Protein AF-A0A934A254-F1 (afdb_monomer)

Sequence (536 aa):
MVTIDPTKVTAAHSQGTATPELAFDGSLSTAWNSGGFAPQWLQIDLGAVVPVSRIRLAVNQVPAGATTHVISVVTDDSLPTPTLREIRVVSGETQGGQWLEVPIQLRTQILRITTTLTPSWVSWSEIEVYQNPNVAPQHFGYFCSECEWVGDGSYASETSDHANLVWIGDDRGVEYVIARIEEAARLKMKSIVMPRGVFFPRSAPTELDPNYQSNWDTYAHRLAPYINEIAAFYPVDEPDFRFSDETVTRVVAAIKTTFPEVPTAVIYSPRSAFTGHHPGVLVYDWVSLDCYSTGQFKCFNGPTESVAFDDAYYALRSLLDPARQRTFLIPQAGMRKGYAIGEQAEAYVEALGAELDQVAELARRDLMVVGLMPFIYQSFESTSGNWTGLEAFPTLRAEFVALARALAAESAAAVARCQQTPDAGLAAPDASWPADSSTPPPLDAAEALPGQDAGELPDAATGDRDAEGPPHHDASGSSSAFDAAALGEVEVEEPGCGCSATGPVTPLLGLWGWAAWASLRRRALPRAAEGRGRGR

Radius of gyration: 29.56 Å; Cα contacts (8 Å, |Δi|>4): 951; chains: 1; bounding box: 91×81×81 Å

Secondary structure (DSSP, 8-state):
-EEE--SEEEES---TT--GGGGSSS-TT--EE-SSPSSEEEEEEEEEEEEEEEEEEEE--SS-EEEEEEEEEE--TTSSSPPEEEEEEEEEEE-TTPEEEEEEEEEEEEEEEEEEE-SS--EEEEEEEEE-TT----EE--TTTB-TTSTTS--HHHHTTT--EEEEE-TT-HHHHHHHHHHHHHTT-EEEEE-HHHHS-TTSTTS--TTHHHHHHHHHHHHGGGGGGEEEE---B-GGGT--HHHHHHHHHHHHHH-TTSPBEEEE-HHHHHH---TTTTT-SEEEE----SSSSEEEETTTEEEEHHHHHHHHHHTS-TTT-EEEE--B-SEETTS--THHHHHHHHHHHHHHHHHHHHHHHBTTEEEE--B-SS-EEETTEEEE-GGG-HHHHHHHHHHHHHHHHHHHHHHHHHHHS-----PPP---------PPPP---PPP------------------------------------------------------S----HHHHHHHHHHHHHHHHHS-----------

Structure (mmCIF, N/CA/C/O backbone):
data_AF-A0A934A254-F1
#
_entry.id   AF-A0A934A254-F1
#
loop_
_atom_site.group_PDB
_atom_site.id
_atom_site.type_symbol
_atom_site.label_atom_id
_atom_site.label_alt_id
_atom_site.label_comp_id
_atom_site.label_asym_id
_atom_site.label_entity_id
_atom_site.label_seq_id
_atom_site.pdbx_PDB_ins_code
_atom_site.Cartn_x
_atom_site.Cartn_y
_atom_site.Cartn_z
_atom_site.occupancy
_atom_site.B_iso_or_equiv
_atom_site.auth_seq_id
_atom_site.auth_comp_id
_atom_site.auth_asym_id
_atom_site.auth_atom_id
_atom_site.pdbx_PDB_model_num
ATOM 1 N N . MET A 1 1 ? -18.811 -6.279 3.814 1.00 63.19 1 MET A N 1
ATOM 2 C CA . MET A 1 1 ? -18.119 -6.166 5.120 1.00 63.19 1 MET A CA 1
ATOM 3 C C . MET A 1 1 ? -18.992 -6.852 6.148 1.00 63.19 1 MET A C 1
ATOM 5 O O . MET A 1 1 ? -20.204 -6.785 5.999 1.00 63.19 1 MET A O 1
ATOM 9 N N . VAL A 1 2 ? -18.397 -7.536 7.120 1.00 78.88 2 VAL A N 1
ATOM 10 C CA . VAL A 1 2 ? -19.129 -8.319 8.131 1.00 78.88 2 VAL A CA 1
ATOM 11 C C . VAL A 1 2 ? -18.748 -7.774 9.504 1.00 78.88 2 VAL A C 1
ATOM 13 O O . VAL A 1 2 ? -17.571 -7.472 9.710 1.00 78.88 2 VAL A O 1
ATOM 16 N N . THR A 1 3 ? -19.713 -7.597 10.405 1.00 86.19 3 THR A N 1
ATOM 17 C CA . THR A 1 3 ? -19.433 -7.252 11.806 1.00 86.19 3 THR A CA 1
ATOM 18 C C . THR A 1 3 ? -18.797 -8.443 12.527 1.00 86.19 3 THR A C 1
ATOM 20 O O . THR A 1 3 ? -18.988 -9.595 12.135 1.00 86.19 3 THR A O 1
ATOM 23 N N . ILE A 1 4 ? -17.970 -8.175 13.531 1.00 89.31 4 ILE A N 1
ATOM 24 C CA . ILE A 1 4 ? -17.292 -9.190 14.337 1.00 89.31 4 ILE A CA 1
ATOM 25 C C . ILE A 1 4 ? -17.687 -8.963 15.785 1.00 89.31 4 ILE A C 1
ATOM 27 O O . ILE A 1 4 ? -17.381 -7.907 16.342 1.00 89.31 4 ILE A O 1
ATOM 31 N N . ASP A 1 5 ? -18.304 -9.970 16.387 1.00 91.69 5 ASP A N 1
ATOM 32 C CA . ASP A 1 5 ? -18.592 -9.944 17.813 1.00 91.69 5 ASP A CA 1
ATOM 33 C C . ASP A 1 5 ? -17.318 -10.285 18.597 1.00 91.69 5 ASP A C 1
ATOM 35 O O . ASP A 1 5 ? -16.591 -11.222 18.233 1.00 91.69 5 ASP A O 1
ATOM 39 N N . PRO A 1 6 ? -17.003 -9.543 19.669 1.00 94.50 6 PRO A N 1
ATOM 40 C CA . PRO A 1 6 ? -15.866 -9.870 20.509 1.00 94.50 6 PRO A CA 1
ATOM 41 C C . PRO A 1 6 ? -16.098 -11.172 21.274 1.00 94.50 6 PRO A C 1
ATOM 43 O O . PRO A 1 6 ? -17.178 -11.443 21.789 1.00 94.50 6 PRO A O 1
ATOM 46 N N . THR A 1 7 ? -15.035 -11.955 21.436 1.00 94.69 7 THR A N 1
ATOM 47 C CA . THR A 1 7 ? -15.041 -13.117 22.340 1.00 94.69 7 THR A CA 1
ATOM 48 C C . THR A 1 7 ? -14.887 -12.709 23.801 1.00 94.69 7 THR A C 1
ATOM 50 O O . THR A 1 7 ? -15.330 -13.421 24.702 1.00 94.69 7 THR A O 1
ATOM 53 N N . LYS A 1 8 ? -14.246 -11.561 24.042 1.00 95.94 8 LYS A N 1
ATOM 54 C CA . LYS A 1 8 ? -14.080 -10.971 25.366 1.00 95.94 8 LYS A CA 1
ATOM 55 C C . LYS A 1 8 ? -13.909 -9.462 25.257 1.00 95.94 8 LYS A C 1
ATOM 57 O O . LYS A 1 8 ? -13.210 -8.970 24.371 1.00 95.94 8 LYS A O 1
ATOM 62 N N . VAL A 1 9 ? -14.487 -8.745 26.213 1.00 96.50 9 VAL A N 1
ATOM 63 C CA . VAL A 1 9 ? -14.300 -7.304 26.379 1.00 96.50 9 VAL A CA 1
ATOM 64 C C . VAL A 1 9 ? -13.811 -7.041 27.799 1.00 96.50 9 VAL A C 1
ATOM 66 O O . VAL A 1 9 ? -14.248 -7.680 28.752 1.00 96.50 9 VAL A O 1
ATOM 69 N N . THR A 1 10 ? -12.846 -6.142 27.958 1.00 96.75 10 THR A N 1
ATOM 70 C CA . THR A 1 10 ? -12.399 -5.660 29.271 1.00 96.75 10 THR A CA 1
ATOM 71 C C . THR A 1 10 ? -12.288 -4.147 29.250 1.00 96.75 10 THR A C 1
ATOM 73 O O . THR A 1 10 ? -12.129 -3.546 28.194 1.00 96.75 10 THR A O 1
ATOM 76 N N . ALA A 1 11 ? -12.355 -3.506 30.410 1.00 97.44 11 ALA A N 1
ATOM 77 C CA . ALA A 1 11 ? -12.218 -2.060 30.511 1.00 97.44 11 ALA A CA 1
ATOM 78 C C . ALA A 1 11 ? -11.403 -1.663 31.740 1.00 97.44 11 ALA A C 1
ATOM 80 O O . ALA A 1 11 ? -11.182 -2.476 32.639 1.00 97.44 11 ALA A O 1
ATOM 81 N N . ALA A 1 12 ? -10.984 -0.400 31.775 1.00 95.94 12 ALA A N 1
ATOM 82 C CA . ALA A 1 12 ? -10.286 0.188 32.913 1.00 95.94 12 ALA A CA 1
ATOM 83 C C . ALA A 1 12 ? -11.129 0.126 34.196 1.00 95.94 12 ALA A C 1
ATOM 85 O O . ALA A 1 12 ? -10.630 -0.234 35.260 1.00 95.94 12 ALA A O 1
ATOM 86 N N . HIS A 1 13 ? -12.411 0.474 34.076 1.00 96.94 13 HIS A N 1
ATOM 87 C CA . HIS A 1 13 ? -13.402 0.458 35.144 1.00 96.94 13 HIS A CA 1
ATOM 88 C C . HIS A 1 13 ? -14.812 0.387 34.532 1.00 96.94 13 HIS A C 1
ATOM 90 O O . HIS A 1 13 ? -14.989 0.567 33.324 1.00 96.94 13 HIS A O 1
ATOM 96 N N . SER A 1 14 ? -15.827 0.079 35.335 1.00 96.75 14 SER A N 1
ATOM 97 C CA . SER A 1 14 ? -17.237 0.125 34.932 1.00 96.75 14 SER A CA 1
ATOM 98 C C . SER A 1 14 ? -18.087 0.588 36.106 1.00 96.75 14 SER A C 1
ATOM 100 O O . SER A 1 14 ? -17.909 0.123 37.232 1.00 96.75 14 SER A O 1
ATOM 102 N N . GLN A 1 15 ? -19.003 1.520 35.863 1.00 96.06 15 GLN A N 1
ATOM 103 C CA . GLN A 1 15 ? -19.890 2.026 36.898 1.00 96.06 15 GLN A CA 1
ATOM 104 C C . GLN A 1 15 ? -21.071 1.076 37.107 1.00 96.06 15 GLN A C 1
ATOM 106 O O . GLN A 1 15 ? -21.972 0.995 36.276 1.00 96.06 15 GLN A O 1
ATOM 111 N N . GLY A 1 16 ? -21.113 0.404 38.258 1.00 94.75 16 GLY A N 1
ATOM 112 C CA . GLY A 1 16 ? -22.247 -0.444 38.626 1.00 94.75 16 GLY A CA 1
ATOM 113 C C . GLY A 1 16 ? -22.503 -1.532 37.582 1.00 94.75 16 GLY A C 1
ATOM 114 O O . GLY A 1 16 ? -21.643 -2.373 37.341 1.00 94.75 16 GLY A O 1
ATOM 115 N N . THR A 1 17 ? -23.685 -1.513 36.965 1.00 94.56 17 THR A N 1
ATOM 116 C CA . THR A 1 17 ? -24.095 -2.478 35.932 1.00 94.56 17 THR A CA 1
ATOM 117 C C . THR A 1 17 ? -23.767 -2.032 34.507 1.00 94.56 17 THR A C 1
ATOM 119 O O . THR A 1 17 ? -24.136 -2.733 33.572 1.00 94.56 17 THR A O 1
ATOM 122 N N . ALA A 1 18 ? -23.108 -0.885 34.317 1.00 96.12 18 ALA A N 1
ATOM 123 C CA . ALA A 1 18 ? -22.721 -0.378 33.003 1.00 96.12 18 ALA A CA 1
ATOM 124 C C . ALA A 1 18 ? -21.458 -1.095 32.490 1.00 96.12 18 ALA A C 1
ATOM 126 O O . ALA A 1 18 ? -20.398 -0.479 32.368 1.00 96.12 18 ALA A O 1
ATOM 127 N N . THR A 1 19 ? -21.543 -2.415 32.300 1.00 97.44 19 THR A N 1
ATOM 128 C CA . THR A 1 19 ? -20.398 -3.278 31.975 1.00 97.44 19 THR A CA 1
ATOM 129 C C . THR A 1 19 ? -19.936 -3.104 30.520 1.00 97.44 19 THR A C 1
ATOM 131 O O . THR A 1 19 ? -20.689 -2.576 29.700 1.00 97.44 19 THR A O 1
ATOM 134 N N . PRO A 1 20 ? -18.695 -3.499 30.168 1.00 97.19 20 PRO A N 1
ATOM 135 C CA . PRO A 1 20 ? -18.141 -3.288 28.826 1.00 97.19 20 PRO A CA 1
ATOM 136 C C . PRO A 1 20 ? -18.921 -3.987 27.709 1.00 97.19 20 PRO A C 1
ATOM 138 O O . PRO A 1 20 ? -18.906 -3.527 26.572 1.00 97.19 20 PRO A O 1
ATOM 141 N N . GLU A 1 21 ? -19.610 -5.080 28.030 1.00 97.38 21 GLU A N 1
ATOM 142 C CA . GLU A 1 21 ? -20.423 -5.858 27.093 1.00 97.38 21 GLU A CA 1
ATOM 143 C C . GLU A 1 21 ? -21.635 -5.074 26.576 1.00 97.38 21 GLU A C 1
ATOM 145 O O . GLU A 1 21 ? -22.082 -5.333 25.465 1.00 97.38 21 GLU A O 1
ATOM 150 N N . LEU A 1 22 ? -22.125 -4.080 27.328 1.00 97.75 22 LEU A N 1
ATOM 151 C CA . LEU A 1 22 ? -23.219 -3.207 26.884 1.00 97.75 22 LEU A CA 1
ATOM 152 C C . LEU A 1 22 ? -22.834 -2.300 25.711 1.00 97.75 22 LEU A C 1
ATOM 154 O O . LEU A 1 22 ? -23.704 -1.665 25.141 1.00 97.75 22 LEU A O 1
ATOM 158 N N . ALA A 1 23 ? -21.548 -2.202 25.365 1.00 97.44 23 ALA A N 1
ATOM 159 C CA . ALA A 1 23 ? -21.114 -1.527 24.147 1.00 97.44 23 ALA A CA 1
ATOM 160 C C . ALA A 1 23 ? -21.118 -2.454 22.915 1.00 97.44 23 ALA A C 1
ATOM 162 O O . ALA A 1 23 ? -20.617 -2.040 21.879 1.00 97.44 23 ALA A O 1
ATOM 163 N N . PHE A 1 24 ? -21.587 -3.700 23.033 1.00 97.00 24 PHE A N 1
ATOM 164 C CA . PHE A 1 24 ? -21.627 -4.699 21.952 1.00 97.00 24 PHE A CA 1
ATOM 165 C C . PHE A 1 24 ? -22.956 -5.474 21.938 1.00 97.00 24 PHE A C 1
ATOM 167 O O . PHE A 1 24 ? -23.017 -6.600 21.441 1.00 97.00 24 PHE A O 1
ATOM 174 N N . ASP A 1 25 ? -24.007 -4.931 22.561 1.00 95.56 25 ASP A N 1
ATOM 175 C CA . ASP A 1 25 ? -25.297 -5.611 22.729 1.00 95.56 25 ASP A CA 1
ATOM 176 C C . ASP A 1 25 ? -26.307 -5.288 21.609 1.00 95.56 25 ASP A C 1
ATOM 178 O O . ASP A 1 25 ? -27.414 -5.836 21.594 1.00 95.56 25 ASP A O 1
ATOM 182 N N . GLY A 1 26 ? -25.922 -4.443 20.647 1.00 94.44 26 GLY A N 1
ATOM 183 C CA . GLY A 1 26 ? -26.752 -4.024 19.522 1.00 94.44 26 GLY A CA 1
ATOM 184 C C . GLY A 1 26 ? -27.808 -2.973 19.882 1.00 94.44 26 GLY A C 1
ATOM 185 O O . GLY A 1 26 ? -28.720 -2.733 19.083 1.00 94.44 26 GLY A O 1
ATOM 186 N N . SER A 1 27 ? -27.736 -2.362 21.068 1.00 95.81 27 SER A N 1
ATOM 187 C CA . SER A 1 27 ? -28.700 -1.390 21.573 1.00 95.81 27 SER A CA 1
ATOM 188 C C . SER A 1 27 ? -28.051 -0.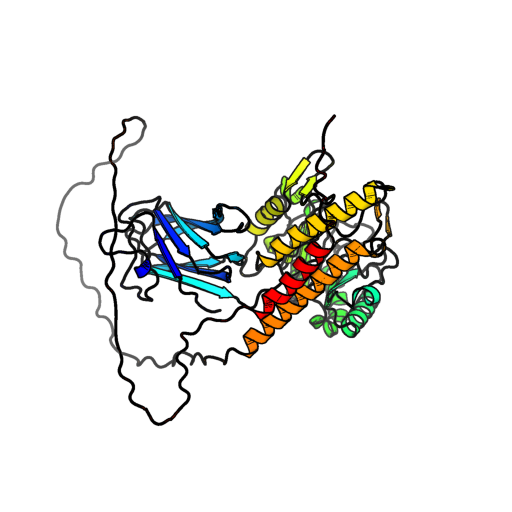037 21.878 1.00 95.81 27 SER A C 1
ATOM 190 O O . SER A 1 27 ? -27.380 0.179 22.877 1.00 95.81 27 SER A O 1
ATOM 192 N N . LEU A 1 28 ? -28.459 0.985 21.121 1.00 96.19 28 LEU A N 1
ATOM 193 C CA . LEU A 1 28 ? -28.099 2.383 21.406 1.00 96.19 28 LEU A CA 1
ATOM 194 C C . LEU A 1 28 ? -28.748 2.961 22.680 1.00 96.19 28 LEU A C 1
ATOM 196 O O . LEU A 1 28 ? -28.494 4.114 23.030 1.00 96.19 28 LEU A O 1
ATOM 200 N N . SER A 1 29 ? -29.624 2.200 23.343 1.00 95.69 29 SER A N 1
ATOM 201 C CA . SER A 1 29 ? -30.300 2.609 24.582 1.00 95.69 29 SER A CA 1
ATOM 202 C C . SER A 1 29 ? -29.548 2.201 25.853 1.00 95.69 29 SER A C 1
ATOM 204 O O . SER A 1 29 ? -29.850 2.700 26.938 1.00 95.69 29 SER A O 1
ATOM 206 N N . THR A 1 30 ? -28.562 1.322 25.708 1.00 97.06 30 THR A N 1
ATOM 207 C CA . THR A 1 30 ? -27.634 0.858 26.740 1.00 97.06 30 THR A CA 1
ATOM 208 C C . THR A 1 30 ? -26.251 1.459 26.469 1.00 97.06 30 THR A C 1
ATOM 210 O O . THR A 1 30 ? -26.033 2.118 25.450 1.00 97.06 30 THR A O 1
ATOM 213 N N . ALA A 1 31 ? -25.351 1.387 27.452 1.00 97.69 31 ALA A N 1
ATOM 214 C CA . ALA A 1 31 ? -23.982 1.863 27.292 1.00 97.69 31 ALA A CA 1
ATOM 215 C C . ALA A 1 31 ? -23.055 1.230 28.327 1.00 97.69 31 ALA A C 1
ATOM 217 O O . ALA A 1 31 ? -23.413 1.099 29.504 1.00 97.69 31 ALA A O 1
ATOM 218 N N . TRP A 1 32 ? -21.823 0.943 27.914 1.00 98.38 32 TRP A N 1
ATOM 219 C CA . TRP A 1 32 ? -20.722 0.853 28.864 1.00 98.38 32 TRP A CA 1
ATOM 220 C C . TRP A 1 32 ? -20.399 2.251 29.382 1.00 98.38 32 TRP A C 1
ATOM 222 O O . TRP A 1 32 ? -20.187 3.160 28.584 1.00 98.38 32 TRP A O 1
ATOM 232 N N . ASN A 1 33 ? -20.274 2.409 30.700 1.00 97.94 33 ASN A N 1
ATOM 233 C CA . ASN A 1 33 ? -19.858 3.660 31.325 1.00 97.94 33 ASN A CA 1
ATOM 234 C C . ASN A 1 33 ? -18.728 3.384 32.313 1.00 97.94 33 ASN A C 1
ATOM 236 O O . ASN A 1 33 ? -18.878 2.615 33.262 1.00 97.94 33 ASN A O 1
ATOM 240 N N . SER A 1 34 ? -17.594 4.046 32.112 1.00 97.94 34 SER A N 1
ATOM 241 C CA . SER A 1 34 ? -16.424 3.906 32.981 1.00 97.94 34 SER A CA 1
ATOM 242 C C . SER A 1 34 ? -16.640 4.450 34.396 1.00 97.94 34 SER A C 1
ATOM 244 O O . SER A 1 34 ? -15.922 4.057 35.307 1.00 97.94 34 SER A O 1
ATOM 246 N N . GLY A 1 35 ? -17.595 5.358 34.607 1.00 97.00 35 GLY A N 1
ATOM 247 C CA . GLY A 1 35 ? -17.793 6.078 35.868 1.00 97.00 35 GLY A CA 1
ATOM 248 C C . GLY A 1 35 ? -16.749 7.160 36.155 1.00 97.00 35 GLY A C 1
ATOM 249 O O . GLY A 1 35 ? -16.693 7.655 37.279 1.00 97.00 35 GLY A O 1
ATOM 250 N N . GLY A 1 36 ? -15.904 7.514 35.181 1.00 96.44 36 GLY A N 1
ATOM 251 C CA . GLY A 1 36 ? -14.835 8.493 35.360 1.00 96.44 36 GLY A CA 1
ATOM 252 C C . GLY A 1 36 ? -14.477 9.242 34.079 1.00 96.44 36 GLY A C 1
ATOM 253 O O . GLY A 1 36 ? -14.785 8.813 32.968 1.00 96.44 36 GLY A O 1
ATOM 254 N N . PHE A 1 37 ? -13.816 10.387 34.240 1.00 97.56 37 PHE A N 1
ATOM 255 C CA . PHE A 1 37 ? -13.230 11.148 33.133 1.00 97.56 37 PHE A CA 1
ATOM 256 C C . PHE A 1 37 ? -12.003 10.430 32.555 1.00 97.56 37 PHE A C 1
ATOM 258 O O . PHE A 1 37 ? -11.506 9.458 33.133 1.00 97.56 37 PHE A O 1
ATOM 265 N N . ALA A 1 38 ? -11.499 10.928 31.423 1.00 97.00 38 ALA A N 1
ATOM 266 C CA . ALA A 1 38 ? -10.247 10.455 30.843 1.00 97.00 38 ALA A CA 1
ATOM 267 C C . ALA A 1 38 ? -9.062 10.518 31.843 1.00 97.00 38 ALA A C 1
ATOM 269 O O . ALA A 1 38 ? -9.014 11.431 32.670 1.00 97.00 38 ALA A O 1
ATOM 270 N N . PRO A 1 39 ? -8.078 9.600 31.745 1.00 97.81 39 PRO A N 1
ATOM 271 C CA . PRO A 1 39 ? -8.000 8.516 30.770 1.00 97.81 39 PRO A CA 1
ATOM 272 C C . PRO A 1 39 ? -8.841 7.293 31.163 1.00 97.81 39 PRO A C 1
ATOM 274 O O . PRO A 1 39 ? -8.766 6.815 32.291 1.00 97.81 39 PRO A O 1
ATOM 277 N N . GLN A 1 40 ? -9.593 6.740 30.210 1.00 98.44 40 GLN A N 1
ATOM 278 C CA . GLN A 1 40 ? -10.292 5.454 30.357 1.00 98.44 40 GLN A CA 1
ATOM 279 C C . GLN A 1 40 ? -10.132 4.641 29.081 1.00 98.44 40 GLN A C 1
ATOM 281 O O . GLN A 1 40 ? -10.040 5.205 27.988 1.00 98.44 40 GLN A O 1
ATOM 286 N N . TRP A 1 41 ? -10.117 3.318 29.208 1.00 98.06 41 TRP A N 1
ATOM 287 C CA . TRP A 1 41 ? -9.968 2.427 28.065 1.00 98.06 41 TRP A CA 1
ATOM 288 C C . TRP A 1 41 ? -10.950 1.262 28.103 1.00 98.06 41 TRP A C 1
ATOM 290 O O . TRP A 1 41 ? -11.354 0.807 29.174 1.00 98.06 41 TRP A O 1
ATOM 300 N N . LEU A 1 42 ? -11.263 0.766 26.909 1.00 97.81 42 LEU A N 1
ATOM 301 C CA . LEU A 1 42 ? -11.968 -0.482 26.654 1.00 97.81 42 LEU A CA 1
ATOM 302 C C . LEU A 1 42 ? -11.148 -1.293 25.641 1.00 97.81 42 LEU A C 1
ATOM 304 O O . LEU A 1 42 ? -10.630 -0.750 24.664 1.00 97.81 42 LEU A O 1
ATOM 308 N N . GLN A 1 43 ? -10.978 -2.583 25.905 1.00 97.50 43 GLN A N 1
ATOM 309 C CA . GLN A 1 43 ? -10.219 -3.527 25.098 1.00 97.50 43 GLN A CA 1
ATOM 310 C C . GLN A 1 43 ? -11.130 -4.645 24.596 1.00 97.50 43 GLN A C 1
ATOM 312 O O . GLN A 1 43 ? -11.938 -5.193 25.339 1.00 97.50 43 GLN A O 1
ATOM 317 N N . ILE A 1 44 ? -10.932 -4.994 23.333 1.00 96.94 44 ILE A N 1
ATOM 318 C CA . ILE A 1 44 ? -11.726 -5.911 22.532 1.00 96.94 44 ILE A CA 1
ATOM 319 C C . ILE A 1 44 ? -10.811 -7.067 22.132 1.00 96.94 44 ILE A C 1
ATOM 321 O O . ILE A 1 44 ? -9.765 -6.830 21.527 1.00 96.94 44 ILE A O 1
ATOM 325 N N . ASP A 1 45 ? -11.188 -8.299 22.463 1.00 95.19 45 ASP A N 1
ATOM 326 C CA . ASP A 1 45 ? -10.522 -9.522 22.008 1.00 95.19 45 ASP A CA 1
ATOM 327 C C . ASP A 1 45 ? -11.434 -10.268 21.027 1.00 95.19 45 ASP A C 1
ATOM 329 O O . ASP A 1 45 ? -12.499 -10.776 21.390 1.00 95.19 45 ASP A O 1
ATOM 333 N N . LEU A 1 46 ? -11.005 -10.339 19.770 1.00 93.25 46 LEU A N 1
ATOM 334 C CA . LEU A 1 46 ? -11.730 -10.981 18.674 1.00 93.25 46 LEU A CA 1
ATOM 335 C C . LEU A 1 46 ? -11.532 -12.508 18.643 1.00 93.25 46 LEU A C 1
ATOM 337 O O . LEU A 1 46 ? -12.080 -13.184 17.776 1.00 93.25 46 LEU A O 1
ATOM 341 N N . GLY A 1 47 ? -10.727 -13.066 19.554 1.00 89.12 47 GLY A N 1
ATOM 342 C CA . GLY A 1 47 ? -10.481 -14.504 19.704 1.00 89.12 47 GLY A CA 1
ATOM 343 C C . GLY A 1 47 ? -9.512 -15.111 18.684 1.00 89.12 47 GLY A C 1
ATOM 344 O O . GLY A 1 47 ? -8.976 -16.194 18.916 1.00 89.12 47 GLY A O 1
ATOM 345 N N . ALA A 1 48 ? -9.254 -14.421 17.572 1.00 87.12 48 ALA A N 1
ATOM 346 C CA . ALA A 1 48 ? -8.248 -14.777 16.577 1.00 87.12 48 ALA A CA 1
ATOM 347 C C . ALA A 1 48 ? -7.749 -13.534 15.826 1.00 87.12 48 ALA A C 1
ATOM 349 O O . ALA A 1 48 ? -8.412 -12.498 15.804 1.00 87.12 48 ALA A O 1
ATOM 350 N N . VAL A 1 49 ? -6.595 -13.646 15.161 1.00 86.31 49 VAL A N 1
ATOM 351 C CA . VAL A 1 49 ? -6.091 -12.598 14.261 1.00 86.31 49 VAL A CA 1
ATOM 352 C C . VAL A 1 49 ? -6.958 -12.548 13.000 1.00 86.31 49 VAL A C 1
ATOM 354 O O . VAL A 1 49 ? -6.898 -13.449 12.161 1.00 86.31 49 VAL A O 1
ATOM 357 N N . VAL A 1 50 ? -7.746 -11.481 12.850 1.00 86.44 50 VAL A N 1
ATOM 358 C CA . VAL A 1 50 ? -8.716 -11.300 11.755 1.00 86.44 50 VAL A CA 1
ATOM 359 C C . VAL A 1 50 ? -8.503 -9.968 11.023 1.00 86.44 50 VAL A C 1
ATOM 361 O O . VAL A 1 50 ? -7.966 -9.032 11.616 1.00 86.44 50 VAL A O 1
ATOM 364 N N . PRO A 1 51 ? -8.875 -9.854 9.732 1.00 87.81 51 PRO A N 1
ATOM 365 C CA . PRO A 1 51 ? -8.665 -8.642 8.940 1.00 87.81 51 PRO A CA 1
ATOM 366 C C . PRO A 1 51 ? -9.699 -7.556 9.264 1.00 87.81 51 PRO A C 1
ATOM 368 O O . PRO A 1 51 ? -10.771 -7.513 8.662 1.00 87.81 51 PRO A O 1
ATOM 371 N N . VAL A 1 52 ? -9.363 -6.654 10.187 1.00 89.56 52 VAL A N 1
ATOM 372 C CA . VAL A 1 52 ? -10.218 -5.541 10.614 1.00 89.56 52 VAL A CA 1
ATOM 373 C C . VAL A 1 52 ? -10.097 -4.372 9.637 1.00 89.56 52 VAL A C 1
ATOM 375 O O . VAL A 1 52 ? -9.027 -3.793 9.451 1.00 89.56 52 VAL A O 1
ATOM 378 N N . SER A 1 53 ? -11.211 -3.979 9.021 1.00 89.19 53 SER A N 1
ATOM 379 C CA . SER A 1 53 ? -11.262 -2.867 8.068 1.00 89.19 53 SER A CA 1
ATOM 380 C C . SER A 1 53 ? -11.616 -1.535 8.726 1.00 89.19 53 SER A C 1
ATOM 382 O O . SER A 1 53 ? -11.046 -0.504 8.366 1.00 89.19 53 SER A O 1
ATOM 384 N N . ARG A 1 54 ? -12.540 -1.538 9.692 1.00 91.38 54 ARG A N 1
ATOM 385 C CA . ARG A 1 54 ? -13.071 -0.330 10.346 1.00 91.38 54 ARG A CA 1
ATOM 386 C C . ARG A 1 54 ? -13.628 -0.664 11.727 1.00 91.38 54 ARG A C 1
ATOM 388 O O . ARG A 1 54 ? -14.137 -1.763 11.921 1.00 91.38 54 ARG A O 1
ATOM 395 N N . ILE A 1 55 ? -13.613 0.309 12.630 1.00 94.88 55 ILE A N 1
ATOM 396 C CA . ILE A 1 55 ? -14.460 0.331 13.827 1.00 94.88 55 ILE A CA 1
ATOM 397 C C . ILE A 1 55 ? -15.439 1.509 13.751 1.00 94.88 55 ILE A C 1
ATOM 399 O O . ILE A 1 55 ? -15.092 2.566 13.219 1.00 94.88 55 ILE A O 1
ATOM 403 N N . ARG A 1 56 ? -16.660 1.331 14.253 1.00 96.88 56 ARG A N 1
ATOM 404 C CA . ARG A 1 56 ? -17.629 2.413 14.468 1.00 96.88 56 ARG A CA 1
ATOM 405 C C . ARG A 1 56 ? -17.872 2.550 15.966 1.00 96.88 56 ARG A C 1
ATOM 407 O O . ARG A 1 56 ? -17.996 1.537 16.642 1.00 96.88 56 ARG A O 1
ATOM 414 N N . LEU A 1 57 ? -17.903 3.778 16.474 1.00 97.69 57 LEU A N 1
ATOM 415 C CA . LEU A 1 57 ? -18.040 4.086 17.899 1.00 97.69 57 LEU A CA 1
ATOM 416 C C . LEU A 1 57 ? -19.231 5.027 18.105 1.00 97.69 57 LEU A C 1
ATOM 418 O O . LEU A 1 57 ? -19.194 6.158 17.618 1.00 97.69 57 LEU A O 1
ATOM 422 N N . ALA A 1 58 ? -20.275 4.583 18.802 1.00 98.06 58 ALA A N 1
ATOM 423 C CA . ALA A 1 58 ? -21.422 5.409 19.165 1.00 98.06 58 ALA A CA 1
ATOM 424 C C . ALA A 1 58 ? -21.159 6.108 20.500 1.00 98.06 58 ALA A C 1
ATOM 426 O O . ALA A 1 58 ? -21.186 5.497 21.572 1.00 98.06 58 ALA A O 1
ATOM 427 N N . VAL A 1 59 ? -20.895 7.408 20.423 1.00 97.88 59 VAL A N 1
ATOM 428 C CA . VAL A 1 59 ? -20.537 8.255 21.561 1.00 97.88 59 VAL A CA 1
ATOM 429 C C . VAL A 1 59 ? -21.707 8.353 22.544 1.00 97.88 59 VAL A C 1
ATOM 431 O O . VAL A 1 59 ? -22.804 8.780 22.176 1.00 97.88 59 VAL A O 1
ATOM 434 N N . ASN A 1 60 ? -21.459 8.045 23.820 1.00 97.62 60 ASN A N 1
ATOM 435 C CA . ASN A 1 60 ? -22.374 8.342 24.919 1.00 97.62 60 ASN A CA 1
ATOM 436 C C . ASN A 1 60 ? -21.751 9.436 25.796 1.00 97.62 60 ASN A C 1
ATOM 438 O O . ASN A 1 60 ? -20.857 9.176 26.592 1.00 97.62 60 ASN A O 1
ATOM 442 N N . GLN A 1 61 ? -22.167 10.687 25.598 1.00 96.56 61 GLN A N 1
ATOM 443 C CA . GLN A 1 61 ? -21.460 11.837 26.161 1.00 96.56 61 GLN A CA 1
ATOM 444 C C . GLN A 1 61 ? -22.414 12.992 26.448 1.00 96.56 61 GLN A C 1
ATOM 446 O O . GLN A 1 61 ? -23.180 13.405 25.574 1.00 96.56 61 GLN A O 1
ATOM 451 N N . VAL A 1 62 ? -22.319 13.545 27.658 1.00 95.12 62 VAL A N 1
ATOM 452 C CA . VAL A 1 62 ? -22.977 14.792 28.067 1.00 95.12 62 VAL A CA 1
ATOM 453 C C . VAL A 1 62 ? -22.070 15.505 29.081 1.00 95.12 62 VAL A C 1
ATOM 455 O O . VAL A 1 62 ? -21.757 14.900 30.108 1.00 95.12 62 VAL A O 1
ATOM 458 N N . PRO A 1 63 ? -21.663 16.770 28.858 1.00 97.44 63 PRO A N 1
ATOM 459 C CA . PRO A 1 63 ? -21.960 17.624 27.701 1.00 97.44 63 PRO A CA 1
ATOM 460 C C . PRO A 1 63 ? -21.128 17.264 26.455 1.00 97.44 63 PRO A C 1
ATOM 462 O O . PRO A 1 63 ? -20.148 16.527 26.540 1.00 97.44 63 PRO A O 1
ATOM 465 N N . ALA A 1 64 ? -21.504 17.809 25.295 1.00 98.12 64 ALA A N 1
ATOM 466 C CA . ALA A 1 64 ? -20.661 17.787 24.095 1.00 98.12 64 ALA A CA 1
ATOM 467 C C . ALA A 1 64 ? -19.364 18.596 24.306 1.00 98.12 64 ALA A C 1
ATOM 469 O O . ALA A 1 64 ? -19.332 19.499 25.145 1.00 98.12 64 ALA A O 1
ATOM 470 N N . GLY A 1 65 ? -18.308 18.285 23.554 1.00 97.94 65 GLY A N 1
ATOM 471 C CA . GLY A 1 65 ? -17.041 19.018 23.617 1.00 97.94 65 GLY A CA 1
ATOM 472 C C . GLY A 1 65 ? -15.849 18.261 23.030 1.00 97.94 65 GLY A C 1
ATOM 473 O O . GLY A 1 65 ? -15.989 17.129 22.555 1.00 97.94 65 GLY A O 1
ATOM 474 N N . ALA A 1 66 ? -14.671 18.885 23.113 1.00 98.25 66 ALA A N 1
ATOM 475 C CA . ALA A 1 66 ? -13.408 18.342 22.630 1.00 98.25 66 ALA A CA 1
ATOM 476 C C . ALA A 1 66 ? -13.058 16.992 23.273 1.00 98.25 66 ALA A C 1
ATOM 478 O O . ALA A 1 66 ? -12.936 16.867 24.496 1.00 98.25 66 ALA A O 1
ATOM 479 N N . THR A 1 67 ? -12.812 16.002 22.424 1.00 98.38 67 THR A N 1
ATOM 480 C CA . THR A 1 67 ? -12.502 14.632 22.820 1.00 98.38 67 THR A CA 1
ATOM 481 C C . THR A 1 67 ? -11.317 14.107 22.015 1.00 98.38 67 THR A C 1
ATOM 483 O O . THR A 1 67 ? -11.062 14.529 20.886 1.00 98.38 67 THR A O 1
ATOM 486 N N . THR A 1 68 ? -10.538 13.203 22.606 1.00 98.38 68 THR A N 1
ATOM 487 C CA . THR A 1 68 ? -9.469 12.470 21.916 1.00 98.38 68 THR A CA 1
ATOM 488 C C . THR A 1 68 ? -9.510 10.997 22.285 1.00 98.38 68 THR A C 1
ATOM 490 O O . THR A 1 68 ? -9.510 10.646 23.466 1.00 98.38 68 THR A O 1
ATOM 493 N N . HIS A 1 69 ? -9.496 10.142 21.264 1.00 97.69 69 HIS A N 1
ATOM 494 C CA . HIS A 1 69 ? -9.388 8.694 21.377 1.00 97.69 69 HIS A CA 1
ATOM 495 C C . HIS A 1 69 ? -8.111 8.203 20.699 1.00 97.69 69 HIS A C 1
ATOM 497 O O . HIS A 1 69 ? -7.810 8.578 19.569 1.00 97.69 69 HIS A O 1
ATOM 503 N N . VAL A 1 70 ? -7.388 7.317 21.367 1.00 96.50 70 VAL A N 1
ATOM 504 C CA . VAL A 1 70 ? -6.245 6.586 20.829 1.00 96.50 70 VAL A CA 1
ATOM 505 C C . VAL A 1 70 ? -6.683 5.152 20.576 1.00 96.50 70 VAL A C 1
ATOM 507 O O . VAL A 1 70 ? -7.160 4.472 21.486 1.00 96.50 70 VAL A O 1
ATOM 510 N N . ILE A 1 71 ? -6.529 4.698 19.336 1.00 95.19 71 ILE A N 1
ATOM 511 C CA . ILE A 1 71 ? -6.746 3.309 18.950 1.00 95.19 71 ILE A CA 1
ATOM 512 C C . ILE A 1 71 ? -5.394 2.614 18.901 1.00 95.19 71 ILE A C 1
ATOM 514 O O . ILE A 1 71 ? -4.498 3.019 18.152 1.00 95.19 71 ILE A O 1
ATOM 518 N N . SER A 1 72 ? -5.272 1.545 19.675 1.00 93.44 72 SER A N 1
ATOM 519 C CA . SER A 1 72 ? -4.093 0.688 19.701 1.00 93.44 72 SER A CA 1
ATOM 520 C C . SER A 1 72 ? -4.480 -0.747 19.388 1.00 93.44 72 SER A C 1
ATOM 522 O O . SER A 1 72 ? -5.586 -1.179 19.708 1.00 93.44 72 SER A O 1
ATOM 524 N N . VAL A 1 73 ? -3.574 -1.508 18.787 1.00 91.31 73 VAL A N 1
ATOM 525 C CA . VAL A 1 73 ? -3.808 -2.920 18.466 1.00 91.31 73 VAL A CA 1
ATOM 526 C C . VAL A 1 73 ? -2.578 -3.752 18.775 1.00 91.31 73 VAL A C 1
ATOM 528 O O . VAL A 1 73 ? -1.466 -3.227 18.835 1.00 91.31 73 VAL A O 1
ATOM 531 N N . VAL A 1 74 ? -2.766 -5.054 18.965 1.00 87.88 74 VAL A N 1
ATOM 532 C CA . VAL A 1 74 ? -1.629 -5.975 18.997 1.00 87.88 74 VAL A CA 1
ATOM 533 C C . VAL A 1 74 ? -1.150 -6.183 17.567 1.00 87.88 74 VAL A C 1
ATOM 535 O O . VAL A 1 74 ? -1.883 -6.717 16.729 1.00 87.88 74 VAL A O 1
ATOM 538 N N . THR A 1 75 ? 0.080 -5.747 17.303 1.00 71.50 75 THR A N 1
ATOM 539 C CA . THR A 1 75 ? 0.778 -5.911 16.020 1.00 71.50 75 THR A CA 1
ATOM 540 C C . THR A 1 75 ? 2.029 -6.766 16.154 1.00 71.50 75 THR A C 1
ATOM 542 O O . THR A 1 75 ? 2.840 -6.735 15.245 1.00 71.50 75 THR A O 1
ATOM 545 N N . ASP A 1 76 ? 2.248 -7.465 17.268 1.00 66.56 76 ASP A N 1
ATOM 546 C CA . ASP A 1 76 ? 3.340 -8.431 17.402 1.00 66.56 76 ASP A CA 1
ATOM 547 C C . ASP A 1 76 ? 2.916 -9.588 18.314 1.00 66.56 76 ASP A C 1
ATOM 549 O O . ASP A 1 76 ? 3.027 -9.538 19.537 1.00 66.56 76 ASP A O 1
ATOM 553 N N . ASP A 1 77 ? 2.352 -10.618 17.692 1.00 58.81 77 ASP A N 1
ATOM 554 C CA . ASP A 1 77 ? 1.950 -11.880 18.316 1.00 58.81 77 ASP A CA 1
ATOM 555 C C . ASP A 1 77 ? 3.126 -12.849 18.520 1.00 58.81 77 ASP A C 1
ATOM 557 O O . ASP A 1 77 ? 2.948 -13.900 19.136 1.00 58.81 77 ASP A O 1
ATOM 561 N N . SER A 1 78 ? 4.327 -12.510 18.032 1.00 52.28 78 SER A N 1
ATOM 562 C CA . SER A 1 78 ? 5.526 -13.338 18.193 1.00 52.28 78 SER A CA 1
ATOM 563 C C . SER A 1 78 ? 6.224 -13.122 19.540 1.00 52.28 78 SER A C 1
ATOM 565 O O . SER A 1 78 ? 7.018 -13.962 19.976 1.00 52.28 78 SER A O 1
ATOM 567 N N . LEU A 1 79 ? 5.907 -12.019 20.227 1.00 54.00 79 LEU A N 1
ATOM 568 C CA . LEU A 1 79 ? 6.449 -11.713 21.543 1.00 54.00 79 LEU A CA 1
ATOM 569 C C . LEU A 1 79 ? 5.725 -12.513 22.640 1.00 54.00 79 LEU A C 1
ATOM 571 O O . LEU A 1 79 ? 4.504 -12.665 22.596 1.00 54.00 79 LEU A O 1
ATOM 575 N N . PRO A 1 80 ? 6.440 -12.955 23.696 1.00 55.00 80 PRO A N 1
ATOM 576 C CA . PRO A 1 80 ? 5.831 -13.627 24.850 1.00 55.00 80 PRO A CA 1
ATOM 577 C C . PRO A 1 80 ? 4.746 -12.791 25.543 1.00 55.00 80 PRO A C 1
ATOM 579 O O . PRO A 1 80 ? 3.845 -13.343 26.173 1.00 55.00 80 PRO A O 1
ATOM 582 N N . THR A 1 81 ? 4.844 -11.465 25.419 1.00 63.41 81 THR A N 1
ATOM 583 C CA . THR A 1 81 ? 3.852 -10.503 25.892 1.00 63.41 81 THR A CA 1
ATOM 584 C C . THR A 1 81 ? 3.435 -9.634 24.706 1.00 63.41 81 THR A C 1
ATOM 586 O O . THR A 1 81 ? 4.250 -8.827 24.254 1.00 63.41 81 THR A O 1
ATOM 589 N N . PRO A 1 82 ? 2.195 -9.764 24.205 1.00 69.19 82 PRO A N 1
ATOM 590 C CA . PRO A 1 82 ? 1.696 -8.930 23.120 1.00 69.19 82 PRO A CA 1
ATOM 591 C C . PRO A 1 82 ? 1.770 -7.445 23.491 1.00 69.19 82 PRO A C 1
ATOM 593 O O . PRO A 1 82 ? 1.251 -7.034 24.533 1.00 69.19 82 PRO A O 1
ATOM 596 N N . THR A 1 83 ? 2.410 -6.634 22.652 1.00 80.56 83 THR A N 1
ATOM 597 C CA . THR A 1 83 ? 2.513 -5.183 22.848 1.00 80.56 83 THR A CA 1
ATOM 598 C C . THR A 1 83 ? 1.424 -4.461 22.058 1.00 80.56 83 THR A C 1
ATOM 600 O O . THR A 1 83 ? 1.121 -4.802 20.914 1.00 80.56 83 THR A O 1
ATOM 603 N N . LEU A 1 84 ? 0.799 -3.459 22.685 1.00 86.88 84 LEU A N 1
ATOM 604 C CA . LEU A 1 84 ? -0.146 -2.575 22.007 1.00 86.88 84 LEU A CA 1
ATOM 605 C C . LEU A 1 84 ? 0.628 -1.482 21.271 1.00 86.88 84 LEU A C 1
ATOM 607 O O . LEU A 1 84 ? 1.371 -0.726 21.894 1.00 86.88 84 LEU A O 1
ATOM 611 N N . ARG A 1 85 ? 0.414 -1.381 19.960 1.00 85.94 85 ARG A N 1
ATOM 612 C CA . ARG A 1 85 ? 0.920 -0.298 19.113 1.00 85.94 85 ARG A CA 1
ATOM 613 C C . ARG A 1 85 ? -0.211 0.674 18.819 1.00 85.94 85 ARG A C 1
ATOM 615 O O . ARG A 1 85 ? -1.288 0.253 18.401 1.00 85.94 85 ARG A O 1
ATOM 622 N N . GLU A 1 86 ? 0.023 1.964 19.031 1.00 89.69 86 GLU A N 1
ATOM 623 C CA . GLU A 1 86 ? -0.899 3.013 18.594 1.00 89.69 86 GLU A CA 1
ATOM 624 C C . GLU A 1 86 ? -0.919 3.080 17.066 1.00 89.69 86 GLU A C 1
ATOM 626 O O . GLU A 1 86 ? 0.123 3.162 16.419 1.00 89.69 86 GLU A O 1
ATOM 631 N N . ILE A 1 87 ? -2.117 3.016 16.490 1.00 85.94 87 ILE A N 1
ATOM 632 C CA . ILE A 1 87 ? -2.318 3.014 15.034 1.00 85.94 87 ILE A CA 1
ATOM 633 C C . ILE A 1 87 ? -3.123 4.218 14.555 1.00 85.94 87 ILE A C 1
ATOM 635 O O . ILE A 1 87 ? -3.106 4.538 13.363 1.00 85.94 87 ILE A O 1
ATOM 639 N N . ARG A 1 88 ? -3.865 4.870 15.461 1.00 87.31 88 ARG A N 1
ATOM 640 C CA . ARG A 1 88 ? -4.684 6.033 15.133 1.00 87.31 88 ARG A CA 1
ATOM 641 C C . ARG A 1 88 ? -4.980 6.879 16.363 1.00 87.31 88 ARG A C 1
ATOM 643 O O . ARG A 1 88 ? -5.335 6.347 17.409 1.00 87.31 88 ARG A O 1
ATOM 650 N N . VAL A 1 89 ? -4.936 8.194 16.182 1.00 91.88 89 VAL A N 1
ATOM 651 C CA . VAL A 1 89 ? -5.518 9.173 17.105 1.00 91.88 89 VAL A CA 1
ATOM 652 C C . VAL A 1 89 ? -6.715 9.822 16.413 1.00 91.88 89 VAL A C 1
ATOM 654 O O . VAL A 1 89 ? -6.637 10.194 15.241 1.00 91.88 89 VAL A O 1
ATOM 657 N N . VAL A 1 90 ? -7.838 9.907 17.118 1.00 94.12 90 VAL A N 1
ATOM 658 C CA . VAL A 1 90 ? -9.087 10.517 16.661 1.00 94.12 90 VAL A CA 1
ATOM 659 C C . VAL A 1 90 ? -9.424 11.639 17.631 1.00 94.12 90 VAL A C 1
ATOM 661 O O . VAL A 1 90 ? -9.865 11.376 18.747 1.00 94.12 90 VAL A O 1
ATOM 664 N N . SER A 1 91 ? -9.187 12.879 17.211 1.00 96.31 91 SER A N 1
ATOM 665 C CA . SER A 1 91 ? -9.443 14.084 18.004 1.00 96.31 91 SER A CA 1
ATOM 666 C C . SER A 1 91 ? -10.444 14.988 17.297 1.00 96.31 91 SER A C 1
ATOM 668 O O . SER A 1 91 ? -10.395 15.128 16.075 1.00 96.31 91 SER A O 1
ATOM 670 N N . GLY A 1 92 ? -11.326 15.625 18.060 1.00 96.31 92 GLY A N 1
ATOM 671 C CA . GLY A 1 92 ? -12.305 16.577 17.542 1.00 96.31 92 GLY A CA 1
ATOM 672 C C . GLY A 1 92 ? -13.414 16.868 18.545 1.00 96.31 92 GLY A C 1
ATOM 673 O O . GLY A 1 92 ? -13.409 16.349 19.659 1.00 96.31 92 GLY A O 1
ATOM 674 N N . GLU A 1 93 ? -14.371 17.696 18.140 1.00 97.94 93 GLU A N 1
ATOM 675 C CA . GLU A 1 93 ? -15.603 17.909 18.901 1.00 97.94 93 GLU A CA 1
ATOM 676 C C . GLU A 1 93 ? -16.514 16.686 18.764 1.00 97.94 93 GLU A C 1
ATOM 678 O O . GLU A 1 93 ? -16.788 16.234 17.647 1.00 97.94 93 GLU A O 1
ATOM 683 N N . THR A 1 94 ? -16.984 16.157 19.894 1.00 98.12 94 THR A N 1
ATOM 684 C CA . THR A 1 94 ? -17.920 15.030 19.921 1.00 98.12 94 THR A CA 1
ATOM 685 C C . THR A 1 94 ? -19.152 15.323 20.769 1.00 98.12 94 THR A C 1
ATOM 687 O O . THR A 1 94 ? -19.113 16.118 21.711 1.00 98.12 94 THR A O 1
ATOM 690 N N . GLN A 1 95 ? -20.264 14.669 20.438 1.00 97.88 95 GLN A N 1
ATOM 691 C CA . GLN A 1 95 ? -21.535 14.784 21.157 1.00 97.88 95 GLN A CA 1
ATOM 692 C C . GLN A 1 95 ? -22.232 13.427 21.308 1.00 97.88 95 GLN A C 1
ATOM 694 O O . GLN A 1 95 ? -22.007 12.511 20.517 1.00 97.88 95 GLN A O 1
ATOM 699 N N . GLY A 1 96 ? -23.118 13.301 22.301 1.00 97.19 96 GLY A N 1
ATOM 700 C CA . GLY A 1 96 ? -23.929 12.097 22.488 1.00 97.19 96 GLY A CA 1
ATOM 701 C C . GLY A 1 96 ? -24.738 11.722 21.238 1.00 97.19 96 GLY A C 1
ATOM 702 O O . GLY A 1 96 ? -25.301 12.588 20.565 1.00 97.19 96 GLY A O 1
ATOM 703 N N . GLY A 1 97 ? -24.775 10.426 20.922 1.00 94.44 97 GLY A N 1
ATOM 704 C CA . GLY A 1 97 ? -25.457 9.864 19.751 1.00 94.44 97 GLY A CA 1
ATOM 705 C C . GLY A 1 97 ? -24.673 9.967 18.437 1.00 94.44 97 GLY A C 1
ATOM 706 O O . GLY A 1 97 ? -25.124 9.450 17.416 1.00 94.44 97 GLY A O 1
ATOM 707 N N . GLN A 1 98 ? -23.503 10.612 18.433 1.00 97.56 98 GLN A N 1
ATOM 708 C CA . GLN A 1 98 ? -22.639 10.675 17.258 1.00 97.56 98 GLN A CA 1
ATOM 709 C C . GLN A 1 98 ? -21.951 9.331 17.008 1.00 97.56 98 GLN A C 1
ATOM 711 O O . GLN A 1 98 ? -21.375 8.737 17.917 1.00 97.56 98 GLN A O 1
ATOM 716 N N . TRP A 1 99 ? -21.932 8.904 15.746 1.00 97.38 99 TRP A N 1
ATOM 717 C CA . TRP A 1 99 ? -21.076 7.814 15.292 1.00 97.38 99 TRP A CA 1
ATOM 718 C C . TRP A 1 99 ? -19.730 8.351 14.813 1.00 97.38 99 TRP A C 1
ATOM 720 O O . TRP A 1 99 ? -19.671 9.211 13.933 1.00 97.38 99 TRP A O 1
ATOM 730 N N . LEU A 1 100 ? -18.650 7.805 15.360 1.00 96.50 100 LEU A N 1
ATOM 731 C CA . LEU A 1 100 ? -17.301 7.970 14.831 1.00 96.50 100 LEU A CA 1
ATOM 732 C C . LEU A 1 100 ? -16.953 6.744 13.998 1.00 96.50 100 LEU A C 1
ATOM 734 O O . LEU A 1 100 ? -17.146 5.619 14.450 1.00 96.50 100 LEU A O 1
ATOM 738 N N . GLU A 1 101 ? -16.410 6.947 12.804 1.00 94.25 101 GLU A N 1
ATOM 739 C CA . GLU A 1 101 ? -15.907 5.862 11.967 1.00 94.25 101 GLU A CA 1
ATOM 740 C C . GLU A 1 101 ? -14.389 5.937 11.882 1.00 94.25 101 GLU A C 1
ATOM 742 O O . GLU A 1 101 ? -13.831 6.936 11.428 1.00 94.25 101 GLU A O 1
ATOM 747 N N . VAL A 1 102 ? -13.714 4.873 12.310 1.00 91.44 102 VAL A N 1
ATOM 748 C CA . VAL A 1 102 ? -12.254 4.820 12.326 1.00 91.44 102 VAL A CA 1
ATOM 749 C C . VAL A 1 102 ? -11.784 3.686 11.421 1.00 91.44 102 VAL A C 1
ATOM 751 O O . VAL A 1 102 ? -11.975 2.513 11.755 1.00 91.44 102 VAL A O 1
ATOM 754 N N . PRO A 1 103 ? -11.188 3.990 10.258 1.00 88.75 103 PRO A N 1
ATOM 755 C CA . PRO A 1 103 ? -10.586 2.969 9.415 1.00 88.75 103 PRO A CA 1
ATOM 756 C C . PRO A 1 103 ? -9.330 2.399 10.088 1.00 88.75 103 PRO A C 1
ATOM 758 O O . PRO A 1 103 ? -8.491 3.142 10.597 1.00 88.75 103 PRO A O 1
ATOM 761 N N . ILE A 1 104 ? -9.210 1.071 10.082 1.00 85.12 104 ILE A N 1
ATOM 762 C CA . ILE A 1 104 ? -8.138 0.331 10.766 1.00 85.12 104 ILE A CA 1
ATOM 763 C C . ILE A 1 104 ? -7.232 -0.355 9.741 1.00 85.12 104 ILE A C 1
ATOM 765 O O . ILE A 1 104 ? -6.021 -0.162 9.798 1.00 85.12 104 ILE A O 1
ATOM 769 N N . GLN A 1 105 ? -7.823 -1.042 8.754 1.00 85.69 105 GLN A N 1
ATOM 770 C CA . GLN A 1 105 ? -7.144 -1.712 7.632 1.00 85.69 105 GLN A CA 1
ATOM 771 C C . GLN A 1 105 ? -5.929 -2.558 8.054 1.00 85.69 105 GLN A C 1
ATOM 773 O O . GLN A 1 105 ? -4.843 -2.406 7.509 1.00 85.69 105 GLN A O 1
ATOM 778 N N . LEU A 1 106 ? -6.095 -3.453 9.029 1.00 87.12 106 LEU A N 1
ATOM 779 C CA . LEU A 1 106 ? -5.024 -4.348 9.488 1.00 87.12 106 LEU A CA 1
ATOM 780 C C . LEU A 1 106 ? -5.570 -5.628 10.111 1.00 87.12 106 LEU A C 1
ATOM 782 O O . LEU A 1 106 ? -6.722 -5.703 10.539 1.00 87.12 106 LEU A O 1
ATOM 786 N N . ARG A 1 107 ? -4.721 -6.650 10.171 1.00 88.00 107 ARG A N 1
ATOM 787 C CA . ARG A 1 107 ? -5.011 -7.905 10.854 1.00 88.00 107 ARG A CA 1
ATOM 788 C C . ARG A 1 107 ? -4.607 -7.814 12.313 1.00 88.00 107 ARG A C 1
ATOM 790 O O . ARG A 1 107 ? -3.440 -7.589 12.621 1.00 88.00 107 ARG A O 1
ATOM 797 N N . THR A 1 108 ? -5.557 -8.035 13.210 1.00 90.12 108 THR A N 1
ATOM 798 C CA . THR A 1 108 ? -5.283 -8.087 14.646 1.00 90.12 108 THR A CA 1
ATOM 799 C C . THR A 1 108 ? -6.305 -8.959 15.361 1.00 90.12 108 THR A C 1
ATOM 801 O O . THR A 1 108 ? -7.386 -9.223 14.838 1.00 90.12 108 THR A O 1
ATOM 804 N N . GLN A 1 109 ? -5.936 -9.429 16.547 1.00 91.00 109 GLN A N 1
ATOM 805 C CA . GLN A 1 109 ? -6.852 -10.075 17.482 1.00 91.00 109 GLN A CA 1
ATOM 806 C C . GLN A 1 109 ? -7.364 -9.091 18.534 1.00 91.00 109 GLN A C 1
ATOM 808 O O . GLN A 1 109 ? -8.510 -9.191 18.961 1.00 91.00 109 GLN A O 1
ATOM 813 N N . ILE A 1 110 ? -6.514 -8.157 18.970 1.00 93.12 110 ILE A N 1
ATOM 814 C CA . ILE A 1 110 ? -6.797 -7.290 20.111 1.00 93.12 110 ILE A CA 1
ATOM 815 C C . ILE A 1 110 ? -6.797 -5.841 19.652 1.00 93.12 110 ILE A C 1
ATOM 817 O O . ILE A 1 110 ? -5.806 -5.366 19.095 1.00 93.12 110 ILE A O 1
ATOM 821 N N . LEU A 1 111 ? -7.881 -5.132 19.962 1.00 95.06 111 LEU A N 1
ATOM 822 C CA . LEU A 1 111 ? -8.005 -3.687 19.799 1.00 95.06 111 LEU A CA 1
ATOM 823 C C . LEU A 1 111 ? -8.243 -3.036 21.157 1.00 95.06 111 LEU A C 1
ATOM 825 O O . LEU A 1 111 ? -8.946 -3.584 22.001 1.00 95.06 111 LEU A O 1
ATOM 829 N N . ARG A 1 112 ? -7.695 -1.845 21.372 1.00 96.81 112 ARG A N 1
ATOM 830 C CA . ARG A 1 112 ? -7.976 -1.011 22.538 1.00 96.81 112 ARG A CA 1
ATOM 831 C C . ARG A 1 112 ? -8.341 0.392 22.086 1.00 96.81 112 ARG A C 1
ATOM 833 O O . ARG A 1 112 ? -7.617 0.998 21.302 1.00 96.81 112 ARG A O 1
ATOM 840 N N . ILE A 1 113 ? -9.437 0.905 22.631 1.00 97.94 113 ILE A N 1
ATOM 841 C CA . ILE A 1 113 ? -9.864 2.295 22.498 1.00 97.94 113 ILE A CA 1
ATOM 842 C C . ILE A 1 113 ? -9.561 2.974 23.829 1.00 97.94 113 ILE A C 1
ATOM 844 O O . ILE A 1 113 ? -10.115 2.589 24.858 1.00 97.94 113 ILE A O 1
ATOM 848 N N . THR A 1 114 ? -8.681 3.970 23.819 1.00 98.31 114 THR A N 1
ATOM 849 C CA . THR A 1 114 ? -8.327 4.763 25.002 1.00 98.31 114 THR A CA 1
ATOM 850 C C . THR A 1 114 ? -8.785 6.195 24.796 1.00 98.31 114 THR A C 1
ATOM 852 O O . THR A 1 114 ? -8.249 6.894 23.944 1.00 98.31 114 THR A O 1
ATOM 855 N N . THR A 1 115 ? -9.753 6.665 25.573 1.00 98.44 115 THR A N 1
ATOM 856 C CA . THR A 1 115 ? -10.135 8.081 25.576 1.00 98.44 115 THR A CA 1
ATOM 857 C C . THR A 1 115 ? -9.189 8.835 26.500 1.00 98.44 115 THR A C 1
ATOM 859 O O . THR A 1 115 ? -9.158 8.553 27.696 1.00 98.44 115 THR A O 1
ATOM 862 N N . THR A 1 116 ? -8.410 9.770 25.957 1.00 98.44 116 THR A N 1
ATOM 863 C CA . THR A 1 116 ? -7.382 10.542 26.684 1.00 98.44 116 THR A CA 1
ATOM 864 C C . THR A 1 116 ? -7.809 11.976 26.993 1.00 98.44 116 THR A C 1
ATOM 866 O O . THR A 1 116 ? -7.229 12.603 27.874 1.00 98.44 116 THR A O 1
ATOM 869 N N . LEU A 1 117 ? -8.854 12.472 26.329 1.00 98.38 117 LEU A N 1
ATOM 870 C CA . LEU A 1 117 ? -9.486 13.765 26.588 1.00 98.38 117 LEU A CA 1
ATOM 871 C C . LEU A 1 117 ? -10.992 13.628 26.358 1.00 98.38 117 LEU A C 1
ATOM 873 O O . LEU A 1 117 ? -11.384 13.012 25.372 1.00 98.38 117 LEU A O 1
ATOM 877 N N . THR A 1 118 ? -11.821 14.177 27.246 1.00 97.94 118 THR A N 1
ATOM 878 C CA . THR A 1 118 ? -13.282 14.298 27.079 1.00 97.94 118 THR A CA 1
ATOM 879 C C . THR A 1 118 ? -13.849 15.257 28.142 1.00 97.94 118 THR A C 1
ATOM 881 O O . THR A 1 118 ? -13.269 15.344 29.230 1.00 97.94 118 THR A O 1
ATOM 884 N N . PRO A 1 119 ? -14.964 15.969 27.887 1.00 97.25 119 PRO A N 1
ATOM 885 C CA . PRO A 1 119 ? -15.622 16.817 28.886 1.00 97.25 119 PRO A CA 1
ATOM 886 C C . PRO A 1 119 ? -16.574 16.057 29.827 1.00 97.25 119 PRO A C 1
ATOM 888 O O . PRO A 1 119 ? -17.149 16.676 30.722 1.00 97.25 119 PRO A O 1
ATOM 891 N N . SER A 1 120 ? -16.789 14.749 29.635 1.00 97.25 120 SER A N 1
ATOM 892 C CA . SER A 1 120 ? -17.685 13.934 30.467 1.00 97.25 120 SER A CA 1
ATOM 893 C C . SER A 1 120 ? -17.022 12.643 30.931 1.00 97.25 120 SER A C 1
ATOM 895 O O . SER A 1 120 ? -15.863 12.366 30.629 1.00 97.25 120 SER A O 1
ATOM 897 N N . TRP A 1 121 ? -17.764 11.814 31.664 1.00 97.94 121 TRP A N 1
ATOM 898 C CA . TRP A 1 121 ? -17.333 10.436 31.862 1.00 97.94 121 TRP A CA 1
ATOM 899 C C . TRP A 1 121 ? -17.237 9.706 30.529 1.00 97.94 121 TRP A C 1
ATOM 901 O O . TRP A 1 121 ? -18.035 9.956 29.623 1.00 97.94 121 TRP A O 1
ATOM 911 N N . VAL A 1 122 ? -16.257 8.811 30.419 1.00 98.38 122 VAL A N 1
ATOM 912 C CA . VAL A 1 122 ? -16.055 8.024 29.204 1.00 98.38 122 VAL A CA 1
ATOM 913 C C . VAL A 1 122 ? -17.106 6.925 29.159 1.00 98.38 122 VAL A C 1
ATOM 915 O O . VAL A 1 122 ? -17.180 6.098 30.074 1.00 98.38 122 VAL A O 1
ATOM 918 N N . SER A 1 123 ? -17.910 6.931 28.103 1.00 98.19 123 SER A N 1
ATOM 919 C CA . SER A 1 123 ? -19.018 6.004 27.912 1.00 98.19 123 SER A CA 1
ATOM 920 C C . SER A 1 123 ? -19.251 5.768 26.415 1.00 98.19 123 SER A C 1
ATOM 922 O O . SER A 1 123 ? -19.088 6.680 25.598 1.00 98.19 123 SER A O 1
ATOM 924 N N . TRP A 1 124 ? -19.613 4.539 26.054 1.00 98.25 124 TRP A N 1
ATOM 925 C CA . TRP A 1 124 ? -19.899 4.118 24.679 1.00 98.25 124 TRP A CA 1
ATOM 926 C C . TRP A 1 124 ? -21.239 3.396 24.649 1.00 98.25 124 TRP A C 1
ATOM 928 O O . TRP A 1 124 ? -21.413 2.415 25.372 1.00 98.25 124 TRP A O 1
ATOM 938 N N . SER A 1 125 ? -22.168 3.881 23.822 1.00 98.25 125 SER A N 1
ATOM 939 C CA . SER A 1 125 ? -23.468 3.225 23.641 1.00 98.25 125 SER A CA 1
ATOM 940 C C . SER A 1 125 ? -23.344 1.951 22.819 1.00 98.25 125 SER A C 1
ATOM 942 O O . SER A 1 125 ? -23.994 0.972 23.123 1.00 98.25 125 SER A O 1
ATOM 944 N N . GLU A 1 126 ? -22.498 1.961 21.792 1.00 98.06 126 GLU A N 1
ATOM 945 C CA . GLU A 1 126 ? -22.294 0.814 20.908 1.00 98.06 126 GLU A CA 1
ATOM 946 C C . GLU A 1 126 ? -20.934 0.932 20.216 1.00 98.06 126 GLU A C 1
ATOM 948 O O . GLU A 1 126 ? -20.456 2.034 19.924 1.00 98.06 126 GLU A O 1
ATOM 953 N N . ILE A 1 127 ? -20.310 -0.203 19.934 1.00 98.06 127 ILE A N 1
ATOM 954 C CA . ILE A 1 127 ? -19.065 -0.335 19.195 1.00 98.06 127 ILE A CA 1
ATOM 955 C C . ILE A 1 127 ? -19.234 -1.472 18.195 1.00 98.06 127 ILE A C 1
ATOM 957 O O . ILE A 1 127 ? -19.469 -2.619 18.552 1.00 98.06 127 ILE A O 1
ATOM 961 N N . GLU A 1 128 ? -19.000 -1.175 16.923 1.00 97.19 128 GLU A N 1
ATOM 962 C CA . GLU A 1 128 ? -19.040 -2.180 15.866 1.00 97.19 128 GLU A CA 1
ATOM 963 C C . GLU A 1 128 ? -17.648 -2.360 15.264 1.00 97.19 128 GLU A C 1
ATOM 965 O O . GLU A 1 128 ? -17.040 -1.406 14.768 1.00 97.19 128 GLU A O 1
ATOM 970 N N . VAL A 1 129 ? -17.149 -3.595 15.248 1.00 95.50 129 VAL A N 1
ATOM 971 C CA . VAL A 1 129 ? -15.896 -3.951 14.573 1.00 95.50 129 VAL A CA 1
ATOM 972 C C . VAL A 1 129 ? -16.226 -4.623 13.248 1.00 95.50 129 VAL A C 1
ATOM 974 O O . VAL A 1 129 ? -16.973 -5.592 13.209 1.00 95.50 129 VAL A O 1
ATOM 977 N N . TYR A 1 130 ? -15.662 -4.128 12.151 1.00 91.38 130 TYR A N 1
ATOM 978 C CA . TYR A 1 130 ? -15.891 -4.662 10.812 1.00 91.38 130 TYR A CA 1
ATOM 979 C C . TYR A 1 130 ? -14.654 -5.373 10.291 1.00 91.38 130 TYR A C 1
ATOM 981 O O . TYR A 1 130 ? -13.553 -4.820 10.333 1.00 91.38 130 TYR A O 1
ATOM 989 N N . GLN A 1 131 ? -14.856 -6.548 9.696 1.00 86.94 131 GLN A N 1
ATOM 990 C CA . GLN A 1 131 ? -13.847 -7.213 8.881 1.00 86.94 131 GLN A CA 1
ATOM 991 C C . GLN A 1 131 ? -14.066 -7.029 7.383 1.00 86.94 131 GLN A C 1
ATOM 993 O O . GLN A 1 131 ? -15.197 -6.979 6.873 1.00 86.94 131 GLN A O 1
ATOM 998 N N . ASN A 1 132 ? -12.940 -7.061 6.672 1.00 78.12 132 ASN A N 1
ATOM 999 C CA . ASN A 1 132 ? -12.895 -7.307 5.242 1.00 78.12 132 ASN A CA 1
ATOM 1000 C C . ASN A 1 132 ? -12.074 -8.581 4.961 1.00 78.12 132 ASN A C 1
ATOM 1002 O O . ASN A 1 132 ? -10.850 -8.515 4.851 1.00 78.12 132 ASN A O 1
ATOM 1006 N N . PRO A 1 133 ? -12.725 -9.753 4.822 1.00 65.25 133 PRO A N 1
ATOM 1007 C CA . PRO A 1 133 ? -12.037 -11.031 4.613 1.00 65.25 133 PRO A CA 1
ATOM 1008 C C . PRO A 1 133 ? -11.380 -11.169 3.227 1.00 65.25 133 PRO A C 1
ATOM 1010 O O . PRO A 1 133 ? -10.759 -12.201 2.944 1.00 65.25 133 PRO A O 1
ATOM 1013 N N . ASN A 1 134 ? -11.519 -10.144 2.377 1.00 64.06 134 ASN A N 1
ATOM 1014 C CA . ASN A 1 134 ? -11.179 -10.173 0.957 1.00 64.06 134 ASN A CA 1
ATOM 1015 C C . ASN A 1 134 ? -9.914 -9.380 0.613 1.00 64.06 134 ASN A C 1
ATOM 1017 O O . ASN A 1 134 ? -9.672 -9.087 -0.555 1.00 64.06 134 ASN A O 1
ATOM 1021 N N . VAL A 1 135 ? -9.125 -9.003 1.620 1.00 67.06 135 VAL A N 1
ATOM 1022 C CA . VAL A 1 135 ? -7.935 -8.170 1.432 1.00 67.06 135 VAL A CA 1
ATOM 1023 C C . VAL A 1 135 ? -6.685 -9.012 1.657 1.00 67.06 135 VAL A C 1
ATOM 1025 O O . VAL A 1 135 ? -6.235 -9.226 2.783 1.00 67.06 135 VAL A O 1
ATOM 1028 N N . ALA A 1 136 ? -6.171 -9.545 0.556 1.00 72.00 136 ALA A N 1
ATOM 1029 C CA . ALA A 1 136 ? -4.826 -10.088 0.453 1.00 72.00 136 ALA A CA 1
ATOM 1030 C C . ALA A 1 136 ? -4.074 -9.279 -0.615 1.00 72.00 136 ALA A C 1
ATOM 1032 O O . ALA A 1 136 ? -4.732 -8.770 -1.533 1.00 72.00 136 ALA A O 1
ATOM 1033 N N . PRO A 1 137 ? -2.737 -9.156 -0.527 1.00 86.19 137 PRO A N 1
ATOM 1034 C CA . PRO A 1 137 ? -1.957 -8.551 -1.596 1.00 86.19 137 PRO A CA 1
ATOM 1035 C C . PRO A 1 137 ? -2.207 -9.304 -2.907 1.00 86.19 137 PRO A C 1
ATOM 1037 O O . PRO A 1 137 ? -2.006 -10.516 -2.996 1.00 86.19 137 PRO A O 1
ATOM 1040 N N . GLN A 1 138 ? -2.684 -8.574 -3.911 1.00 87.31 138 GLN A N 1
ATOM 1041 C CA . GLN A 1 138 ? -3.130 -9.128 -5.188 1.00 87.31 138 GLN A CA 1
ATOM 1042 C C . GLN A 1 138 ? -2.023 -9.119 -6.233 1.00 87.31 138 GLN A C 1
ATOM 1044 O O . GLN A 1 138 ? -2.120 -9.847 -7.218 1.00 87.31 138 GLN A O 1
ATOM 1049 N N . HIS A 1 139 ? -0.991 -8.298 -6.040 1.00 93.56 139 HIS A N 1
ATOM 1050 C CA . HIS A 1 139 ? 0.036 -8.064 -7.042 1.00 93.56 139 HIS A CA 1
ATOM 1051 C C . HIS A 1 139 ? 1.414 -8.535 -6.589 1.00 93.56 139 HIS A C 1
ATOM 1053 O O . HIS A 1 139 ? 1.860 -8.259 -5.474 1.00 93.56 139 HIS A O 1
ATOM 1059 N N . PHE A 1 140 ? 2.107 -9.206 -7.501 1.00 96.69 140 PHE A N 1
ATOM 1060 C CA . PHE A 1 140 ? 3.513 -9.543 -7.377 1.00 96.69 140 PHE A CA 1
ATOM 1061 C C . PHE A 1 140 ? 4.198 -9.371 -8.733 1.00 96.69 140 PHE A C 1
ATOM 1063 O O . PHE A 1 140 ? 3.760 -9.954 -9.729 1.00 96.69 140 PHE A O 1
ATOM 1070 N N . GLY A 1 141 ? 5.273 -8.589 -8.780 1.00 96.62 141 GLY A N 1
ATOM 1071 C CA . GLY A 1 141 ? 6.019 -8.351 -10.015 1.00 96.62 141 GLY A CA 1
ATOM 1072 C C . GLY A 1 141 ? 7.279 -7.538 -9.795 1.00 96.62 141 GLY A C 1
ATOM 1073 O O . GLY A 1 141 ? 7.346 -6.737 -8.876 1.00 96.62 141 GLY A O 1
ATOM 1074 N N . TYR A 1 142 ? 8.293 -7.728 -10.623 1.00 96.44 142 TYR A N 1
ATOM 1075 C CA . TYR A 1 142 ? 9.591 -7.095 -10.401 1.00 96.44 142 TYR A CA 1
ATOM 1076 C C . TYR A 1 142 ? 9.637 -5.692 -10.991 1.00 96.44 142 TYR A C 1
ATOM 1078 O O . TYR A 1 142 ? 9.188 -5.471 -12.120 1.00 96.44 142 TYR A O 1
ATOM 1086 N N . PHE A 1 143 ? 10.192 -4.750 -10.229 1.00 94.44 143 PHE A N 1
ATOM 1087 C CA . PHE A 1 143 ? 10.368 -3.383 -10.704 1.00 94.44 143 PHE A CA 1
ATOM 1088 C C . PHE A 1 143 ? 11.220 -3.365 -11.978 1.00 94.44 143 PHE A C 1
ATOM 1090 O O . PHE A 1 143 ? 12.231 -4.061 -12.074 1.00 94.44 143 PHE A O 1
ATOM 1097 N N . CYS A 1 144 ? 10.808 -2.554 -12.953 1.00 92.31 144 CYS A N 1
ATOM 1098 C CA . CYS A 1 144 ? 11.469 -2.416 -14.252 1.00 92.31 144 CYS A CA 1
ATOM 1099 C C . CYS A 1 144 ? 11.686 -3.736 -15.027 1.00 92.31 144 CYS A C 1
ATOM 1101 O O . CYS A 1 144 ? 12.677 -3.871 -15.742 1.00 92.31 144 CYS A O 1
ATOM 1103 N N . SER A 1 145 ? 10.775 -4.712 -14.929 1.00 93.50 145 SER A N 1
ATOM 1104 C CA . SER A 1 145 ? 10.871 -5.975 -15.687 1.00 93.50 145 SER A CA 1
ATOM 1105 C C . SER A 1 145 ? 10.799 -5.801 -17.214 1.00 93.50 145 SER A C 1
ATOM 1107 O O . SER A 1 145 ? 11.229 -6.684 -17.946 1.00 93.50 145 SER A O 1
ATOM 1109 N N . GLU A 1 146 ? 10.253 -4.685 -17.699 1.00 94.06 146 GLU A N 1
ATOM 1110 C CA . GLU A 1 146 ? 10.108 -4.345 -19.122 1.00 94.06 146 GLU A CA 1
ATOM 1111 C C . GLU A 1 146 ? 10.623 -2.918 -19.412 1.00 94.06 146 GLU A C 1
ATOM 1113 O O . GLU A 1 146 ? 9.988 -2.125 -20.118 1.00 94.06 146 GLU A O 1
ATOM 1118 N N . CYS A 1 147 ? 11.770 -2.554 -18.825 1.00 91.38 147 CYS A N 1
ATOM 1119 C CA . CYS A 1 147 ? 12.415 -1.250 -19.010 1.00 91.38 147 CYS A CA 1
ATOM 1120 C C . CYS A 1 147 ? 13.744 -1.384 -19.760 1.00 91.38 147 CYS A C 1
ATOM 1122 O O . CYS A 1 147 ? 14.662 -2.047 -19.288 1.00 91.38 147 CYS A O 1
ATOM 1124 N N . GLU A 1 148 ? 13.888 -0.700 -20.899 1.00 83.81 148 GLU A N 1
ATOM 1125 C CA . GLU A 1 148 ? 15.055 -0.864 -21.788 1.00 83.81 148 GLU A CA 1
ATOM 1126 C C . GLU A 1 148 ? 16.398 -0.425 -21.181 1.00 83.81 148 GLU A C 1
ATOM 1128 O O . GLU A 1 148 ? 17.456 -0.796 -21.678 1.00 83.81 148 GLU A O 1
ATOM 1133 N N . TRP A 1 149 ? 16.370 0.380 -20.117 1.00 84.12 149 TRP A N 1
ATOM 1134 C CA . TRP A 1 149 ? 17.566 0.838 -19.407 1.00 84.12 149 TRP A CA 1
ATOM 1135 C C . TRP A 1 149 ? 18.014 -0.122 -18.296 1.00 84.12 149 TRP A C 1
ATOM 1137 O O . TRP A 1 149 ? 18.979 0.172 -17.588 1.00 84.12 149 TRP A O 1
ATOM 1147 N N . VAL A 1 150 ? 17.330 -1.259 -18.131 1.00 86.25 150 VAL A N 1
ATOM 1148 C CA . VAL A 1 150 ? 17.630 -2.267 -17.114 1.00 86.25 150 VAL A CA 1
ATOM 1149 C C . VAL A 1 150 ? 17.773 -3.645 -17.760 1.00 86.25 150 VAL A C 1
ATOM 1151 O O . VAL A 1 150 ? 16.788 -4.331 -18.030 1.00 86.25 150 VAL A O 1
ATOM 1154 N N . GLY A 1 151 ? 19.019 -4.079 -17.954 1.00 85.19 151 GLY A N 1
ATOM 1155 C CA . GLY A 1 151 ? 19.322 -5.367 -18.578 1.00 85.19 151 GLY A CA 1
ATOM 1156 C C . GLY A 1 151 ? 18.994 -5.342 -20.072 1.00 85.19 151 GLY A C 1
ATOM 1157 O O . GLY A 1 151 ? 19.372 -4.397 -20.762 1.00 85.19 151 GLY A O 1
ATOM 1158 N N . ASP A 1 152 ? 18.304 -6.366 -20.572 1.00 85.19 152 ASP A N 1
ATOM 1159 C CA . ASP A 1 152 ? 17.741 -6.371 -21.932 1.00 85.19 152 ASP A CA 1
ATOM 1160 C C . ASP A 1 152 ? 16.327 -5.759 -22.013 1.00 85.19 152 ASP A C 1
ATOM 1162 O O . ASP A 1 152 ? 15.823 -5.508 -23.112 1.00 85.19 152 ASP A O 1
ATOM 1166 N N . GLY A 1 153 ? 15.721 -5.480 -20.853 1.00 83.94 153 GLY A N 1
ATOM 1167 C CA . GLY A 1 153 ? 14.396 -4.892 -20.710 1.00 83.94 153 GLY A CA 1
ATOM 1168 C C . GLY A 1 153 ? 13.235 -5.789 -21.141 1.00 83.94 153 GLY A C 1
ATOM 1169 O O . GLY A 1 153 ? 12.229 -5.227 -21.564 1.00 83.94 153 GLY A O 1
ATOM 1170 N N . SER A 1 154 ? 13.372 -7.123 -21.079 1.00 91.19 154 SER A N 1
ATOM 1171 C CA . SER A 1 154 ? 12.370 -8.088 -21.567 1.00 91.19 154 SER A CA 1
ATOM 1172 C C . SER A 1 154 ? 12.243 -9.350 -20.687 1.00 91.19 154 SER A C 1
ATOM 1174 O O . SER A 1 154 ? 12.524 -10.467 -21.134 1.00 91.19 154 SER A O 1
ATOM 1176 N N . TYR A 1 155 ? 11.771 -9.206 -19.444 1.00 94.94 155 TYR A N 1
ATOM 1177 C CA . TYR A 1 155 ? 11.756 -10.281 -18.433 1.00 94.94 155 TYR A CA 1
ATOM 1178 C C . TYR A 1 155 ? 10.361 -10.822 -18.055 1.00 94.94 155 TYR A C 1
ATOM 1180 O O . TYR A 1 155 ? 10.245 -11.700 -17.190 1.00 94.94 155 TYR A O 1
ATOM 1188 N N . ALA A 1 156 ? 9.280 -10.355 -18.687 1.00 94.94 156 ALA A N 1
ATOM 1189 C CA . ALA A 1 156 ? 7.914 -10.795 -18.385 1.00 94.94 156 ALA A CA 1
ATOM 1190 C C . ALA A 1 156 ? 7.739 -12.305 -18.577 1.00 94.94 156 ALA A C 1
ATOM 1192 O O . ALA A 1 156 ? 7.227 -12.992 -17.695 1.00 94.94 156 ALA A O 1
ATOM 1193 N N . SER A 1 157 ? 8.211 -12.854 -19.703 1.00 95.75 157 SER A N 1
ATOM 1194 C CA . SER A 1 157 ? 8.080 -14.292 -19.965 1.00 95.75 157 SER A CA 1
ATOM 1195 C C . SER A 1 157 ? 8.811 -15.134 -18.920 1.00 95.75 157 SER A C 1
ATOM 1197 O O . SER A 1 157 ? 8.299 -16.183 -18.532 1.00 95.75 157 SER A O 1
ATOM 1199 N N . GLU A 1 158 ? 9.985 -14.698 -18.462 1.00 94.94 158 GLU A N 1
ATOM 1200 C CA . GLU A 1 158 ? 10.803 -15.450 -17.506 1.00 94.94 158 GLU A CA 1
ATOM 1201 C C . GLU A 1 158 ? 10.200 -15.468 -16.096 1.00 94.94 158 GLU A C 1
ATOM 1203 O O . GLU A 1 158 ? 10.363 -16.440 -15.357 1.00 94.94 158 GLU A O 1
ATOM 1208 N N . THR A 1 159 ? 9.483 -14.406 -15.731 1.00 96.62 159 THR A N 1
ATOM 1209 C CA . THR A 1 159 ? 8.886 -14.233 -14.399 1.00 96.62 159 THR A CA 1
ATOM 1210 C C . THR A 1 159 ? 7.416 -14.662 -14.331 1.00 96.62 159 THR A C 1
ATOM 1212 O O . THR A 1 159 ? 6.868 -14.832 -13.241 1.00 96.62 159 THR A O 1
ATOM 1215 N N . SER A 1 160 ? 6.776 -14.901 -15.479 1.00 96.62 160 SER A N 1
ATOM 1216 C CA . SER A 1 160 ? 5.342 -15.214 -15.595 1.00 96.62 160 SER A CA 1
ATOM 1217 C C . SER A 1 160 ? 4.870 -16.494 -14.888 1.00 96.62 160 SER A C 1
ATOM 1219 O O . SER A 1 160 ? 3.670 -16.686 -14.703 1.00 96.62 160 SER A O 1
ATOM 1221 N N . ASP A 1 161 ? 5.770 -17.384 -14.456 1.00 95.31 161 ASP A N 1
ATOM 1222 C CA . ASP A 1 161 ? 5.397 -18.593 -13.708 1.00 95.31 161 ASP A CA 1
ATOM 1223 C C . ASP A 1 161 ? 5.064 -18.323 -12.224 1.00 95.31 161 ASP A C 1
ATOM 1225 O O . ASP A 1 161 ? 4.621 -19.231 -11.506 1.00 95.31 161 ASP A O 1
ATOM 1229 N N . HIS A 1 162 ? 5.292 -17.094 -11.751 1.00 95.56 162 HIS A N 1
ATOM 1230 C CA . HIS A 1 162 ? 5.014 -16.679 -10.374 1.00 95.56 162 HIS A CA 1
ATOM 1231 C C . HIS A 1 162 ? 4.607 -15.207 -10.218 1.00 95.56 162 HIS A C 1
ATOM 1233 O O . HIS A 1 162 ? 3.928 -14.886 -9.244 1.00 95.56 162 HIS A O 1
ATOM 1239 N N . ALA A 1 163 ? 4.971 -14.322 -11.147 1.00 97.12 163 ALA A N 1
ATOM 1240 C CA . ALA A 1 163 ? 4.522 -12.935 -11.159 1.00 97.12 163 ALA A CA 1
ATOM 1241 C C . ALA A 1 163 ? 3.202 -12.770 -11.930 1.00 97.12 163 ALA A C 1
ATOM 1243 O O . ALA A 1 163 ? 2.933 -13.469 -12.904 1.00 97.12 163 ALA A O 1
ATOM 1244 N N . ASN A 1 164 ? 2.387 -11.803 -11.510 1.00 96.75 164 ASN A N 1
ATOM 1245 C CA . ASN A 1 164 ? 1.145 -11.405 -12.182 1.00 96.75 164 ASN A CA 1
ATOM 1246 C C . ASN A 1 164 ? 1.109 -9.904 -12.520 1.00 96.75 164 ASN A C 1
ATOM 1248 O O . ASN A 1 164 ? 0.059 -9.366 -12.879 1.00 96.75 164 ASN A O 1
ATOM 1252 N N . LEU A 1 165 ? 2.254 -9.233 -12.401 1.00 97.62 165 LEU A N 1
ATOM 1253 C CA . LEU A 1 165 ? 2.430 -7.813 -12.653 1.00 97.62 165 LEU A CA 1
ATOM 1254 C C . LEU A 1 165 ? 3.775 -7.566 -13.355 1.00 97.62 165 LEU A C 1
ATOM 1256 O O . LEU A 1 165 ? 4.781 -8.1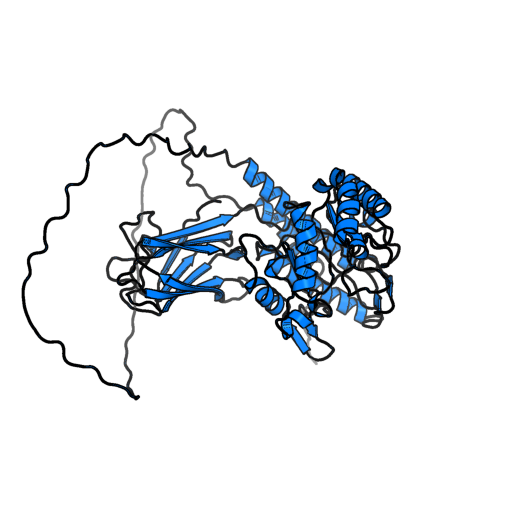67 -12.982 1.00 97.62 165 LEU A O 1
ATOM 1260 N N . VAL A 1 166 ? 3.800 -6.670 -14.341 1.00 97.56 166 VAL A N 1
ATOM 1261 C CA . VAL A 1 166 ? 5.024 -6.201 -15.015 1.00 97.56 166 VAL A CA 1
ATOM 1262 C C . VAL A 1 166 ? 5.137 -4.685 -14.957 1.00 97.56 166 VAL A C 1
ATOM 1264 O O . VAL A 1 166 ? 4.122 -3.992 -14.945 1.00 97.56 166 VAL A O 1
ATOM 1267 N N . TRP A 1 167 ? 6.361 -4.166 -14.977 1.00 97.38 167 TRP A N 1
ATOM 1268 C CA . TRP A 1 167 ? 6.644 -2.729 -15.014 1.00 97.38 167 TRP A CA 1
ATOM 1269 C C . TRP A 1 167 ? 7.223 -2.339 -16.367 1.00 97.38 167 TRP A C 1
ATOM 1271 O O . TRP A 1 167 ? 8.295 -2.822 -16.723 1.00 97.38 167 TRP A O 1
ATOM 1281 N N . ILE A 1 168 ? 6.522 -1.476 -17.103 1.00 97.44 168 ILE A N 1
ATOM 1282 C CA . ILE A 1 168 ? 6.834 -1.137 -18.495 1.00 97.44 168 ILE A CA 1
ATOM 1283 C C . ILE A 1 168 ? 7.264 0.325 -18.599 1.00 97.44 168 ILE A C 1
ATOM 1285 O O . ILE A 1 168 ? 6.488 1.236 -18.293 1.00 97.44 168 ILE A O 1
ATOM 1289 N N . GLY A 1 169 ? 8.481 0.532 -19.097 1.00 94.88 169 GLY A N 1
ATOM 1290 C CA . GLY A 1 169 ? 9.029 1.845 -19.424 1.00 94.88 169 GLY A CA 1
ATOM 1291 C C . GLY A 1 169 ? 8.531 2.395 -20.761 1.00 94.88 169 GLY A C 1
ATOM 1292 O O . GLY A 1 169 ? 8.334 1.635 -21.711 1.00 94.88 169 GLY A O 1
ATOM 1293 N N . ASP A 1 170 ? 8.363 3.716 -20.866 1.00 92.69 170 ASP A N 1
ATOM 1294 C CA . ASP A 1 170 ? 7.841 4.376 -22.073 1.00 92.69 170 ASP A CA 1
ATOM 1295 C C . ASP A 1 170 ? 8.905 4.962 -23.013 1.00 92.69 170 ASP A C 1
ATOM 1297 O O . ASP A 1 170 ? 8.566 5.569 -24.028 1.00 92.69 170 ASP A O 1
ATOM 1301 N N . ASP A 1 171 ? 10.189 4.743 -22.740 1.00 84.50 171 ASP A N 1
ATOM 1302 C CA . ASP A 1 171 ? 11.313 5.328 -23.480 1.00 84.50 171 ASP A CA 1
ATOM 1303 C C . ASP A 1 171 ? 11.344 5.039 -24.994 1.00 84.50 171 ASP A C 1
ATOM 1305 O O . ASP A 1 171 ? 11.935 5.799 -25.767 1.00 84.50 171 ASP A O 1
ATOM 1309 N N . ARG A 1 172 ? 10.665 3.976 -25.441 1.00 87.06 172 ARG A N 1
ATOM 1310 C CA . ARG A 1 172 ? 10.488 3.612 -26.861 1.00 87.06 172 ARG A CA 1
ATOM 1311 C C . ARG A 1 172 ? 9.174 4.095 -27.475 1.00 87.06 172 ARG A C 1
ATOM 1313 O O . ARG A 1 172 ? 8.841 3.730 -28.604 1.00 87.06 172 ARG A O 1
ATOM 1320 N N . GLY A 1 173 ? 8.434 4.919 -26.746 1.00 91.81 173 GLY A N 1
ATOM 1321 C CA . GLY A 1 173 ? 7.136 5.437 -27.139 1.00 91.81 173 GLY A CA 1
ATOM 1322 C C . GLY A 1 173 ? 6.001 4.421 -27.004 1.00 91.81 173 GLY A C 1
ATOM 1323 O O . GLY A 1 173 ? 6.182 3.253 -26.655 1.00 91.81 173 GLY A O 1
ATOM 1324 N N . VAL A 1 174 ? 4.793 4.893 -27.310 1.00 95.75 174 VAL A N 1
ATOM 1325 C CA . VAL A 1 174 ? 3.542 4.185 -27.000 1.00 95.75 174 VAL A CA 1
ATOM 1326 C C . VAL A 1 174 ? 3.382 2.838 -27.708 1.00 95.75 174 VAL A C 1
ATOM 1328 O O . VAL A 1 174 ? 2.799 1.929 -27.132 1.00 95.75 174 VAL A O 1
ATOM 1331 N N . GLU A 1 175 ? 3.929 2.663 -28.916 1.00 95.94 175 GLU A N 1
ATOM 1332 C CA . GLU A 1 175 ? 3.822 1.381 -29.637 1.00 95.94 175 GLU A CA 1
ATOM 1333 C C . GLU A 1 175 ? 4.567 0.255 -28.920 1.00 95.94 175 GLU A C 1
ATOM 1335 O O . GLU A 1 175 ? 4.088 -0.875 -28.863 1.00 95.94 175 GLU A O 1
ATOM 1340 N N . TYR A 1 176 ? 5.736 0.565 -28.349 1.00 94.25 176 TYR A N 1
ATOM 1341 C CA . TYR A 1 176 ? 6.484 -0.398 -27.551 1.00 94.25 176 TYR A CA 1
ATOM 1342 C C . TYR A 1 176 ? 5.701 -0.776 -26.297 1.00 94.25 176 TYR A C 1
ATOM 1344 O O . TYR A 1 176 ? 5.563 -1.958 -25.992 1.00 94.25 176 TYR A O 1
ATOM 1352 N N . VAL A 1 177 ? 5.141 0.224 -25.611 1.00 97.00 177 VAL A N 1
ATOM 1353 C CA . VAL A 1 177 ? 4.337 0.008 -24.406 1.00 97.00 177 VAL A CA 1
ATOM 1354 C C . VAL A 1 177 ? 3.117 -0.859 -24.711 1.00 97.00 177 VAL A C 1
ATOM 1356 O O . VAL A 1 177 ? 2.876 -1.824 -23.993 1.00 97.00 177 VAL A O 1
ATOM 1359 N N . ILE A 1 178 ? 2.398 -0.590 -25.805 1.00 98.19 178 ILE A N 1
ATOM 1360 C CA . ILE A 1 178 ? 1.263 -1.414 -26.249 1.00 98.19 178 ILE A CA 1
ATOM 1361 C C . ILE A 1 178 ? 1.702 -2.861 -26.490 1.00 98.19 178 ILE A C 1
ATOM 1363 O O . ILE A 1 178 ? 1.091 -3.777 -25.943 1.00 98.19 178 ILE A O 1
ATOM 1367 N N . ALA A 1 179 ? 2.789 -3.081 -27.236 1.00 96.88 179 ALA A N 1
ATOM 1368 C CA . ALA A 1 179 ? 3.282 -4.430 -27.513 1.00 96.88 179 ALA A CA 1
ATOM 1369 C C . ALA A 1 179 ? 3.639 -5.203 -26.227 1.00 96.88 179 ALA A C 1
ATOM 1371 O O . ALA A 1 179 ? 3.375 -6.404 -26.128 1.00 96.88 179 ALA A O 1
ATOM 1372 N N . ARG A 1 180 ? 4.202 -4.515 -25.225 1.00 97.19 180 ARG A N 1
ATOM 1373 C CA . ARG A 1 180 ? 4.519 -5.092 -23.910 1.00 97.19 180 ARG A CA 1
ATOM 1374 C C . ARG A 1 180 ? 3.274 -5.365 -23.064 1.00 97.19 180 ARG A C 1
ATOM 1376 O O . ARG A 1 180 ? 3.218 -6.401 -22.407 1.00 97.19 180 ARG A O 1
ATOM 1383 N N . ILE A 1 181 ? 2.252 -4.507 -23.119 1.00 98.38 181 ILE A N 1
ATOM 1384 C CA . ILE A 1 181 ? 0.956 -4.758 -22.464 1.00 98.38 181 ILE A CA 1
ATOM 1385 C C . ILE A 1 181 ? 0.278 -5.992 -23.073 1.00 98.38 181 ILE A C 1
ATOM 1387 O O . ILE A 1 181 ? -0.190 -6.866 -22.347 1.00 98.38 181 ILE A O 1
ATOM 1391 N N . GLU A 1 182 ? 0.255 -6.110 -24.402 1.00 98.06 182 GLU A N 1
ATOM 1392 C CA . GLU A 1 182 ? -0.323 -7.270 -25.094 1.00 98.06 182 GLU A CA 1
ATOM 1393 C C . GLU A 1 182 ? 0.413 -8.574 -24.753 1.00 98.06 182 GLU A C 1
ATOM 1395 O O . GLU A 1 182 ? -0.194 -9.640 -24.625 1.00 98.06 182 GLU A O 1
ATOM 1400 N N . GLU A 1 183 ? 1.734 -8.508 -24.602 1.00 97.62 183 GLU A N 1
ATOM 1401 C CA . GLU A 1 183 ? 2.545 -9.624 -24.126 1.00 97.62 183 GLU A CA 1
ATOM 1402 C C . GLU A 1 183 ? 2.229 -10.007 -22.681 1.00 97.62 183 GLU A C 1
ATOM 1404 O O . GLU A 1 183 ? 1.938 -11.177 -22.420 1.00 97.62 183 GLU A O 1
ATOM 1409 N N . ALA A 1 184 ? 2.195 -9.033 -21.773 1.00 98.12 184 ALA A N 1
ATOM 1410 C CA . ALA A 1 184 ? 1.826 -9.244 -20.379 1.00 98.12 184 ALA A CA 1
ATOM 1411 C C . ALA A 1 184 ? 0.432 -9.878 -20.252 1.00 98.12 184 ALA A C 1
ATOM 1413 O O . ALA A 1 184 ? 0.267 -10.877 -19.552 1.00 98.12 184 ALA A O 1
ATOM 1414 N N . ALA A 1 185 ? -0.551 -9.388 -21.012 1.00 98.06 185 ALA A N 1
ATOM 1415 C CA . ALA A 1 185 ? -1.907 -9.928 -21.019 1.00 98.06 185 ALA A CA 1
ATOM 1416 C C . ALA A 1 185 ? -1.946 -11.400 -21.472 1.00 98.06 185 ALA A C 1
ATOM 1418 O O . ALA A 1 185 ? -2.618 -12.226 -20.847 1.00 98.06 185 ALA A O 1
ATOM 1419 N N . ARG A 1 186 ? -1.172 -11.778 -22.504 1.00 98.12 186 ARG A N 1
ATOM 1420 C CA . ARG A 1 186 ? -1.027 -13.190 -22.926 1.00 98.12 186 ARG A CA 1
ATOM 1421 C C . ARG A 1 186 ? -0.420 -14.065 -21.829 1.00 98.12 186 ARG A C 1
ATOM 1423 O O . ARG A 1 186 ? -0.787 -15.235 -21.715 1.00 98.12 186 ARG A O 1
ATOM 1430 N N . LEU A 1 187 ? 0.470 -13.496 -21.020 1.00 97.81 187 LEU A N 1
ATOM 1431 C CA . LEU A 1 187 ? 1.087 -14.135 -19.857 1.00 97.81 187 LEU A CA 1
ATOM 1432 C C . LEU A 1 187 ? 0.212 -14.069 -18.592 1.00 97.81 187 LEU A C 1
ATOM 1434 O O . LEU A 1 187 ? 0.615 -14.581 -17.552 1.00 97.81 187 LEU A O 1
ATOM 1438 N N . LYS A 1 188 ? -1.006 -13.509 -18.680 1.00 96.56 188 LYS A N 1
ATOM 1439 C CA . LYS A 1 188 ? -1.943 -13.303 -17.558 1.00 96.56 188 LYS A CA 1
ATOM 1440 C C . LYS A 1 188 ? -1.400 -12.362 -16.477 1.00 96.56 188 LYS A C 1
ATOM 1442 O O . LYS A 1 188 ? -1.711 -12.520 -15.297 1.00 96.56 188 LYS A O 1
ATOM 1447 N N . MET A 1 189 ? -0.612 -11.379 -16.890 1.00 97.88 189 MET A N 1
ATOM 1448 C CA . MET A 1 189 ? -0.043 -10.343 -16.037 1.00 97.88 189 MET A CA 1
ATOM 1449 C C . MET A 1 189 ? -0.698 -8.995 -16.350 1.00 97.88 189 MET A C 1
ATOM 1451 O O . MET A 1 189 ? -0.993 -8.699 -17.507 1.00 97.88 189 MET A O 1
ATOM 1455 N N . LYS A 1 190 ? -0.905 -8.165 -15.324 1.00 97.94 190 LYS A N 1
ATOM 1456 C CA . LYS A 1 190 ? -1.252 -6.746 -15.495 1.00 97.94 190 LYS A CA 1
ATOM 1457 C C . LYS A 1 190 ? 0.007 -5.897 -15.644 1.00 97.94 190 LYS A C 1
ATOM 1459 O O . LYS A 1 190 ? 1.101 -6.333 -15.293 1.00 97.94 190 LYS A O 1
ATOM 1464 N N . SER A 1 191 ? -0.149 -4.665 -16.111 1.00 98.44 191 SER A N 1
ATOM 1465 C CA . SER A 1 191 ? 0.966 -3.741 -16.325 1.00 98.44 191 SER A CA 1
ATOM 1466 C C . SER A 1 191 ? 0.912 -2.527 -15.400 1.00 98.44 191 SER A C 1
ATOM 1468 O O . SER A 1 191 ? -0.129 -1.885 -15.274 1.00 98.44 191 SER A O 1
ATOM 1470 N N . ILE A 1 192 ? 2.048 -2.165 -14.809 1.00 98.31 192 ILE A N 1
ATOM 1471 C CA . ILE A 1 192 ? 2.326 -0.801 -14.361 1.00 98.31 192 ILE A CA 1
ATOM 1472 C C . ILE A 1 192 ? 3.028 -0.085 -15.508 1.00 98.31 192 ILE A C 1
ATOM 1474 O O . ILE A 1 192 ? 4.104 -0.498 -15.939 1.00 98.31 192 ILE A O 1
ATOM 1478 N N . VAL A 1 193 ? 2.410 0.976 -16.019 1.00 98.44 193 VAL A N 1
ATOM 1479 C CA . VAL A 1 193 ? 2.967 1.771 -17.120 1.00 98.44 193 VAL A CA 1
ATOM 1480 C C . VAL A 1 193 ? 3.667 2.993 -16.546 1.00 98.44 193 VAL A C 1
ATOM 1482 O O . VAL A 1 193 ? 3.075 3.707 -15.738 1.00 98.44 193 VAL A O 1
ATOM 1485 N N . MET A 1 194 ? 4.896 3.259 -16.985 1.00 97.19 194 MET A N 1
ATOM 1486 C CA . MET A 1 194 ? 5.708 4.392 -16.538 1.00 97.19 194 MET A CA 1
ATOM 1487 C C . MET A 1 194 ? 5.757 5.479 -17.628 1.00 97.19 194 MET A C 1
ATOM 1489 O O . MET A 1 194 ? 6.698 5.481 -18.417 1.00 97.19 194 MET A O 1
ATOM 1493 N N . PRO A 1 195 ? 4.769 6.394 -17.731 1.00 96.31 195 PRO A N 1
ATOM 1494 C CA . PRO A 1 195 ? 4.675 7.373 -18.822 1.00 96.31 195 PRO A CA 1
ATOM 1495 C C . PRO A 1 195 ? 5.614 8.580 -18.625 1.00 96.31 195 PRO A C 1
ATOM 1497 O O . PRO A 1 195 ? 5.213 9.730 -18.805 1.00 96.31 195 PRO A O 1
ATOM 1500 N N . ARG A 1 196 ? 6.850 8.356 -18.168 1.00 92.38 196 ARG A N 1
ATOM 1501 C CA . ARG A 1 196 ? 7.769 9.434 -17.780 1.00 92.38 196 ARG A CA 1
ATOM 1502 C C . ARG A 1 196 ? 8.113 10.327 -18.971 1.00 92.38 196 ARG A C 1
ATOM 1504 O O . ARG A 1 196 ? 8.087 11.550 -18.829 1.00 92.38 196 ARG A O 1
ATOM 1511 N N . GLY A 1 197 ? 8.415 9.731 -20.123 1.00 92.12 197 GLY A N 1
ATOM 1512 C CA . GLY A 1 197 ? 8.762 10.443 -21.352 1.00 92.12 197 GLY A CA 1
ATOM 1513 C C . GLY A 1 197 ? 7.618 11.282 -21.928 1.00 92.12 197 GLY A C 1
ATOM 1514 O O . GLY A 1 197 ? 7.878 12.236 -22.660 1.00 92.12 197 GLY A O 1
ATOM 1515 N N . VAL A 1 198 ? 6.365 10.981 -21.569 1.00 95.12 198 VAL A N 1
ATOM 1516 C CA . VAL A 1 198 ? 5.183 11.772 -21.962 1.00 95.12 198 VAL A CA 1
ATOM 1517 C C . VAL A 1 198 ? 5.143 13.135 -21.263 1.00 95.12 198 VAL A C 1
ATOM 1519 O O . VAL A 1 198 ? 4.777 14.140 -21.880 1.00 95.12 198 VAL A O 1
ATOM 1522 N N . PHE A 1 199 ? 5.513 13.171 -19.980 1.00 96.50 199 PHE A N 1
ATOM 1523 C CA . PHE A 1 199 ? 5.434 14.373 -19.144 1.00 96.50 199 PHE A CA 1
ATOM 1524 C C . PHE A 1 199 ? 6.755 15.142 -19.065 1.00 96.50 199 PHE A C 1
ATOM 1526 O O . PHE A 1 199 ? 6.737 16.366 -18.931 1.00 96.50 199 PHE A O 1
ATOM 1533 N N . PHE A 1 200 ? 7.890 14.442 -19.141 1.00 94.81 200 PHE A N 1
ATOM 1534 C CA . PHE A 1 200 ? 9.216 15.013 -18.912 1.00 94.81 200 PHE A CA 1
ATOM 1535 C C . PHE A 1 200 ? 10.146 14.687 -20.084 1.00 94.81 200 PHE A C 1
ATOM 1537 O O . PHE A 1 200 ? 10.554 13.531 -20.247 1.00 94.81 200 PHE A O 1
ATOM 1544 N N . PRO A 1 201 ? 10.528 15.682 -20.903 1.00 92.06 201 PRO A N 1
ATOM 1545 C CA . PRO A 1 201 ? 11.387 15.438 -22.047 1.00 92.06 201 PRO A CA 1
ATOM 1546 C C . PRO A 1 201 ? 12.788 15.038 -21.576 1.00 92.06 201 PRO A C 1
ATOM 1548 O O . PRO A 1 201 ? 13.306 15.551 -20.582 1.00 92.06 201 PRO A O 1
ATOM 1551 N N . ARG A 1 202 ? 13.466 14.169 -22.336 1.00 87.31 202 ARG A N 1
ATOM 1552 C CA . ARG A 1 202 ? 14.832 13.705 -22.011 1.00 87.31 202 ARG A CA 1
ATOM 1553 C C . ARG A 1 202 ? 15.838 14.847 -21.816 1.00 87.31 202 ARG A C 1
ATOM 1555 O O . ARG A 1 202 ? 16.787 14.695 -21.054 1.00 87.31 202 ARG A O 1
ATOM 1562 N N . SER A 1 203 ? 15.635 15.983 -22.487 1.00 90.38 203 SER A N 1
ATOM 1563 C CA . SER A 1 203 ? 16.475 17.181 -22.355 1.00 90.38 203 SER A CA 1
ATOM 1564 C C . SER A 1 203 ? 16.263 17.953 -21.050 1.00 90.38 203 SER A C 1
ATOM 1566 O O . SER A 1 203 ? 17.156 18.689 -20.648 1.00 90.38 203 SER A O 1
ATOM 1568 N N . ALA A 1 204 ? 15.103 17.804 -20.407 1.00 89.62 204 ALA A N 1
ATOM 1569 C CA . ALA A 1 204 ? 14.750 18.474 -19.159 1.00 89.62 204 ALA A CA 1
ATOM 1570 C C . ALA A 1 204 ? 13.981 17.493 -18.246 1.00 89.62 204 ALA A C 1
ATOM 1572 O O . ALA A 1 204 ? 12.772 17.610 -18.062 1.00 89.62 204 ALA A O 1
ATOM 1573 N N . PRO A 1 205 ? 14.672 16.492 -17.665 1.00 85.81 205 PRO A N 1
ATOM 1574 C CA . PRO A 1 205 ? 14.056 15.334 -17.002 1.00 85.81 205 PRO A CA 1
ATOM 1575 C C . PRO A 1 205 ? 13.307 15.653 -15.695 1.00 85.81 205 PRO A C 1
ATOM 1577 O O . PRO A 1 205 ? 12.792 14.738 -15.042 1.00 85.81 205 PRO A O 1
ATOM 1580 N N . THR A 1 206 ? 13.296 16.917 -15.280 1.00 87.50 206 THR A N 1
ATOM 1581 C CA . THR A 1 206 ? 12.641 17.427 -14.069 1.00 87.50 206 THR A CA 1
ATOM 1582 C C . THR A 1 206 ? 11.714 18.609 -14.351 1.00 87.50 206 THR A C 1
ATOM 1584 O O . THR A 1 206 ? 11.085 19.114 -13.428 1.00 87.50 206 THR A O 1
ATOM 1587 N N . GLU A 1 207 ? 11.617 19.064 -15.603 1.00 93.12 207 GLU A N 1
ATOM 1588 C CA . GLU A 1 207 ? 10.742 20.168 -15.998 1.00 93.12 207 GLU A CA 1
ATOM 1589 C C . GLU A 1 207 ? 9.544 19.601 -16.754 1.00 93.12 207 GLU A C 1
ATOM 1591 O O . GLU A 1 207 ? 9.706 18.853 -17.717 1.00 93.12 207 GLU A O 1
ATOM 1596 N N . LEU A 1 208 ? 8.336 19.933 -16.296 1.00 95.75 208 LEU A N 1
ATOM 1597 C CA . LEU A 1 208 ? 7.110 19.510 -16.965 1.00 95.75 208 LEU A CA 1
ATOM 1598 C C . LEU A 1 208 ? 7.069 20.108 -18.376 1.00 95.75 208 LEU A C 1
ATOM 1600 O O . LEU A 1 208 ? 7.176 21.328 -18.526 1.00 95.75 208 LEU A O 1
ATOM 1604 N N . ASP A 1 209 ? 6.893 19.266 -19.397 1.00 96.31 209 ASP A N 1
ATOM 1605 C CA . ASP A 1 209 ? 6.781 19.728 -20.783 1.00 96.31 209 ASP A CA 1
ATOM 1606 C C . ASP A 1 209 ? 5.628 20.741 -20.895 1.00 96.31 209 ASP A C 1
ATOM 1608 O O . ASP A 1 209 ? 4.520 20.430 -20.462 1.00 96.31 209 ASP A O 1
ATOM 1612 N N . PRO A 1 210 ? 5.809 21.931 -21.491 1.00 96.38 210 PRO A N 1
ATOM 1613 C CA . PRO A 1 210 ? 4.710 22.878 -21.693 1.00 96.38 210 PRO A CA 1
ATOM 1614 C C . PRO A 1 210 ? 3.501 22.291 -22.443 1.00 96.38 210 PRO A C 1
ATOM 1616 O O . PRO A 1 210 ? 2.379 22.760 -22.258 1.00 96.38 210 PRO A O 1
ATOM 1619 N N . ASN A 1 211 ? 3.716 21.253 -23.256 1.00 96.88 211 ASN A N 1
ATOM 1620 C CA . ASN A 1 211 ? 2.702 20.540 -24.030 1.00 96.88 211 ASN A CA 1
ATOM 1621 C C . ASN A 1 211 ? 2.283 19.201 -23.400 1.00 96.88 211 ASN A C 1
ATOM 1623 O O . ASN A 1 211 ? 1.603 18.418 -24.068 1.00 96.88 211 ASN A O 1
ATOM 1627 N N . TYR A 1 212 ? 2.646 18.926 -22.138 1.00 97.06 212 TYR A N 1
ATOM 1628 C CA . TYR A 1 212 ? 2.385 17.643 -21.469 1.00 97.06 212 TYR A CA 1
ATOM 1629 C C . TYR A 1 212 ? 0.935 17.165 -21.617 1.00 97.06 212 TYR A C 1
ATOM 1631 O O . TYR A 1 212 ? 0.705 15.975 -21.794 1.00 97.06 212 TYR A O 1
ATOM 1639 N N . GLN A 1 213 ? -0.041 18.082 -21.593 1.00 97.69 213 GLN A N 1
ATOM 1640 C CA . GLN A 1 213 ? -1.455 17.742 -21.736 1.00 97.69 213 GLN A CA 1
ATOM 1641 C C . GLN A 1 213 ? -1.745 17.138 -23.116 1.00 97.69 213 GLN A C 1
ATOM 1643 O O . GLN A 1 213 ? -2.301 16.053 -23.203 1.00 97.69 213 GLN A O 1
ATOM 1648 N N . SER A 1 214 ? -1.290 17.783 -24.195 1.00 98.12 214 SER A N 1
ATOM 1649 C CA . SER A 1 214 ? -1.476 17.270 -25.558 1.00 98.12 214 SER A CA 1
ATOM 1650 C C . SER A 1 214 ? -0.684 15.982 -25.806 1.00 98.12 214 SER A C 1
ATOM 1652 O O . SER A 1 214 ? -1.150 15.104 -26.540 1.00 98.12 214 SER A O 1
ATOM 1654 N N . ASN A 1 215 ? 0.510 15.864 -25.213 1.00 97.25 215 ASN A N 1
ATOM 1655 C CA . ASN A 1 215 ? 1.317 14.645 -25.274 1.00 97.25 215 ASN A CA 1
ATOM 1656 C C . ASN A 1 215 ? 0.575 13.487 -24.590 1.00 97.25 215 ASN A C 1
ATOM 1658 O O . ASN A 1 215 ? 0.445 12.407 -25.171 1.00 97.25 215 ASN A O 1
ATOM 1662 N N . TRP A 1 216 ? 0.034 13.736 -23.393 1.00 98.06 216 TRP A N 1
ATOM 1663 C CA . TRP A 1 216 ? -0.763 12.778 -22.637 1.00 98.06 216 TRP A CA 1
ATOM 1664 C C . TRP A 1 216 ? -2.042 12.392 -23.370 1.00 98.06 216 TRP A C 1
ATOM 1666 O O . TRP A 1 216 ? -2.281 11.204 -23.532 1.00 98.06 216 TRP A O 1
ATOM 1676 N N . ASP A 1 217 ? -2.819 13.344 -23.885 1.00 98.38 217 ASP A N 1
ATOM 1677 C CA . ASP A 1 217 ? -4.071 13.049 -24.591 1.00 98.38 217 ASP A CA 1
ATOM 1678 C C . ASP A 1 217 ? -3.820 12.130 -25.803 1.00 98.38 217 ASP A C 1
ATOM 1680 O O . ASP A 1 217 ? -4.554 11.166 -26.035 1.00 98.38 217 ASP A O 1
ATOM 1684 N N . THR A 1 218 ? -2.725 12.368 -26.536 1.00 98.06 218 THR A N 1
ATOM 1685 C CA . THR A 1 218 ? -2.299 11.515 -27.658 1.00 98.06 218 THR A CA 1
ATOM 1686 C C . THR A 1 218 ? -1.903 10.117 -27.182 1.00 98.06 218 THR A C 1
ATOM 1688 O O . THR A 1 218 ? -2.328 9.116 -27.760 1.00 98.06 218 THR A O 1
ATOM 1691 N N . TYR A 1 219 ? -1.098 10.035 -26.123 1.00 98.19 219 TYR A N 1
ATOM 1692 C CA . TYR A 1 219 ? -0.626 8.778 -25.547 1.00 98.19 219 TYR A CA 1
ATOM 1693 C C . TYR A 1 219 ? -1.779 7.943 -24.965 1.00 98.19 219 TYR A C 1
ATOM 1695 O O . TYR A 1 219 ? -1.933 6.761 -25.274 1.00 98.19 219 TYR A O 1
ATOM 1703 N N . ALA A 1 220 ? -2.651 8.580 -24.189 1.00 98.19 220 ALA A N 1
ATOM 1704 C CA . ALA A 1 220 ? -3.809 7.979 -23.550 1.00 98.19 220 ALA A CA 1
ATOM 1705 C C . ALA A 1 220 ? -4.844 7.497 -24.570 1.00 98.19 220 ALA A C 1
ATOM 1707 O O . ALA A 1 220 ? -5.364 6.393 -24.423 1.00 98.19 220 ALA A O 1
ATOM 1708 N N . HIS A 1 221 ? -5.092 8.249 -25.649 1.00 98.38 221 HIS A N 1
ATOM 1709 C CA . HIS A 1 221 ? -5.973 7.796 -26.730 1.00 98.38 221 HIS A CA 1
ATOM 1710 C C . HIS A 1 221 ? -5.523 6.448 -27.316 1.00 98.38 221 HIS A C 1
ATOM 1712 O O . HIS A 1 221 ? -6.350 5.592 -27.627 1.00 98.38 221 HIS A O 1
ATOM 1718 N N . ARG A 1 222 ? -4.207 6.237 -27.427 1.00 98.44 222 ARG A N 1
ATOM 1719 C CA . ARG A 1 222 ? -3.621 4.987 -27.928 1.00 98.44 222 ARG A CA 1
ATOM 1720 C C . ARG A 1 222 ? -3.679 3.847 -26.913 1.00 98.44 222 ARG A C 1
ATOM 1722 O O . ARG A 1 222 ? -3.860 2.706 -27.326 1.00 98.44 222 ARG A O 1
ATOM 1729 N N . LEU A 1 223 ? -3.566 4.145 -25.619 1.00 97.88 223 LEU A N 1
ATOM 1730 C CA . LEU A 1 223 ? -3.674 3.148 -24.548 1.00 97.88 223 LEU A CA 1
ATOM 1731 C C . LEU A 1 223 ? -5.111 2.770 -24.182 1.00 97.88 223 LEU A C 1
ATOM 1733 O O . LEU A 1 223 ? -5.317 1.685 -23.644 1.00 97.88 223 LEU A O 1
ATOM 1737 N N . ALA A 1 224 ? -6.100 3.618 -24.473 1.00 98.31 224 ALA A N 1
ATOM 1738 C CA . ALA A 1 224 ? -7.491 3.417 -24.063 1.00 98.31 224 ALA A CA 1
ATOM 1739 C C . ALA A 1 224 ? -8.063 2.008 -24.358 1.00 98.31 224 ALA A C 1
ATOM 1741 O O . ALA A 1 224 ? -8.740 1.470 -23.481 1.00 98.31 224 ALA A O 1
ATOM 1742 N N . PRO A 1 225 ? -7.775 1.349 -25.503 1.00 98.56 225 PRO A N 1
ATOM 1743 C CA . PRO A 1 225 ? -8.248 -0.018 -25.758 1.00 98.56 225 PRO A CA 1
ATOM 1744 C C . PRO A 1 225 ? -7.695 -1.079 -24.793 1.00 98.56 225 PRO A C 1
ATOM 1746 O O . PRO A 1 225 ? -8.308 -2.127 -24.616 1.00 98.56 225 PRO A O 1
ATOM 1749 N N . TYR A 1 226 ? -6.550 -0.806 -24.168 1.00 98.31 226 TYR A N 1
ATOM 1750 C CA . TYR A 1 226 ? -5.809 -1.723 -23.301 1.00 98.31 226 TYR A CA 1
ATOM 1751 C C . TYR A 1 226 ? -5.923 -1.356 -21.820 1.00 98.31 226 TYR A C 1
ATOM 1753 O O . TYR A 1 226 ? -5.271 -1.973 -20.982 1.00 98.31 226 TYR A O 1
ATOM 1761 N N . ILE A 1 227 ? -6.743 -0.357 -21.477 1.00 98.00 227 ILE A N 1
ATOM 1762 C CA . ILE A 1 227 ? -6.783 0.225 -20.130 1.00 98.00 227 ILE A CA 1
ATOM 1763 C C . ILE A 1 227 ? -7.109 -0.803 -19.041 1.00 98.00 227 ILE A C 1
ATOM 1765 O O . ILE A 1 227 ? -6.568 -0.732 -17.944 1.00 98.00 227 ILE A O 1
ATOM 1769 N N . ASN A 1 228 ? -7.917 -1.815 -19.367 1.00 97.56 228 ASN A N 1
ATOM 1770 C CA . ASN A 1 228 ? -8.260 -2.889 -18.439 1.00 97.56 228 ASN A CA 1
ATOM 1771 C C . ASN A 1 228 ? -7.065 -3.783 -18.091 1.00 97.56 228 ASN A C 1
ATOM 1773 O O . ASN A 1 228 ? -7.125 -4.480 -17.083 1.00 97.56 228 ASN A O 1
ATOM 1777 N N . GLU A 1 229 ? -5.997 -3.793 -18.893 1.00 98.31 229 GLU A N 1
ATOM 1778 C CA . GLU A 1 229 ? -4.760 -4.540 -18.628 1.00 98.31 229 GLU A CA 1
ATOM 1779 C C . GLU A 1 229 ? -3.739 -3.748 -17.801 1.00 98.31 229 GLU A C 1
ATOM 1781 O O . GLU A 1 229 ? -2.734 -4.304 -17.355 1.00 98.31 229 GLU A O 1
ATOM 1786 N N . ILE A 1 230 ? -4.019 -2.474 -17.522 1.00 98.44 230 ILE A N 1
ATOM 1787 C CA . ILE A 1 230 ? -3.161 -1.601 -16.727 1.00 98.44 230 ILE A CA 1
ATOM 1788 C C . ILE A 1 230 ? -3.635 -1.632 -15.269 1.00 98.44 230 ILE A C 1
ATOM 1790 O O . ILE A 1 230 ? -4.765 -1.268 -14.960 1.00 98.44 230 ILE A O 1
ATOM 1794 N N . ALA A 1 231 ? -2.758 -2.069 -14.364 1.00 97.88 231 ALA A N 1
ATOM 1795 C CA . ALA A 1 231 ? -3.007 -2.057 -12.924 1.00 97.88 231 ALA A CA 1
ATOM 1796 C C . ALA A 1 231 ? -2.774 -0.675 -12.304 1.00 97.88 231 ALA A C 1
ATOM 1798 O O . ALA A 1 231 ? -3.481 -0.312 -11.370 1.00 97.88 231 ALA A O 1
ATOM 1799 N N . ALA A 1 232 ? -1.786 0.077 -12.798 1.00 98.50 232 ALA A N 1
ATOM 1800 C CA . ALA A 1 232 ? -1.502 1.433 -12.341 1.00 98.50 232 ALA A CA 1
ATOM 1801 C C . ALA A 1 232 ? -0.653 2.220 -13.354 1.00 98.50 232 ALA A C 1
ATOM 1803 O O . ALA A 1 232 ? 0.062 1.643 -14.177 1.00 98.50 232 ALA A O 1
ATOM 1804 N N . PHE A 1 233 ? -0.674 3.546 -13.242 1.00 98.69 233 PHE A N 1
ATOM 1805 C CA . PHE A 1 233 ? 0.309 4.431 -13.868 1.00 98.69 233 PHE A CA 1
ATOM 1806 C C . PHE A 1 233 ? 1.342 4.902 -12.848 1.00 98.69 233 PHE A C 1
ATOM 1808 O O . PHE A 1 233 ? 0.976 5.363 -11.774 1.00 98.69 233 PHE A O 1
ATOM 1815 N N . TYR A 1 234 ? 2.619 4.867 -13.214 1.00 98.00 234 TYR A N 1
ATOM 1816 C CA . TYR A 1 234 ? 3.744 5.310 -12.393 1.00 98.00 234 TYR A CA 1
ATOM 1817 C C . TYR A 1 234 ? 4.504 6.455 -13.082 1.00 98.00 234 TYR A C 1
ATOM 1819 O O . TYR A 1 234 ? 5.485 6.223 -13.791 1.00 98.00 234 TYR A O 1
ATOM 1827 N N . PRO A 1 235 ? 4.020 7.703 -12.984 1.00 95.56 235 PRO A N 1
ATOM 1828 C CA . PRO A 1 235 ? 4.534 8.787 -13.817 1.00 95.56 235 PRO A CA 1
ATOM 1829 C C . PRO A 1 235 ? 5.870 9.366 -13.339 1.00 95.56 235 PRO A C 1
ATOM 1831 O O . PRO A 1 235 ? 6.627 9.909 -14.147 1.00 95.56 235 PRO A O 1
ATOM 1834 N N . VAL A 1 236 ? 6.152 9.301 -12.035 1.00 92.81 236 VAL A N 1
ATOM 1835 C CA . VAL A 1 236 ? 7.326 9.932 -11.427 1.00 92.81 236 VAL A CA 1
ATOM 1836 C C . VAL A 1 236 ? 7.957 8.999 -10.411 1.00 92.81 236 VAL A C 1
ATOM 1838 O O . VAL A 1 236 ? 7.286 8.486 -9.522 1.00 92.81 236 VAL A O 1
ATOM 1841 N N . ASP A 1 237 ? 9.270 8.858 -10.547 1.00 92.50 237 ASP A N 1
ATOM 1842 C CA . ASP A 1 237 ? 10.118 8.088 -9.654 1.00 92.50 237 ASP A CA 1
ATOM 1843 C C . ASP A 1 237 ? 10.811 8.990 -8.638 1.00 92.50 237 ASP A C 1
ATOM 1845 O O . ASP A 1 237 ? 11.458 9.957 -9.053 1.00 92.50 237 ASP A O 1
ATOM 1849 N N . GLU A 1 238 ? 10.661 8.694 -7.345 1.00 94.19 238 GLU A N 1
ATOM 1850 C CA . GLU A 1 238 ? 11.257 9.421 -6.214 1.00 94.19 238 GLU A CA 1
ATOM 1851 C C . GLU A 1 238 ? 11.106 10.952 -6.321 1.00 94.19 238 GLU A C 1
ATOM 1853 O O . GLU A 1 238 ? 12.091 11.693 -6.500 1.00 94.19 238 GLU A O 1
ATOM 1858 N N . PRO A 1 239 ? 9.861 11.471 -6.282 1.00 95.44 239 PRO A N 1
ATOM 1859 C CA . PRO A 1 239 ? 9.615 12.887 -6.507 1.00 95.44 239 PRO A CA 1
ATOM 1860 C C . PRO A 1 239 ? 10.252 13.798 -5.454 1.00 95.44 239 PRO A C 1
ATOM 1862 O O . PRO A 1 239 ? 10.596 14.939 -5.761 1.00 95.44 239 PRO A O 1
ATOM 1865 N N . ASP A 1 240 ? 10.477 13.285 -4.247 1.00 94.50 240 ASP A N 1
ATOM 1866 C CA . ASP A 1 240 ? 11.071 13.988 -3.110 1.00 94.50 240 ASP A CA 1
ATOM 1867 C C . ASP A 1 240 ? 12.514 14.469 -3.348 1.00 94.50 240 ASP A C 1
ATOM 1869 O O . ASP A 1 240 ? 13.003 15.351 -2.638 1.00 94.50 240 ASP A O 1
ATOM 1873 N N . PHE A 1 241 ? 13.194 13.966 -4.383 1.00 91.38 241 PHE A N 1
ATOM 1874 C CA . PHE A 1 241 ? 14.495 14.499 -4.782 1.00 91.38 241 PHE A CA 1
ATOM 1875 C C . PHE A 1 241 ? 14.421 15.773 -5.619 1.00 91.38 241 PHE A C 1
ATOM 1877 O O . PHE A 1 241 ? 15.356 16.577 -5.569 1.00 91.38 241 PHE A O 1
ATOM 1884 N N . ARG A 1 242 ? 13.395 15.918 -6.466 1.00 90.44 242 ARG A N 1
ATOM 1885 C CA . ARG A 1 242 ? 13.509 16.807 -7.636 1.00 90.44 242 ARG A CA 1
ATOM 1886 C C . ARG A 1 242 ? 12.207 17.367 -8.203 1.00 90.44 242 ARG A C 1
ATOM 1888 O O . ARG A 1 242 ? 12.266 18.070 -9.207 1.00 90.44 242 ARG A O 1
ATOM 1895 N N . PHE A 1 243 ? 11.058 17.098 -7.588 1.00 94.31 243 PHE A N 1
ATOM 1896 C CA . PHE A 1 243 ? 9.765 17.592 -8.060 1.00 94.31 243 PHE A CA 1
ATOM 1897 C C . PHE A 1 243 ? 9.011 18.361 -6.976 1.00 94.31 243 PHE A C 1
ATOM 1899 O O . PHE A 1 243 ? 9.036 18.007 -5.800 1.00 94.31 243 PHE A O 1
ATOM 1906 N N . SER A 1 244 ? 8.318 19.424 -7.388 1.00 93.69 244 SER A N 1
ATOM 1907 C CA . SER A 1 244 ? 7.396 20.155 -6.519 1.00 93.69 244 SER A CA 1
ATOM 1908 C C . SER A 1 244 ? 6.045 19.446 -6.417 1.00 93.69 244 SER A C 1
ATOM 1910 O O . SER A 1 244 ? 5.638 18.731 -7.336 1.00 93.69 244 SER A O 1
ATOM 1912 N N . ASP A 1 245 ? 5.319 19.719 -5.330 1.00 95.12 245 ASP A N 1
ATOM 1913 C CA . ASP A 1 245 ? 3.943 19.254 -5.110 1.00 95.12 245 ASP A CA 1
ATOM 1914 C C . ASP A 1 245 ? 2.998 19.656 -6.258 1.00 95.12 245 ASP A C 1
ATOM 1916 O O . ASP A 1 245 ? 2.229 18.840 -6.766 1.00 95.12 245 ASP A O 1
ATOM 1920 N N . GLU A 1 246 ? 3.138 20.890 -6.754 1.00 95.62 246 GLU A N 1
ATOM 1921 C CA . GLU A 1 246 ? 2.376 21.393 -7.900 1.00 95.62 246 GLU A CA 1
ATOM 1922 C C . GLU A 1 246 ? 2.626 20.557 -9.164 1.00 95.62 246 GLU A C 1
ATOM 1924 O O . GLU A 1 246 ? 1.687 20.207 -9.881 1.00 95.62 246 GLU A O 1
ATOM 1929 N N . THR A 1 247 ? 3.888 20.207 -9.435 1.00 96.19 247 THR A N 1
ATOM 1930 C CA . THR A 1 247 ? 4.257 19.467 -10.648 1.00 96.19 247 THR A CA 1
ATOM 1931 C C . THR A 1 247 ? 3.636 18.076 -10.647 1.00 96.19 247 THR A C 1
ATOM 1933 O O . THR A 1 247 ? 2.968 17.700 -11.611 1.00 96.19 247 THR A O 1
ATOM 1936 N N . VAL A 1 248 ? 3.808 17.322 -9.557 1.00 96.88 248 VAL A N 1
ATOM 1937 C CA . VAL A 1 248 ? 3.246 15.967 -9.456 1.00 96.88 248 VAL A CA 1
ATOM 1938 C C . VAL A 1 248 ? 1.719 15.990 -9.446 1.00 96.88 248 VAL A C 1
ATOM 1940 O O . VAL A 1 248 ? 1.100 15.166 -10.116 1.00 96.88 248 VAL A O 1
ATOM 1943 N N . THR A 1 249 ? 1.103 16.984 -8.799 1.00 97.75 249 THR A N 1
ATOM 1944 C CA . THR A 1 249 ? -0.357 17.151 -8.785 1.00 97.75 249 THR A CA 1
ATOM 1945 C C . THR A 1 249 ? -0.916 17.358 -10.190 1.00 97.75 249 THR A C 1
ATOM 1947 O O . THR A 1 249 ? -1.916 16.740 -10.548 1.00 97.75 249 THR A O 1
ATOM 1950 N N . ARG A 1 250 ? -0.256 18.166 -11.030 1.00 97.75 250 ARG A N 1
ATOM 1951 C CA . ARG A 1 250 ? -0.683 18.389 -12.422 1.00 97.75 250 ARG A CA 1
ATOM 1952 C C . ARG A 1 250 ? -0.567 17.134 -13.285 1.00 97.75 250 ARG A C 1
ATOM 1954 O O . ARG A 1 250 ? -1.461 16.868 -14.086 1.00 97.75 250 ARG A O 1
ATOM 1961 N N . VAL A 1 251 ? 0.505 16.363 -13.111 1.00 98.19 251 VAL A N 1
ATOM 1962 C CA . VAL A 1 251 ? 0.712 15.098 -13.832 1.00 98.19 251 VAL A CA 1
ATOM 1963 C C . VAL A 1 251 ? -0.347 14.068 -13.441 1.00 98.19 251 VAL A C 1
ATOM 1965 O O . VAL A 1 251 ? -1.011 13.503 -14.308 1.00 98.19 251 VAL A O 1
ATOM 1968 N N . VAL A 1 252 ? -0.568 13.877 -12.139 1.00 98.38 252 VAL A N 1
ATOM 1969 C CA . VAL A 1 252 ? -1.600 12.965 -11.633 1.00 98.38 252 VAL A CA 1
ATOM 1970 C C . VAL A 1 252 ? -2.990 13.406 -12.088 1.00 98.38 252 VAL A C 1
ATOM 1972 O O . VAL A 1 252 ? -3.764 12.576 -12.561 1.00 98.38 252 VAL A O 1
ATOM 1975 N N . ALA A 1 253 ? -3.300 14.704 -12.037 1.00 98.44 253 ALA A N 1
ATOM 1976 C CA . ALA A 1 253 ? -4.583 15.232 -12.494 1.00 98.44 253 ALA A CA 1
ATOM 1977 C C . ALA A 1 253 ? -4.846 14.941 -13.981 1.00 98.44 253 ALA A C 1
ATOM 1979 O O . ALA A 1 253 ? -5.967 14.566 -14.328 1.00 98.44 253 ALA A O 1
ATOM 1980 N N . ALA A 1 254 ? -3.838 15.050 -14.855 1.00 98.56 254 ALA A N 1
ATOM 1981 C CA . ALA A 1 254 ? -3.985 14.708 -16.272 1.00 98.56 254 ALA A CA 1
ATOM 1982 C C . ALA A 1 254 ? -4.375 13.230 -16.464 1.00 98.56 254 ALA A C 1
ATOM 1984 O O . ALA A 1 254 ? -5.332 12.923 -17.185 1.00 98.56 254 ALA A O 1
ATOM 1985 N N . ILE A 1 255 ? -3.703 12.325 -15.742 1.00 98.62 255 ILE A N 1
ATOM 1986 C CA . ILE A 1 255 ? -3.990 10.885 -15.779 1.00 98.62 255 ILE A CA 1
ATOM 1987 C C . ILE A 1 255 ? -5.394 10.600 -15.242 1.00 98.62 255 ILE A C 1
ATOM 1989 O O . ILE A 1 255 ? -6.201 9.995 -15.946 1.00 98.62 255 ILE A O 1
ATOM 1993 N N . LYS A 1 256 ? -5.724 11.080 -14.036 1.00 98.25 256 LYS A N 1
ATOM 1994 C CA . LYS A 1 256 ? -7.014 10.812 -13.375 1.00 98.25 256 LYS A CA 1
ATOM 1995 C C . LYS A 1 256 ? -8.205 11.443 -14.098 1.00 98.25 256 LYS A C 1
ATOM 1997 O O . LYS A 1 256 ? -9.297 10.892 -14.038 1.00 98.25 256 LYS A O 1
ATOM 2002 N N . THR A 1 257 ? -8.006 12.550 -14.816 1.00 98.31 257 THR A N 1
ATOM 2003 C CA . THR A 1 257 ? -9.051 13.136 -15.678 1.00 98.31 257 THR A CA 1
ATOM 2004 C C . THR A 1 257 ? -9.408 12.203 -16.836 1.00 98.31 257 THR A C 1
ATOM 2006 O O . THR A 1 257 ? -10.562 12.150 -17.252 1.00 98.31 257 THR A O 1
ATOM 2009 N N . THR A 1 258 ? -8.432 11.450 -17.349 1.00 98.38 258 THR A N 1
ATOM 2010 C CA . THR A 1 258 ? -8.620 10.559 -18.504 1.00 98.38 258 THR A CA 1
ATOM 2011 C C . THR A 1 258 ? -9.039 9.150 -18.085 1.00 98.38 258 THR A C 1
ATOM 2013 O O . THR A 1 258 ? -9.935 8.560 -18.685 1.00 98.38 258 THR A O 1
ATOM 2016 N N . PHE A 1 259 ? -8.411 8.617 -17.035 1.00 98.38 259 PHE A N 1
ATOM 2017 C CA . PHE A 1 259 ? -8.618 7.269 -16.510 1.00 98.38 259 PHE A CA 1
ATOM 2018 C C . PHE A 1 259 ? -8.859 7.317 -14.989 1.00 98.38 259 PHE A C 1
ATOM 2020 O O . PHE A 1 259 ? -7.975 6.954 -14.210 1.00 98.38 259 PHE A O 1
ATOM 2027 N N . PRO A 1 260 ? -10.042 7.773 -14.534 1.00 97.19 260 PRO A N 1
ATOM 2028 C CA . PRO A 1 260 ? -10.322 7.981 -13.108 1.00 97.19 260 PRO A CA 1
ATOM 2029 C C . PRO A 1 260 ? -10.282 6.692 -12.278 1.00 97.19 260 PRO A C 1
ATOM 2031 O O . PRO A 1 260 ? -9.929 6.736 -11.102 1.00 97.19 260 PRO A O 1
ATOM 2034 N N . GLU A 1 261 ? -10.580 5.550 -12.896 1.00 96.50 261 GLU A N 1
ATOM 2035 C CA . GLU A 1 261 ? -10.620 4.246 -12.223 1.00 96.50 261 GLU A CA 1
ATOM 2036 C C . GLU A 1 261 ? -9.255 3.549 -12.160 1.00 96.50 261 GLU A C 1
ATOM 2038 O O . GLU A 1 261 ? -9.095 2.594 -11.403 1.00 96.50 261 GLU A O 1
ATOM 2043 N N . VAL A 1 262 ? -8.259 4.006 -12.931 1.00 97.75 262 VAL A N 1
ATOM 2044 C CA . VAL A 1 262 ? -6.917 3.408 -12.901 1.00 97.75 262 VAL A CA 1
ATOM 2045 C C . VAL A 1 262 ? -6.080 4.097 -11.821 1.00 97.75 262 VAL A C 1
ATOM 2047 O O . VAL A 1 262 ? -5.988 5.332 -11.823 1.00 97.75 262 VAL A O 1
ATOM 2050 N N . PRO A 1 263 ? -5.478 3.337 -10.890 1.00 98.19 263 PRO A N 1
ATOM 2051 C CA . PRO A 1 263 ? -4.595 3.881 -9.869 1.00 98.19 263 PRO A CA 1
ATOM 2052 C C . PRO A 1 263 ? -3.403 4.652 -10.443 1.00 98.19 263 PRO A C 1
ATOM 2054 O O . PRO A 1 263 ? -2.765 4.211 -11.402 1.00 98.19 263 PRO A O 1
ATOM 2057 N N . THR A 1 264 ? -3.045 5.772 -9.821 1.00 98.44 264 THR A N 1
ATOM 2058 C CA . THR A 1 264 ? -1.707 6.367 -9.961 1.00 98.44 264 THR A CA 1
ATOM 2059 C C . THR A 1 264 ? -0.824 5.947 -8.792 1.00 98.44 264 THR A C 1
ATOM 2061 O O . THR A 1 264 ? -1.255 5.948 -7.640 1.00 98.44 264 THR A O 1
ATOM 2064 N N . ALA A 1 265 ? 0.422 5.589 -9.085 1.00 98.25 265 ALA A N 1
ATOM 2065 C CA . ALA A 1 265 ? 1.390 5.083 -8.128 1.00 98.25 265 ALA A CA 1
ATOM 2066 C C . ALA A 1 265 ? 2.591 6.026 -7.974 1.00 98.25 265 ALA A C 1
ATOM 2068 O O . ALA A 1 265 ? 2.994 6.687 -8.933 1.00 98.25 265 ALA A O 1
ATOM 2069 N N . VAL A 1 266 ? 3.187 6.034 -6.783 1.00 97.81 266 VAL A N 1
ATOM 2070 C CA . VAL A 1 266 ? 4.436 6.739 -6.469 1.00 97.81 266 VAL A CA 1
ATOM 2071 C C . VAL A 1 266 ? 5.309 5.899 -5.541 1.00 97.81 266 VAL A C 1
ATOM 2073 O O . VAL A 1 266 ? 4.801 5.178 -4.681 1.00 97.81 266 VAL A O 1
ATOM 2076 N N . ILE A 1 267 ? 6.623 6.018 -5.708 1.00 97.19 267 ILE A N 1
ATOM 2077 C CA . ILE A 1 267 ? 7.631 5.485 -4.802 1.00 97.19 267 ILE A CA 1
ATOM 2078 C C . ILE A 1 267 ? 8.462 6.680 -4.352 1.00 97.19 267 ILE A C 1
ATOM 2080 O O . ILE A 1 267 ? 8.999 7.411 -5.184 1.00 97.19 267 ILE A O 1
ATOM 2084 N N . TYR A 1 268 ? 8.515 6.910 -3.045 1.00 96.38 268 TYR A N 1
ATOM 2085 C CA . TYR A 1 268 ? 9.394 7.907 -2.447 1.00 96.38 268 TYR A CA 1
ATOM 2086 C C . TYR A 1 268 ? 10.742 7.288 -2.101 1.00 96.38 268 TYR A C 1
ATOM 2088 O O . TYR A 1 268 ? 10.814 6.112 -1.752 1.00 96.38 268 TYR A O 1
ATOM 2096 N N . SER A 1 269 ? 11.801 8.090 -2.137 1.00 92.38 269 SER A N 1
ATOM 2097 C CA . SER A 1 269 ? 13.131 7.607 -1.763 1.00 92.38 269 SER A CA 1
ATOM 2098 C C . SER A 1 269 ? 13.248 7.347 -0.253 1.00 92.38 269 SER A C 1
ATOM 2100 O O . SER A 1 269 ? 12.434 7.877 0.522 1.00 92.38 269 SER A O 1
ATOM 2102 N N . PRO A 1 270 ? 14.315 6.669 0.227 1.00 88.06 270 PRO A N 1
ATOM 2103 C CA . PRO A 1 270 ? 14.551 6.513 1.660 1.00 88.06 270 PRO A CA 1
ATOM 2104 C C . PRO A 1 270 ? 14.609 7.857 2.399 1.00 88.06 270 PRO A C 1
ATOM 2106 O O . PRO A 1 270 ? 14.225 7.936 3.562 1.00 88.06 270 PRO A O 1
ATOM 2109 N N . ARG A 1 271 ? 15.067 8.931 1.732 1.00 89.31 271 ARG A N 1
ATOM 2110 C CA . ARG A 1 271 ? 15.209 10.280 2.307 1.00 89.31 271 ARG A CA 1
ATOM 2111 C C . ARG A 1 271 ? 13.880 10.842 2.807 1.00 89.31 271 ARG A C 1
ATOM 2113 O O . ARG A 1 271 ? 13.864 11.613 3.773 1.00 89.31 271 ARG A O 1
ATOM 2120 N N . SER A 1 272 ? 12.775 10.489 2.160 1.00 91.31 272 SER A N 1
ATOM 2121 C CA . SER A 1 272 ? 11.442 10.958 2.542 1.00 91.31 272 SER A CA 1
ATOM 2122 C C . SER A 1 272 ? 11.087 10.566 3.984 1.00 91.31 272 SER A C 1
ATOM 2124 O O . SER A 1 272 ? 10.569 11.399 4.731 1.00 91.31 272 SER A O 1
ATOM 2126 N N . ALA A 1 273 ? 11.524 9.384 4.438 1.00 87.12 273 ALA A N 1
ATOM 2127 C CA . ALA A 1 273 ? 11.337 8.911 5.810 1.00 87.12 273 ALA A CA 1
ATOM 2128 C C . ALA A 1 273 ? 12.076 9.762 6.862 1.00 87.12 273 ALA A C 1
ATOM 2130 O O . ALA A 1 273 ? 11.634 9.848 8.004 1.00 87.12 273 ALA A O 1
ATOM 2131 N N . PHE A 1 274 ? 13.174 10.425 6.484 1.00 88.44 274 PHE A N 1
ATOM 2132 C CA . PHE A 1 274 ? 13.969 11.277 7.383 1.00 88.44 274 PHE A CA 1
ATOM 2133 C C . PHE A 1 274 ? 13.530 12.742 7.347 1.00 88.44 274 PHE A C 1
ATOM 2135 O O . PHE A 1 274 ? 13.656 13.469 8.328 1.00 88.44 274 PHE A O 1
ATOM 2142 N N . THR A 1 275 ? 13.039 13.197 6.196 1.00 90.06 275 THR A N 1
ATOM 2143 C CA . THR A 1 275 ? 12.694 14.608 5.970 1.00 90.06 275 THR A CA 1
ATOM 2144 C C . THR A 1 275 ? 11.210 14.907 6.149 1.00 90.06 275 THR A C 1
ATOM 2146 O O . THR A 1 275 ? 10.841 16.072 6.281 1.00 90.06 275 THR A O 1
ATOM 2149 N N . GLY A 1 276 ? 10.350 13.886 6.105 1.00 88.62 276 GLY A N 1
ATOM 2150 C CA . GLY A 1 276 ? 8.899 14.047 6.041 1.00 88.62 276 GLY A CA 1
ATOM 2151 C C . GLY A 1 276 ? 8.402 14.634 4.713 1.00 88.62 276 GLY A C 1
ATOM 2152 O O . GLY A 1 276 ? 7.218 14.948 4.589 1.00 88.62 276 GLY A O 1
ATOM 2153 N N . HIS A 1 277 ? 9.278 14.801 3.716 1.00 93.38 277 HIS A N 1
ATOM 2154 C CA . HIS A 1 277 ? 8.940 15.431 2.445 1.00 93.38 277 HIS A CA 1
ATOM 2155 C C . HIS A 1 277 ? 8.359 14.416 1.453 1.00 93.38 277 HIS A C 1
ATOM 2157 O O . HIS A 1 277 ? 9.082 13.566 0.941 1.00 93.38 277 HIS A O 1
ATOM 2163 N N . HIS A 1 278 ? 7.062 14.546 1.155 1.00 96.12 278 HIS A N 1
ATOM 2164 C CA . HIS A 1 278 ? 6.330 13.643 0.261 1.00 96.12 278 HIS A CA 1
ATOM 2165 C C . HIS A 1 278 ? 5.464 14.433 -0.746 1.00 96.12 278 HIS A C 1
ATOM 2167 O O . HIS A 1 278 ? 4.252 14.561 -0.548 1.00 96.12 278 HIS A O 1
ATOM 2173 N N . PRO A 1 279 ? 6.050 15.011 -1.815 1.00 96.25 279 PRO A N 1
ATOM 2174 C CA . PRO A 1 279 ? 5.292 15.757 -2.824 1.00 96.25 279 PRO A CA 1
ATOM 2175 C C . PRO A 1 279 ? 4.126 14.949 -3.398 1.00 96.25 279 PRO A C 1
ATOM 2177 O O . PRO A 1 279 ? 4.322 13.826 -3.867 1.00 96.25 279 PRO A O 1
ATOM 2180 N N . GLY A 1 280 ? 2.923 15.519 -3.389 1.00 95.25 280 GLY A N 1
ATOM 2181 C CA . GLY A 1 280 ? 1.720 14.940 -3.978 1.00 95.25 280 GLY A CA 1
ATOM 2182 C C . GLY A 1 280 ? 1.165 13.717 -3.252 1.00 95.25 280 GLY A C 1
ATOM 2183 O O . GLY A 1 280 ? 0.340 13.016 -3.829 1.00 95.25 280 GLY A O 1
ATOM 2184 N N . VAL A 1 281 ? 1.583 13.426 -2.014 1.00 96.19 281 VAL A N 1
ATOM 2185 C CA . VAL A 1 281 ? 1.230 12.161 -1.335 1.00 96.19 281 VAL A CA 1
ATOM 2186 C C . VAL A 1 281 ? -0.273 11.888 -1.281 1.00 96.19 281 VAL A C 1
ATOM 2188 O O . VAL A 1 281 ? -0.683 10.739 -1.388 1.00 96.19 281 VAL A O 1
ATOM 2191 N N . LEU A 1 282 ? -1.105 12.928 -1.184 1.00 94.94 282 LEU A N 1
ATOM 2192 C CA . LEU A 1 282 ? -2.563 12.796 -1.102 1.00 94.94 282 LEU A CA 1
ATOM 2193 C C . LEU A 1 282 ? -3.260 12.628 -2.462 1.00 94.94 282 LEU A C 1
ATOM 2195 O O . LEU A 1 282 ? -4.442 12.293 -2.486 1.00 94.94 282 LEU A O 1
ATOM 2199 N N . VAL A 1 283 ? -2.573 12.880 -3.585 1.00 96.56 283 VAL A N 1
ATOM 2200 C CA . VAL A 1 283 ? -3.178 12.758 -4.926 1.00 96.56 283 VAL A CA 1
ATOM 2201 C C . VAL A 1 283 ? -2.946 11.391 -5.569 1.00 96.56 283 VAL A C 1
ATOM 2203 O O . VAL A 1 283 ? -3.665 11.039 -6.501 1.00 96.56 283 VAL A O 1
ATOM 2206 N N . TYR A 1 284 ? -1.964 10.623 -5.093 1.00 97.94 284 TYR A N 1
ATOM 2207 C CA . TYR A 1 284 ? -1.692 9.269 -5.579 1.00 97.94 284 TYR A CA 1
ATOM 2208 C C . TYR A 1 284 ? -2.640 8.244 -4.960 1.00 97.94 284 TYR A C 1
ATOM 2210 O O . TYR A 1 284 ? -2.991 8.338 -3.788 1.00 97.94 284 TYR A O 1
ATOM 2218 N N . ASP A 1 285 ? -3.010 7.219 -5.720 1.00 97.94 285 ASP A N 1
ATOM 2219 C CA . ASP A 1 285 ? -3.821 6.116 -5.204 1.00 97.94 285 ASP A CA 1
ATOM 2220 C C . ASP A 1 285 ? -2.944 5.070 -4.499 1.00 97.94 285 ASP A C 1
ATOM 2222 O O . ASP A 1 285 ? -3.326 4.533 -3.459 1.00 97.94 285 ASP A O 1
ATOM 2226 N N . TRP A 1 286 ? -1.768 4.762 -5.056 1.00 97.69 286 TRP A N 1
ATOM 2227 C CA . TRP A 1 286 ? -0.827 3.767 -4.534 1.00 97.69 286 TRP A CA 1
ATOM 2228 C C . TRP A 1 286 ? 0.489 4.430 -4.129 1.00 97.69 286 TRP A C 1
ATOM 2230 O O . TRP A 1 286 ? 1.128 5.108 -4.929 1.00 97.69 286 TRP A O 1
ATOM 2240 N N . VAL A 1 287 ? 0.918 4.218 -2.890 1.00 97.62 287 VAL A N 1
ATOM 2241 C CA . VAL A 1 287 ? 2.079 4.911 -2.323 1.00 97.62 287 VAL A CA 1
ATOM 2242 C C . VAL A 1 287 ? 3.070 3.908 -1.744 1.00 97.62 287 VAL A C 1
ATOM 2244 O O . VAL A 1 287 ? 2.692 2.993 -1.014 1.00 97.62 287 VAL A O 1
ATOM 2247 N N . SER A 1 288 ? 4.348 4.075 -2.060 1.00 96.00 288 SER A N 1
ATOM 2248 C CA . SER A 1 288 ? 5.421 3.211 -1.573 1.00 96.00 288 SER A CA 1
ATOM 2249 C C . SER A 1 288 ? 6.678 4.001 -1.224 1.00 96.00 288 SER A C 1
ATOM 2251 O O . SER A 1 288 ? 6.772 5.207 -1.462 1.00 96.00 288 SER A O 1
ATOM 2253 N N . LEU A 1 289 ? 7.634 3.288 -0.644 1.00 93.62 289 LEU A N 1
ATOM 2254 C CA . LEU A 1 289 ? 8.943 3.758 -0.233 1.00 93.62 289 LEU A CA 1
ATOM 2255 C C . LEU A 1 289 ? 9.985 2.785 -0.795 1.00 93.62 289 LEU A C 1
ATOM 2257 O O . LEU A 1 289 ? 9.869 1.573 -0.595 1.00 93.62 289 LEU A O 1
ATOM 2261 N N . ASP A 1 290 ? 10.991 3.313 -1.481 1.00 88.56 290 ASP A N 1
ATOM 2262 C CA . ASP A 1 290 ? 12.147 2.550 -1.937 1.00 88.56 290 ASP A CA 1
ATOM 2263 C C . ASP A 1 290 ? 13.170 2.502 -0.804 1.00 88.56 290 ASP A C 1
ATOM 2265 O O . ASP A 1 290 ? 13.819 3.501 -0.512 1.00 88.56 290 ASP A O 1
ATOM 2269 N N . CYS A 1 291 ? 13.298 1.372 -0.108 1.00 86.12 291 CYS A N 1
ATOM 2270 C CA . CYS A 1 291 ? 14.316 1.207 0.928 1.00 86.12 291 CYS A CA 1
ATOM 2271 C C . CYS A 1 291 ? 15.398 0.255 0.459 1.00 86.12 291 CYS A C 1
ATOM 2273 O O . CYS A 1 291 ? 15.327 -0.949 0.697 1.00 86.12 291 CYS A O 1
ATOM 2275 N N . TYR A 1 292 ? 16.451 0.818 -0.129 1.00 77.88 292 TYR A N 1
ATOM 2276 C CA . TYR A 1 292 ? 17.675 0.078 -0.409 1.00 77.88 292 TYR A CA 1
ATOM 2277 C C . TYR A 1 292 ? 18.266 -0.464 0.891 1.00 77.88 292 TYR A C 1
ATOM 2279 O O . TYR A 1 292 ? 18.867 0.282 1.668 1.00 77.88 292 TYR A O 1
ATOM 2287 N N . SER A 1 293 ? 18.100 -1.763 1.123 1.00 73.69 293 SER A N 1
ATOM 2288 C CA . SER A 1 293 ? 18.600 -2.441 2.312 1.00 73.69 293 SER A CA 1
ATOM 2289 C C . SER A 1 293 ? 19.695 -3.451 1.983 1.00 73.69 293 SER A C 1
ATOM 2291 O O . SER A 1 293 ? 19.936 -3.833 0.836 1.00 73.69 293 SER A O 1
ATOM 2293 N N . THR A 1 294 ? 20.401 -3.885 3.020 1.00 73.50 294 THR A N 1
ATOM 2294 C CA . THR A 1 294 ? 21.448 -4.910 2.939 1.00 73.50 294 THR A CA 1
ATOM 2295 C C . THR A 1 294 ? 21.042 -6.195 3.661 1.00 73.50 294 THR A C 1
ATOM 2297 O O . THR A 1 294 ? 21.886 -6.859 4.260 1.00 73.50 294 THR A O 1
ATOM 2300 N N . GLY A 1 295 ? 19.747 -6.532 3.635 1.00 77.75 295 GLY A N 1
ATOM 2301 C CA . GLY A 1 295 ? 19.195 -7.661 4.385 1.00 77.75 295 GLY A CA 1
ATOM 2302 C C . GLY A 1 295 ? 18.924 -7.330 5.855 1.00 77.75 295 GLY A C 1
ATOM 2303 O O . GLY A 1 295 ? 18.876 -8.220 6.700 1.00 77.75 295 GLY A O 1
ATOM 2304 N N . GLN A 1 296 ? 18.835 -6.040 6.193 1.00 82.38 296 GLN A N 1
ATOM 2305 C CA . GLN A 1 296 ? 18.723 -5.566 7.576 1.00 82.38 296 GLN A CA 1
ATOM 2306 C C . GLN A 1 296 ? 17.318 -5.084 7.937 1.00 82.38 296 GLN A C 1
ATOM 2308 O O . GLN A 1 296 ? 17.124 -4.673 9.080 1.00 82.38 296 GLN A O 1
ATOM 2313 N N . PHE A 1 297 ? 16.365 -5.113 6.997 1.00 88.75 297 PHE A N 1
ATOM 2314 C CA . PHE A 1 297 ? 15.013 -4.574 7.192 1.00 88.75 297 PHE A CA 1
ATOM 2315 C C . PHE A 1 297 ? 15.051 -3.113 7.679 1.00 88.75 297 PHE A C 1
ATOM 2317 O O . PHE A 1 297 ? 14.447 -2.711 8.676 1.00 88.75 297 PHE A O 1
ATOM 2324 N N . LYS A 1 298 ? 15.846 -2.310 6.964 1.00 89.69 298 LYS A N 1
ATOM 2325 C CA . LYS A 1 298 ? 16.118 -0.894 7.245 1.00 89.69 298 LYS A CA 1
ATOM 2326 C C . LYS A 1 298 ? 16.116 -0.056 5.980 1.00 89.69 298 LYS A C 1
ATOM 2328 O O . LYS A 1 298 ? 16.541 -0.533 4.929 1.00 89.69 298 LYS A O 1
ATOM 2333 N N . CYS A 1 299 ? 15.762 1.213 6.140 1.00 89.19 299 CYS A N 1
ATOM 2334 C CA . CYS A 1 299 ? 15.913 2.256 5.133 1.00 89.19 299 CYS A CA 1
ATOM 2335 C C . CYS A 1 299 ? 17.146 3.101 5.470 1.00 89.19 299 CYS A C 1
ATOM 2337 O O . CYS A 1 299 ? 17.274 3.587 6.596 1.00 89.19 299 CYS A O 1
ATOM 2339 N N . PHE A 1 300 ? 18.055 3.270 4.510 1.00 86.69 300 PHE A N 1
ATOM 2340 C CA . PHE A 1 300 ? 19.313 3.994 4.705 1.00 86.69 300 PHE A CA 1
ATOM 2341 C C . PHE A 1 300 ? 19.293 5.365 4.030 1.00 86.69 300 PHE A C 1
ATOM 2343 O O . PHE A 1 300 ? 18.888 5.485 2.876 1.00 86.69 300 PHE A O 1
ATOM 2350 N N . ASN A 1 301 ? 19.815 6.380 4.719 1.00 84.81 301 ASN A N 1
ATOM 2351 C CA . ASN A 1 301 ? 20.117 7.693 4.153 1.00 84.81 301 ASN A CA 1
ATOM 2352 C C . ASN A 1 301 ? 21.631 7.932 4.206 1.00 84.81 301 ASN A C 1
ATOM 2354 O O . ASN A 1 301 ? 22.189 8.477 5.157 1.00 84.81 301 ASN A O 1
ATOM 2358 N N . GLY A 1 302 ? 22.330 7.455 3.179 1.00 79.88 302 GLY A N 1
ATOM 2359 C CA . GLY A 1 302 ? 23.790 7.425 3.188 1.00 79.88 302 GLY A CA 1
ATOM 2360 C C . GLY A 1 302 ? 24.360 6.340 4.122 1.00 79.88 302 GLY A C 1
ATOM 2361 O O . GLY A 1 302 ? 23.676 5.371 4.442 1.00 79.88 302 GLY A O 1
ATOM 2362 N N . PRO A 1 303 ? 25.642 6.442 4.519 1.00 76.81 303 PRO A N 1
ATOM 2363 C CA . PRO A 1 303 ? 26.368 5.320 5.122 1.00 76.81 303 PRO A CA 1
ATOM 2364 C C . PRO A 1 303 ? 26.134 5.123 6.626 1.00 76.81 303 PRO A C 1
ATOM 2366 O O . PRO A 1 303 ? 26.448 4.056 7.146 1.00 76.81 303 PRO A O 1
ATOM 2369 N N . THR A 1 304 ? 25.657 6.143 7.342 1.00 80.00 304 THR A N 1
ATOM 2370 C CA . THR A 1 304 ? 25.597 6.139 8.818 1.00 80.00 304 THR A CA 1
ATOM 2371 C C . THR A 1 304 ? 24.198 6.315 9.380 1.00 80.00 304 THR A C 1
ATOM 2373 O O . THR A 1 304 ? 23.987 6.054 10.561 1.00 80.00 304 THR A O 1
ATOM 2376 N N . GLU A 1 305 ? 23.258 6.792 8.571 1.00 87.19 305 GLU A N 1
ATOM 2377 C CA . GLU A 1 305 ? 21.900 7.081 9.008 1.00 87.19 305 GLU A CA 1
ATOM 2378 C C . GLU A 1 305 ? 20.958 5.993 8.494 1.00 87.19 305 GLU A C 1
ATOM 2380 O O . GLU A 1 305 ? 20.946 5.663 7.306 1.00 87.19 305 GLU A O 1
ATOM 2385 N N . SER A 1 306 ? 20.187 5.408 9.407 1.00 90.69 306 SER A N 1
ATOM 2386 C CA . SER A 1 306 ? 19.212 4.373 9.081 1.00 90.69 306 SER A CA 1
ATOM 2387 C C . SER A 1 306 ? 18.019 4.442 10.017 1.00 90.69 306 SER A C 1
ATOM 2389 O O . SER A 1 306 ? 18.196 4.705 11.208 1.00 90.69 306 SER A O 1
ATOM 2391 N N . VAL A 1 307 ? 16.849 4.095 9.502 1.00 90.50 307 VAL A N 1
ATOM 2392 C CA . VAL A 1 307 ? 15.622 3.858 10.268 1.00 90.50 307 VAL A CA 1
ATOM 2393 C C . VAL A 1 307 ? 15.141 2.430 10.003 1.00 90.50 307 VAL A C 1
ATOM 2395 O O . VAL A 1 307 ? 15.476 1.847 8.966 1.00 90.50 307 VAL A O 1
ATOM 2398 N N . ALA A 1 308 ? 14.406 1.833 10.944 1.00 90.31 308 ALA A N 1
ATOM 2399 C CA . ALA A 1 308 ? 13.759 0.546 10.704 1.00 90.31 308 ALA A CA 1
ATOM 2400 C C . ALA A 1 308 ? 12.760 0.666 9.541 1.00 90.31 308 ALA A C 1
ATOM 2402 O O . ALA A 1 308 ? 12.126 1.709 9.362 1.00 90.31 308 ALA A O 1
ATOM 2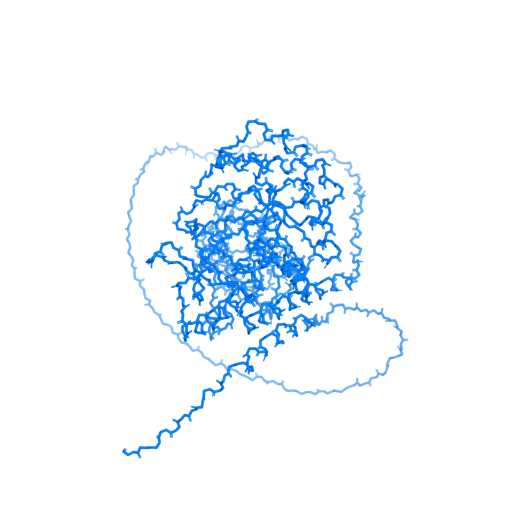403 N N . PHE A 1 309 ? 12.655 -0.381 8.720 1.00 91.00 309 PHE A N 1
ATOM 2404 C CA . PHE A 1 309 ? 11.795 -0.358 7.537 1.00 91.00 309 PHE A CA 1
ATOM 2405 C C . PHE A 1 309 ? 10.324 -0.147 7.908 1.00 91.00 309 PHE A C 1
ATOM 2407 O O . PHE A 1 309 ? 9.638 0.665 7.291 1.00 91.00 309 PHE A O 1
ATOM 2414 N N . ASP A 1 310 ? 9.839 -0.847 8.932 1.00 88.56 310 ASP A N 1
ATOM 2415 C CA . ASP A 1 310 ? 8.457 -0.738 9.388 1.00 88.56 310 ASP A CA 1
ATOM 2416 C C . ASP A 1 310 ? 8.161 0.629 10.015 1.00 88.56 310 ASP A C 1
ATOM 2418 O O . ASP A 1 310 ? 7.090 1.177 9.777 1.00 88.56 310 ASP A O 1
ATOM 2422 N N . ASP A 1 311 ? 9.104 1.227 10.744 1.00 87.50 311 ASP A N 1
ATOM 2423 C CA . ASP A 1 311 ? 8.956 2.597 11.246 1.00 87.50 311 ASP A CA 1
ATOM 2424 C C . ASP A 1 311 ? 8.804 3.611 10.103 1.00 87.50 311 ASP A C 1
ATOM 2426 O O . ASP A 1 311 ? 7.886 4.435 10.132 1.00 87.50 311 ASP A O 1
ATOM 2430 N N . ALA A 1 312 ? 9.640 3.517 9.064 1.00 91.06 312 ALA A N 1
ATOM 2431 C CA . ALA A 1 312 ? 9.524 4.365 7.877 1.00 91.06 312 ALA A CA 1
ATOM 2432 C C . ALA A 1 312 ? 8.202 4.134 7.129 1.00 91.06 312 ALA A C 1
ATOM 2434 O O . ALA A 1 312 ? 7.500 5.088 6.780 1.00 91.06 312 ALA A O 1
ATOM 2435 N N . TYR A 1 313 ? 7.830 2.868 6.932 1.00 92.25 313 TYR A N 1
ATOM 2436 C CA . TYR A 1 313 ? 6.574 2.481 6.300 1.00 92.25 313 TYR A CA 1
ATOM 2437 C C . TYR A 1 313 ? 5.363 3.023 7.067 1.00 92.25 313 TYR A C 1
ATOM 2439 O O . TYR A 1 313 ? 4.487 3.645 6.468 1.00 92.25 313 TYR A O 1
ATOM 2447 N N . TYR A 1 314 ? 5.300 2.836 8.389 1.00 88.31 314 TYR A N 1
ATOM 2448 C CA . TYR A 1 314 ? 4.160 3.281 9.190 1.00 88.31 314 TYR A CA 1
ATOM 2449 C C . TYR A 1 314 ? 4.096 4.803 9.329 1.00 88.31 314 TYR A C 1
ATOM 2451 O O . TYR A 1 314 ? 2.990 5.348 9.390 1.00 88.31 314 TYR A O 1
ATOM 2459 N N . ALA A 1 315 ? 5.239 5.497 9.313 1.00 87.44 315 ALA A N 1
ATOM 2460 C CA . ALA A 1 315 ? 5.274 6.953 9.228 1.00 87.44 315 ALA A CA 1
ATOM 2461 C C . ALA A 1 315 ? 4.608 7.443 7.932 1.00 87.44 315 ALA A C 1
ATOM 2463 O O . ALA A 1 315 ? 3.684 8.254 7.998 1.00 87.44 315 ALA A O 1
ATOM 2464 N N . LEU A 1 316 ? 4.981 6.883 6.775 1.00 91.88 316 LEU A N 1
ATOM 2465 C CA . LEU A 1 316 ? 4.348 7.184 5.485 1.00 91.88 316 LEU A CA 1
ATOM 2466 C C . LEU A 1 316 ? 2.861 6.799 5.476 1.00 91.88 316 LEU A C 1
ATOM 2468 O O . LEU A 1 316 ? 2.005 7.618 5.146 1.00 91.88 316 LEU A O 1
ATOM 2472 N N . ARG A 1 317 ? 2.536 5.577 5.912 1.00 89.75 317 ARG A N 1
ATOM 2473 C CA . ARG A 1 317 ? 1.167 5.043 5.985 1.00 89.75 317 ARG A CA 1
ATOM 2474 C C . ARG A 1 317 ? 0.248 5.921 6.831 1.00 89.75 317 ARG A C 1
ATOM 2476 O O . ARG A 1 317 ? -0.936 6.022 6.525 1.00 89.75 317 ARG A O 1
ATOM 2483 N N . SER A 1 318 ? 0.763 6.563 7.881 1.00 87.12 318 SER A N 1
ATOM 2484 C CA . SER A 1 318 ? -0.026 7.445 8.753 1.00 87.12 318 SER A CA 1
ATOM 2485 C C . SER A 1 318 ? -0.564 8.699 8.050 1.00 87.12 318 SER A C 1
ATOM 2487 O O . SER A 1 318 ? -1.569 9.256 8.498 1.00 87.12 318 SER A O 1
ATOM 2489 N N . LEU A 1 319 ? 0.065 9.107 6.942 1.00 90.69 319 LEU A N 1
ATOM 2490 C CA . LEU A 1 319 ? -0.335 10.260 6.132 1.00 90.69 319 LEU A CA 1
ATOM 2491 C C . LEU A 1 319 ? -1.486 9.941 5.170 1.00 90.69 319 LEU A C 1
ATOM 2493 O O . LEU A 1 319 ? -2.118 10.859 4.652 1.00 90.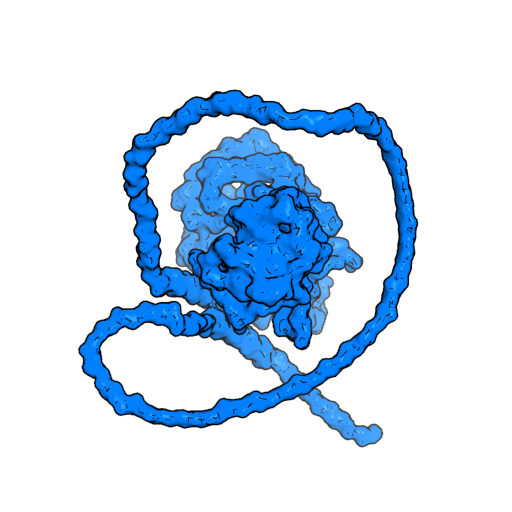69 319 LEU A O 1
ATOM 2497 N N . LEU A 1 320 ? -1.729 8.657 4.901 1.00 92.31 320 LEU A N 1
ATOM 2498 C CA . LEU A 1 320 ? -2.616 8.217 3.832 1.00 92.31 320 LEU A CA 1
ATOM 2499 C C . LEU A 1 320 ? -4.077 8.167 4.281 1.00 92.31 320 LEU A C 1
ATOM 2501 O O . LEU A 1 320 ? -4.384 7.888 5.443 1.00 92.31 320 LEU A O 1
ATOM 2505 N N . ASP A 1 321 ? -4.987 8.366 3.328 1.00 88.81 321 ASP A N 1
ATOM 2506 C CA . ASP A 1 321 ? -6.404 8.057 3.500 1.00 88.81 321 ASP A CA 1
ATOM 2507 C C . ASP A 1 321 ? -6.648 6.559 3.231 1.00 88.81 321 ASP A C 1
ATOM 2509 O O . ASP A 1 321 ? -6.701 6.145 2.071 1.00 88.81 321 ASP A O 1
ATOM 2513 N N . PRO A 1 322 ? -6.856 5.718 4.260 1.00 83.56 322 PRO A N 1
ATOM 2514 C CA . PRO A 1 322 ? -7.077 4.282 4.081 1.00 83.56 322 PRO A CA 1
ATOM 2515 C C . PRO A 1 322 ? -8.372 3.938 3.324 1.00 83.56 322 PRO A C 1
ATOM 2517 O O . PRO A 1 322 ? -8.542 2.794 2.888 1.00 83.56 322 PRO A O 1
ATOM 2520 N N . ALA A 1 323 ? -9.302 4.885 3.158 1.00 81.12 323 ALA A N 1
ATOM 2521 C CA . ALA A 1 323 ? -10.502 4.668 2.357 1.00 81.12 323 ALA A CA 1
ATOM 2522 C C . ALA A 1 323 ? -10.202 4.692 0.851 1.00 81.12 323 ALA A C 1
ATOM 2524 O O . ALA A 1 323 ? -10.801 3.914 0.107 1.00 81.12 323 ALA A O 1
ATOM 2525 N N . ARG A 1 324 ? -9.263 5.539 0.407 1.00 87.38 324 ARG A N 1
ATOM 2526 C CA . ARG A 1 324 ? -8.955 5.751 -1.020 1.00 87.38 324 ARG A CA 1
ATOM 2527 C C . ARG A 1 324 ? -7.600 5.205 -1.444 1.00 87.38 324 ARG A C 1
ATOM 2529 O O . ARG A 1 324 ? -7.474 4.716 -2.559 1.00 87.38 324 ARG A O 1
ATOM 2536 N N . GLN A 1 325 ? -6.610 5.277 -0.567 1.00 94.44 325 GLN A N 1
ATOM 2537 C CA . GLN A 1 325 ? -5.225 4.984 -0.897 1.00 94.44 325 GLN A CA 1
ATOM 2538 C C . GLN A 1 325 ? -4.814 3.585 -0.447 1.00 94.44 325 GLN A C 1
ATOM 2540 O O . GLN A 1 325 ? -5.402 2.978 0.455 1.00 94.44 325 GLN A O 1
ATOM 2545 N N . ARG A 1 326 ? -3.787 3.059 -1.101 1.00 94.31 326 ARG A N 1
ATOM 2546 C CA . ARG A 1 326 ? -3.168 1.764 -0.826 1.00 94.31 326 ARG A CA 1
ATOM 2547 C C . ARG A 1 326 ? -1.655 1.904 -0.814 1.00 94.31 326 ARG A C 1
ATOM 2549 O O . ARG A 1 326 ? -1.107 2.895 -1.291 1.00 94.31 326 ARG A O 1
ATOM 2556 N N . THR A 1 327 ? -0.990 0.896 -0.279 1.00 95.81 327 THR A N 1
ATOM 2557 C CA . THR A 1 327 ? 0.464 0.797 -0.259 1.00 95.81 327 THR A CA 1
ATOM 2558 C C . THR A 1 327 ? 0.936 -0.413 -1.048 1.00 95.81 327 THR A C 1
ATOM 2560 O O . THR A 1 327 ? 0.193 -1.363 -1.286 1.00 95.81 327 THR A O 1
ATOM 2563 N N . PHE A 1 328 ? 2.190 -0.399 -1.469 1.00 95.94 328 PHE A N 1
ATOM 2564 C CA . PHE A 1 328 ? 2.885 -1.591 -1.945 1.00 95.94 328 PHE A CA 1
ATOM 2565 C C . PHE A 1 328 ? 4.305 -1.579 -1.394 1.00 95.94 328 PHE A C 1
ATOM 2567 O O . PHE A 1 328 ? 4.809 -0.526 -1.004 1.00 95.94 328 PHE A O 1
ATOM 2574 N N .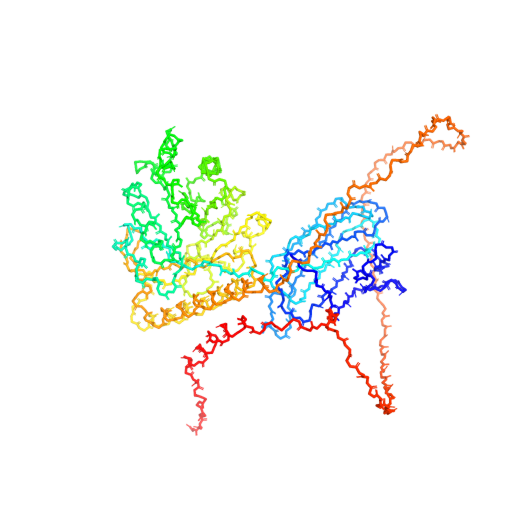 LEU A 1 329 ? 4.935 -2.745 -1.310 1.00 95.50 329 LEU A N 1
ATOM 2575 C CA . LEU A 1 329 ? 6.259 -2.893 -0.702 1.00 95.50 329 LEU A CA 1
ATOM 2576 C C . LEU A 1 329 ? 7.294 -3.243 -1.765 1.00 95.50 329 LEU A C 1
ATOM 2578 O O . LEU A 1 329 ? 6.996 -4.017 -2.672 1.00 95.50 329 LEU A O 1
ATOM 2582 N N . ILE A 1 330 ? 8.512 -2.728 -1.626 1.00 93.75 330 ILE A N 1
ATOM 2583 C CA . ILE A 1 330 ? 9.621 -2.964 -2.559 1.00 93.75 330 ILE A CA 1
ATOM 2584 C C . ILE A 1 330 ? 10.732 -3.694 -1.801 1.00 93.75 330 ILE A C 1
ATOM 2586 O O . ILE A 1 330 ? 11.654 -3.061 -1.294 1.00 93.75 330 ILE A O 1
ATOM 2590 N N . PRO A 1 331 ? 10.636 -5.025 -1.633 1.00 92.44 331 PRO A N 1
ATOM 2591 C CA . PRO A 1 331 ? 11.719 -5.784 -1.021 1.00 92.44 331 PRO A CA 1
ATOM 2592 C C . PRO A 1 331 ? 12.954 -5.794 -1.925 1.00 92.44 331 PRO A C 1
ATOM 2594 O O . PRO A 1 331 ? 12.849 -5.963 -3.145 1.00 92.44 331 PRO A O 1
ATOM 2597 N N . GLN A 1 332 ? 14.134 -5.707 -1.315 1.00 90.25 332 GLN A N 1
ATOM 2598 C CA . GLN A 1 332 ? 15.395 -5.914 -2.014 1.00 90.25 332 GLN A CA 1
ATOM 2599 C C . GLN A 1 332 ? 15.532 -7.398 -2.415 1.00 90.25 332 GLN A C 1
ATOM 2601 O O . GLN A 1 332 ? 15.531 -8.295 -1.577 1.00 90.25 332 GLN A O 1
ATOM 2606 N N . ALA A 1 333 ? 15.649 -7.660 -3.713 1.00 90.75 333 ALA A N 1
ATOM 2607 C CA . ALA A 1 333 ? 15.855 -8.981 -4.311 1.00 90.75 333 ALA A CA 1
ATOM 2608 C C . ALA A 1 333 ? 17.222 -9.123 -4.999 1.00 90.75 333 ALA A C 1
ATOM 2610 O O . ALA A 1 333 ? 17.746 -10.229 -5.117 1.00 90.75 333 ALA A O 1
ATOM 2611 N N . GLY A 1 334 ? 17.788 -8.008 -5.471 1.00 87.06 334 GLY A N 1
ATOM 2612 C CA . GLY A 1 334 ? 19.102 -7.968 -6.115 1.00 87.06 334 GLY A CA 1
ATOM 2613 C C . GLY A 1 334 ? 20.207 -7.522 -5.160 1.00 87.06 334 GLY A C 1
ATOM 2614 O O . GLY A 1 334 ? 19.951 -7.133 -4.025 1.00 87.06 334 GLY A O 1
ATOM 2615 N N . MET A 1 335 ? 21.446 -7.503 -5.637 1.00 84.69 335 MET A N 1
ATOM 2616 C CA . MET A 1 335 ? 22.607 -7.021 -4.890 1.00 84.69 335 MET A CA 1
ATOM 2617 C C . MET A 1 335 ? 23.396 -6.008 -5.714 1.00 84.69 335 MET A C 1
ATOM 2619 O O . MET A 1 335 ? 23.701 -6.245 -6.883 1.00 84.69 335 MET A O 1
ATOM 2623 N N . ARG A 1 336 ? 23.813 -4.901 -5.095 1.00 80.19 336 ARG A N 1
ATOM 2624 C CA . ARG A 1 336 ? 24.712 -3.941 -5.744 1.00 80.19 336 ARG A CA 1
ATOM 2625 C C . ARG A 1 336 ? 26.126 -4.532 -5.860 1.00 80.19 336 ARG A C 1
ATOM 2627 O O . ARG A 1 336 ? 26.750 -4.904 -4.865 1.00 80.19 336 ARG A O 1
ATOM 2634 N N . LYS A 1 337 ? 26.656 -4.610 -7.081 1.00 70.38 337 LYS A N 1
ATOM 2635 C CA . LYS A 1 337 ? 27.987 -5.138 -7.421 1.00 70.38 337 LYS A CA 1
ATOM 2636 C C . LYS A 1 337 ? 29.050 -4.292 -6.707 1.00 70.38 337 LYS A C 1
ATOM 2638 O O . LYS A 1 337 ? 29.176 -3.096 -6.961 1.00 70.38 337 LYS A O 1
ATOM 2643 N N . GLY A 1 338 ? 29.781 -4.918 -5.783 1.00 62.66 338 GLY A N 1
ATOM 2644 C CA . GLY A 1 338 ? 30.755 -4.264 -4.898 1.00 62.66 338 GLY A CA 1
ATOM 2645 C C . GLY A 1 338 ? 30.438 -4.367 -3.401 1.00 62.66 338 GLY A C 1
ATOM 2646 O O . GLY A 1 338 ? 31.337 -4.135 -2.600 1.00 62.66 338 GLY A O 1
ATOM 2647 N N . TYR A 1 339 ? 29.214 -4.758 -3.017 1.00 59.59 339 TYR A N 1
ATOM 2648 C CA . TYR A 1 339 ? 28.849 -4.991 -1.610 1.00 59.59 339 TYR A CA 1
ATOM 2649 C C . TYR A 1 339 ? 29.187 -6.402 -1.096 1.00 59.59 339 TYR A C 1
ATOM 2651 O O . TYR A 1 339 ? 29.349 -6.568 0.108 1.00 59.59 339 TYR A O 1
ATOM 2659 N N . ALA A 1 340 ? 29.361 -7.400 -1.972 1.00 56.34 340 ALA A N 1
ATOM 2660 C CA . ALA A 1 340 ? 29.874 -8.714 -1.581 1.00 56.34 340 ALA A CA 1
ATOM 2661 C C . ALA A 1 340 ? 30.555 -9.448 -2.750 1.00 56.34 340 ALA A C 1
ATOM 2663 O O . ALA A 1 340 ? 30.032 -9.491 -3.865 1.00 56.34 340 ALA A O 1
ATOM 2664 N N . ILE A 1 341 ? 31.721 -10.045 -2.485 1.00 51.66 341 ILE A N 1
ATOM 2665 C CA . ILE A 1 341 ? 32.423 -10.985 -3.375 1.00 51.66 341 ILE A CA 1
ATOM 2666 C C . ILE A 1 341 ? 32.803 -12.210 -2.524 1.00 51.66 341 ILE A C 1
ATOM 2668 O O . ILE A 1 341 ? 33.363 -12.047 -1.442 1.00 51.66 341 ILE A O 1
ATOM 2672 N N . GLY A 1 342 ? 32.526 -13.431 -2.994 1.00 61.09 342 GLY A N 1
ATOM 2673 C CA . GLY A 1 342 ? 32.874 -14.672 -2.279 1.00 61.09 342 GLY A CA 1
ATOM 2674 C C . GLY A 1 342 ? 31.897 -15.024 -1.147 1.00 61.09 342 GLY A C 1
ATOM 2675 O O . GLY A 1 342 ? 30.699 -14.827 -1.306 1.00 61.09 342 GLY A O 1
ATOM 2676 N N . GLU A 1 343 ? 32.392 -15.521 -0.007 1.00 55.81 343 GLU A N 1
ATOM 2677 C CA . GLU A 1 343 ? 31.575 -15.969 1.149 1.00 55.81 343 GLU A CA 1
ATOM 2678 C C . GLU A 1 343 ? 30.600 -14.898 1.681 1.00 55.81 343 GLU A C 1
ATOM 2680 O O . GLU A 1 343 ? 29.542 -15.216 2.216 1.00 55.81 343 GLU A O 1
ATOM 2685 N N . GLN A 1 344 ? 30.900 -13.610 1.481 1.00 64.06 344 GLN A N 1
ATOM 2686 C CA . GLN A 1 344 ? 30.001 -12.512 1.857 1.00 64.06 344 GLN A CA 1
ATOM 2687 C C . GLN A 1 344 ? 28.697 -12.493 1.045 1.00 64.06 344 GLN A C 1
ATOM 2689 O O . GLN A 1 344 ? 27.698 -11.960 1.520 1.00 64.06 344 GLN A O 1
ATOM 2694 N N . ALA A 1 345 ? 28.689 -13.056 -0.169 1.00 71.31 345 ALA A N 1
ATOM 2695 C CA . ALA A 1 345 ? 27.495 -13.096 -1.010 1.00 71.31 345 ALA A CA 1
ATOM 2696 C C . ALA A 1 345 ? 26.451 -14.072 -0.451 1.00 71.31 345 ALA A C 1
ATOM 2698 O O . ALA A 1 345 ? 25.262 -13.783 -0.511 1.00 71.31 345 ALA A O 1
ATOM 2699 N N . GLU A 1 346 ? 26.885 -15.187 0.143 1.00 78.31 346 GLU A N 1
ATOM 2700 C CA . GLU A 1 346 ? 25.982 -16.144 0.794 1.00 78.31 346 GLU A CA 1
ATOM 2701 C C . GLU A 1 346 ? 25.329 -15.527 2.032 1.00 78.31 346 GLU A C 1
ATOM 2703 O O . GLU A 1 346 ? 24.108 -15.563 2.159 1.00 78.31 346 GLU A O 1
ATOM 2708 N N . ALA A 1 347 ? 26.122 -14.870 2.887 1.00 80.75 347 ALA A N 1
ATOM 2709 C CA . ALA A 1 347 ? 25.604 -14.154 4.053 1.00 80.75 347 ALA A CA 1
ATOM 2710 C C . ALA A 1 347 ? 24.639 -13.020 3.661 1.00 80.75 347 ALA A C 1
ATOM 2712 O O . ALA A 1 347 ? 23.633 -12.799 4.330 1.00 80.75 347 ALA A O 1
ATOM 2713 N N . TYR A 1 348 ? 24.920 -12.313 2.562 1.00 81.88 348 TYR A N 1
ATOM 2714 C CA . TYR A 1 348 ? 24.024 -11.282 2.037 1.00 81.88 348 TYR A CA 1
ATOM 2715 C C . TYR A 1 348 ? 22.706 -11.876 1.530 1.00 81.88 348 TYR A C 1
ATOM 2717 O O . TYR A 1 348 ? 21.639 -11.358 1.843 1.00 81.88 348 TYR A O 1
ATOM 2725 N N . VAL A 1 349 ? 22.763 -12.986 0.790 1.00 84.88 349 VAL A N 1
ATOM 2726 C CA . VAL A 1 349 ? 21.570 -13.704 0.322 1.00 84.88 349 VAL A CA 1
ATOM 2727 C C . VAL A 1 349 ? 20.725 -14.207 1.495 1.00 84.88 349 VAL A C 1
ATOM 2729 O O . VAL A 1 349 ? 19.507 -14.052 1.471 1.00 84.88 349 VAL A O 1
ATOM 2732 N N . GLU A 1 350 ? 21.351 -14.757 2.538 1.00 86.81 350 GLU A N 1
ATOM 2733 C CA . GLU A 1 350 ? 20.651 -15.172 3.759 1.00 86.81 350 GLU A CA 1
ATOM 2734 C C . GLU A 1 350 ? 19.971 -13.981 4.452 1.00 86.81 350 GLU A C 1
ATOM 2736 O O . GLU A 1 350 ? 18.810 -14.074 4.860 1.00 86.81 350 GLU A O 1
ATOM 2741 N N . ALA A 1 351 ? 20.662 -12.841 4.534 1.00 87.62 351 ALA A N 1
ATOM 2742 C CA . ALA A 1 351 ? 20.112 -11.616 5.101 1.00 87.62 351 ALA A CA 1
ATOM 2743 C C . ALA A 1 351 ? 18.925 -11.082 4.274 1.00 87.62 351 ALA A C 1
ATOM 2745 O O . ALA A 1 351 ? 17.903 -10.712 4.850 1.00 87.62 351 ALA A O 1
ATOM 2746 N N . LEU A 1 352 ? 19.000 -11.115 2.937 1.00 89.06 352 LEU A N 1
ATOM 2747 C CA . LEU A 1 352 ? 17.868 -10.769 2.069 1.00 89.06 352 LEU A CA 1
ATOM 2748 C C . LEU A 1 352 ? 16.675 -11.712 2.261 1.00 89.06 352 LEU A C 1
ATOM 2750 O O . LEU A 1 352 ? 15.540 -11.245 2.293 1.00 89.06 352 LEU A O 1
ATOM 2754 N N . GLY A 1 353 ? 16.906 -13.014 2.445 1.00 90.25 353 GLY A N 1
ATOM 2755 C CA . GLY A 1 353 ? 15.835 -13.959 2.779 1.00 90.25 353 GLY A CA 1
ATOM 2756 C C . GLY A 1 353 ? 15.180 -13.641 4.131 1.00 90.25 353 GLY A C 1
ATOM 2757 O O . GLY A 1 353 ? 13.961 -13.681 4.273 1.00 90.25 353 GLY A O 1
ATOM 2758 N N . ALA A 1 354 ? 15.967 -13.256 5.141 1.00 89.19 354 ALA A N 1
ATOM 2759 C CA . ALA A 1 354 ? 15.435 -12.816 6.435 1.00 89.19 354 ALA A CA 1
ATOM 2760 C C . ALA A 1 354 ? 14.674 -11.482 6.367 1.00 89.19 354 ALA A C 1
ATOM 2762 O O . ALA A 1 354 ? 13.718 -11.276 7.117 1.00 89.19 354 ALA A O 1
ATOM 2763 N N . GLU A 1 355 ? 15.079 -10.575 5.485 1.00 90.44 355 GLU A N 1
ATOM 2764 C CA . GLU A 1 355 ? 14.340 -9.347 5.203 1.00 90.44 355 GLU A CA 1
ATOM 2765 C C . GLU A 1 355 ? 13.027 -9.636 4.467 1.00 90.44 355 GLU A C 1
ATOM 2767 O O . GLU A 1 355 ? 11.985 -9.106 4.850 1.00 90.44 355 GLU A O 1
ATOM 2772 N N . LEU A 1 356 ? 13.051 -10.528 3.471 1.00 91.75 356 LEU A N 1
ATOM 2773 C CA . LEU A 1 356 ? 11.866 -10.959 2.732 1.00 91.75 356 LEU A CA 1
ATOM 2774 C C . LEU A 1 356 ? 10.787 -11.508 3.669 1.00 91.75 356 LEU A C 1
ATOM 2776 O O . LEU A 1 356 ? 9.616 -11.172 3.506 1.00 91.75 356 LEU A O 1
ATOM 2780 N N . ASP A 1 357 ? 11.177 -12.292 4.674 1.00 89.00 357 ASP A N 1
ATOM 2781 C CA . ASP A 1 357 ? 10.261 -12.794 5.697 1.00 89.00 357 ASP A CA 1
ATOM 2782 C C . ASP A 1 357 ? 9.542 -11.668 6.455 1.00 89.00 357 ASP A C 1
ATOM 2784 O O . ASP A 1 357 ? 8.332 -11.733 6.680 1.00 89.00 357 ASP A O 1
ATOM 2788 N N . GLN A 1 358 ? 10.278 -10.622 6.833 1.00 90.31 358 GLN A N 1
ATOM 2789 C CA . GLN A 1 358 ? 9.733 -9.477 7.564 1.00 90.31 358 GLN A CA 1
ATOM 2790 C C . GLN A 1 358 ? 8.815 -8.629 6.672 1.00 90.31 358 GLN A C 1
ATOM 2792 O O . GLN A 1 358 ? 7.737 -8.221 7.106 1.00 90.31 358 GLN A O 1
ATOM 2797 N N . VAL A 1 359 ? 9.185 -8.427 5.401 1.00 90.81 359 VAL A N 1
ATOM 2798 C CA . VAL A 1 359 ? 8.338 -7.747 4.405 1.00 90.81 359 VAL A CA 1
ATOM 2799 C C . VAL A 1 359 ? 7.054 -8.539 4.149 1.00 90.81 359 VAL A C 1
ATOM 2801 O O . VAL A 1 359 ? 5.972 -7.958 4.065 1.00 90.81 359 VAL A O 1
ATOM 2804 N N . ALA A 1 360 ? 7.148 -9.865 4.048 1.00 88.88 360 ALA A N 1
ATOM 2805 C CA . ALA A 1 360 ? 5.999 -10.733 3.835 1.00 88.88 360 ALA A CA 1
ATOM 2806 C C . ALA A 1 360 ? 5.030 -10.705 5.028 1.00 88.88 360 ALA A C 1
ATOM 2808 O O . ALA A 1 360 ? 3.816 -10.626 4.834 1.00 88.88 360 ALA A O 1
ATOM 2809 N N . GLU A 1 361 ? 5.553 -10.696 6.255 1.00 85.94 361 GLU A N 1
ATOM 2810 C CA . GLU A 1 361 ? 4.744 -10.553 7.466 1.00 85.94 361 GLU A CA 1
ATOM 2811 C C . GLU A 1 361 ? 4.061 -9.180 7.542 1.00 85.94 361 GLU A C 1
ATOM 2813 O O . GLU A 1 361 ? 2.871 -9.099 7.858 1.00 85.94 361 GLU A O 1
ATOM 2818 N N . LEU A 1 362 ? 4.766 -8.104 7.176 1.00 87.94 362 LEU A N 1
ATOM 2819 C CA . LEU A 1 362 ? 4.177 -6.768 7.073 1.00 87.94 362 LEU A CA 1
ATOM 2820 C C . LEU A 1 362 ? 3.034 -6.734 6.044 1.00 87.94 362 LEU A C 1
ATOM 2822 O O . LEU A 1 362 ? 1.942 -6.262 6.363 1.00 87.94 362 LEU A O 1
ATOM 2826 N N . ALA A 1 363 ? 3.253 -7.288 4.846 1.00 88.75 363 ALA A N 1
ATOM 2827 C CA . ALA A 1 363 ? 2.243 -7.369 3.787 1.00 88.75 363 ALA A CA 1
ATOM 2828 C C . ALA A 1 363 ? 1.018 -8.199 4.189 1.00 88.75 363 ALA A C 1
ATOM 2830 O O . ALA A 1 363 ? -0.104 -7.903 3.785 1.00 88.75 363 ALA A O 1
ATOM 2831 N N . ARG A 1 364 ? 1.221 -9.246 4.994 1.00 81.69 364 ARG A N 1
ATOM 2832 C CA . ARG A 1 364 ? 0.133 -10.058 5.539 1.00 81.69 364 ARG A CA 1
ATOM 2833 C C . ARG A 1 364 ? -0.680 -9.273 6.567 1.00 81.69 364 ARG A C 1
ATOM 2835 O O . ARG A 1 364 ? -1.899 -9.443 6.632 1.00 81.69 364 ARG A O 1
ATOM 2842 N N . ARG A 1 365 ? -0.022 -8.449 7.386 1.00 82.56 365 ARG A N 1
ATOM 2843 C CA . ARG A 1 365 ? -0.645 -7.681 8.472 1.00 82.56 365 ARG A CA 1
ATOM 2844 C C . ARG A 1 365 ? -1.436 -6.479 7.996 1.00 82.56 365 ARG A C 1
ATOM 2846 O O . ARG A 1 365 ? -2.552 -6.287 8.473 1.00 82.56 365 ARG A O 1
ATOM 2853 N N . ASP A 1 366 ? -0.866 -5.659 7.128 1.00 87.25 366 ASP A N 1
ATOM 2854 C CA . ASP A 1 366 ? -1.477 -4.392 6.736 1.00 87.25 366 ASP A CA 1
ATOM 2855 C C . ASP A 1 366 ? -2.358 -4.582 5.496 1.00 87.25 366 ASP A C 1
ATOM 2857 O O . ASP A 1 366 ? -1.886 -4.930 4.416 1.00 87.25 366 ASP A O 1
ATOM 2861 N N . LEU A 1 367 ? -3.663 -4.338 5.648 1.00 87.19 367 LEU A N 1
ATOM 2862 C CA . LEU A 1 367 ? -4.633 -4.517 4.566 1.00 87.19 367 LEU A CA 1
ATOM 2863 C C . LEU A 1 367 ? -4.548 -3.397 3.518 1.00 87.19 367 LEU A C 1
ATOM 2865 O O . LEU A 1 367 ? -5.200 -3.482 2.479 1.00 87.19 367 LEU A O 1
ATOM 2869 N N . MET A 1 368 ? -3.766 -2.341 3.758 1.00 90.06 368 MET A N 1
ATOM 2870 C CA . MET A 1 368 ? -3.467 -1.351 2.724 1.00 90.06 368 MET A CA 1
ATOM 2871 C C . MET A 1 368 ? -2.506 -1.891 1.663 1.00 90.06 368 MET A C 1
ATOM 2873 O O . MET A 1 368 ? -2.503 -1.349 0.558 1.00 90.06 368 MET A O 1
ATOM 2877 N N . VAL A 1 369 ? -1.745 -2.953 1.958 1.00 93.06 369 VAL A N 1
ATOM 2878 C CA . VAL A 1 369 ? -0.747 -3.505 1.037 1.00 93.06 369 VAL A CA 1
ATOM 2879 C C . VAL A 1 369 ? -1.429 -4.268 -0.099 1.00 93.06 369 VAL A C 1
ATOM 2881 O O . VAL A 1 369 ? -1.981 -5.351 0.090 1.00 93.06 369 VAL A O 1
ATOM 2884 N N . VAL A 1 370 ? -1.362 -3.719 -1.313 1.00 92.19 370 VAL A N 1
ATOM 2885 C CA . VAL A 1 370 ? -1.925 -4.346 -2.522 1.00 92.19 370 VAL A CA 1
ATOM 2886 C C . VAL A 1 370 ? -0.945 -5.260 -3.242 1.00 92.19 370 VAL A C 1
ATOM 2888 O O . VAL A 1 370 ? -1.370 -6.081 -4.055 1.00 92.19 370 VAL A O 1
ATOM 2891 N N . GLY A 1 371 ? 0.353 -5.162 -2.956 1.00 93.12 371 GLY A N 1
ATOM 2892 C CA . GLY A 1 371 ? 1.340 -6.012 -3.604 1.00 93.12 371 GLY A CA 1
ATOM 2893 C C . GLY A 1 371 ? 2.770 -5.834 -3.125 1.00 93.12 371 GLY A C 1
ATOM 2894 O O . GLY A 1 371 ? 3.095 -4.895 -2.396 1.00 93.12 371 GLY A O 1
ATOM 2895 N N . LEU A 1 372 ? 3.617 -6.759 -3.571 1.00 95.31 372 LEU A N 1
ATOM 2896 C CA . LEU A 1 372 ? 5.065 -6.708 -3.400 1.00 95.31 372 LEU A CA 1
ATOM 2897 C C . LEU A 1 372 ? 5.710 -6.571 -4.772 1.00 95.31 372 LEU A C 1
ATOM 2899 O O . LEU A 1 372 ? 5.378 -7.308 -5.702 1.00 95.31 372 LEU A O 1
ATOM 2903 N N . MET A 1 373 ? 6.633 -5.626 -4.891 1.00 94.94 373 MET A N 1
ATOM 2904 C CA . MET A 1 373 ? 7.240 -5.252 -6.155 1.00 94.94 373 MET A CA 1
ATOM 2905 C C . MET A 1 373 ? 8.769 -5.260 -6.033 1.00 94.94 373 MET A C 1
ATOM 2907 O O . MET A 1 373 ? 9.360 -4.198 -5.869 1.00 94.94 373 MET A O 1
ATOM 2911 N N . PRO A 1 374 ? 9.423 -6.442 -6.011 1.00 94.88 374 PRO A N 1
ATOM 2912 C CA . PRO A 1 374 ? 10.820 -6.541 -5.603 1.00 94.88 374 PRO A CA 1
ATOM 2913 C C . PRO A 1 374 ? 11.797 -5.838 -6.551 1.00 94.88 374 PRO A C 1
ATOM 2915 O O . PRO A 1 374 ? 11.641 -5.887 -7.776 1.00 94.88 374 PRO A O 1
ATOM 2918 N N . PHE A 1 375 ? 12.860 -5.279 -5.971 1.00 92.12 375 PHE A N 1
ATOM 2919 C CA . PHE A 1 375 ? 13.983 -4.668 -6.677 1.00 92.12 375 PHE A CA 1
ATOM 2920 C C . PHE A 1 375 ? 15.260 -5.500 -6.452 1.00 92.12 375 PHE A C 1
ATOM 2922 O O . PHE A 1 375 ? 15.832 -5.509 -5.372 1.00 92.12 375 PHE A O 1
ATOM 2929 N N . ILE A 1 376 ? 15.778 -6.273 -7.400 1.00 91.25 376 ILE A N 1
ATOM 2930 C CA . ILE A 1 376 ? 15.384 -6.399 -8.797 1.00 91.25 376 ILE A CA 1
ATOM 2931 C C . ILE A 1 376 ? 15.630 -7.827 -9.293 1.00 91.25 376 ILE A C 1
ATOM 2933 O O . ILE A 1 376 ? 16.421 -8.571 -8.706 1.00 91.25 376 ILE A O 1
ATOM 2937 N N . TYR A 1 377 ? 14.955 -8.212 -10.376 1.00 94.31 377 TYR A N 1
ATOM 2938 C CA . TYR A 1 377 ? 15.080 -9.543 -10.961 1.00 94.31 377 TYR A CA 1
ATOM 2939 C C . TYR A 1 377 ? 16.377 -9.737 -11.753 1.00 94.31 377 TYR A C 1
ATOM 2941 O O . TYR A 1 377 ? 17.108 -10.697 -11.519 1.00 94.31 377 TYR A O 1
ATOM 2949 N N . GLN A 1 378 ? 16.668 -8.813 -12.661 1.00 92.31 378 GLN A N 1
ATOM 2950 C CA . GLN A 1 378 ? 17.730 -8.935 -13.650 1.00 92.31 378 GLN A CA 1
ATOM 2951 C C . GLN A 1 378 ? 19.019 -8.223 -13.241 1.00 92.31 378 GLN A C 1
ATOM 2953 O O . GLN A 1 378 ? 19.011 -7.221 -12.520 1.00 92.31 378 GLN A O 1
ATOM 2958 N N . SER A 1 379 ? 20.146 -8.728 -13.732 1.00 91.06 379 SER A N 1
ATOM 2959 C CA . SER A 1 379 ? 21.440 -8.065 -13.594 1.00 91.06 379 SER A CA 1
ATOM 2960 C C . SER A 1 379 ? 21.575 -6.951 -14.627 1.00 91.06 379 SER A C 1
ATOM 2962 O O . SER A 1 379 ? 21.237 -7.127 -15.797 1.00 91.06 379 SER A O 1
ATOM 2964 N N . PHE A 1 380 ? 22.109 -5.802 -14.224 1.00 89.31 380 PHE A N 1
ATOM 2965 C CA . PHE A 1 380 ? 22.317 -4.686 -15.142 1.00 89.31 380 PHE A CA 1
ATOM 2966 C C . PHE A 1 380 ? 23.473 -3.791 -14.705 1.00 89.31 380 PHE A C 1
ATOM 2968 O O . PHE A 1 380 ? 23.882 -3.775 -13.543 1.00 89.31 380 PHE A O 1
ATOM 2975 N N . GLU A 1 381 ? 24.015 -3.036 -15.653 1.00 86.75 381 GLU A N 1
ATOM 2976 C CA . GLU A 1 381 ? 25.030 -2.019 -15.396 1.00 86.75 381 GLU A CA 1
ATOM 2977 C C . GLU A 1 381 ? 24.440 -0.644 -15.690 1.00 86.75 381 GLU A C 1
ATOM 2979 O O . GLU A 1 381 ? 23.731 -0.455 -16.677 1.00 86.75 381 GLU A O 1
ATOM 2984 N N . SER A 1 382 ? 24.708 0.319 -14.814 1.00 77.69 382 SER A N 1
ATOM 2985 C CA . SER A 1 382 ? 24.210 1.683 -14.957 1.00 77.69 382 SER A CA 1
ATOM 2986 C C . SER A 1 382 ? 25.208 2.680 -14.382 1.00 77.69 382 SER A C 1
ATOM 2988 O O . SER A 1 382 ? 26.104 2.327 -13.612 1.00 77.69 382 SER A O 1
ATOM 2990 N N . THR A 1 383 ? 25.036 3.956 -14.716 1.00 69.25 383 THR A N 1
ATOM 2991 C CA . THR A 1 383 ? 25.862 5.039 -14.168 1.00 69.25 383 THR A CA 1
ATOM 2992 C C . THR A 1 383 ? 25.689 5.217 -12.656 1.00 69.25 383 THR A C 1
ATOM 2994 O O . THR A 1 383 ? 26.599 5.725 -12.003 1.00 69.25 383 THR A O 1
ATOM 2997 N N . SER A 1 384 ? 24.564 4.777 -12.081 1.00 64.06 384 SER A N 1
ATOM 2998 C CA . SER A 1 384 ? 24.295 4.793 -10.636 1.00 64.06 384 SER A CA 1
ATOM 2999 C C . SER A 1 384 ? 24.797 3.534 -9.912 1.00 64.06 384 SER A C 1
ATOM 3001 O O . SER A 1 384 ? 24.843 3.492 -8.677 1.00 64.06 384 SER A O 1
ATOM 3003 N N . GLY A 1 385 ? 25.257 2.523 -10.649 1.00 71.81 385 GLY A N 1
ATOM 3004 C CA . GLY A 1 385 ? 25.879 1.320 -10.111 1.00 71.81 385 GLY A CA 1
ATOM 3005 C C . GLY A 1 385 ? 25.532 0.069 -10.906 1.00 71.81 385 GLY A C 1
ATOM 3006 O O . GLY A 1 385 ? 24.560 0.022 -11.658 1.00 71.81 385 GLY A O 1
ATOM 3007 N N . ASN A 1 386 ? 26.334 -0.968 -10.698 1.00 86.06 386 ASN A N 1
ATOM 3008 C CA . ASN A 1 386 ? 26.104 -2.272 -11.299 1.00 86.06 386 ASN A CA 1
ATOM 3009 C C . ASN A 1 386 ? 25.344 -3.150 -10.306 1.00 86.06 386 ASN A C 1
ATOM 3011 O O . ASN A 1 386 ? 25.621 -3.106 -9.108 1.00 86.06 386 ASN A O 1
ATOM 3015 N N . TRP A 1 387 ? 24.422 -3.960 -10.801 1.00 87.62 387 TRP A N 1
ATOM 3016 C CA . TRP A 1 387 ? 23.546 -4.812 -10.010 1.00 87.62 387 TRP A CA 1
ATOM 3017 C C . TRP A 1 387 ? 23.631 -6.254 -10.492 1.00 87.62 387 TRP A C 1
ATOM 3019 O O . TRP A 1 387 ? 23.638 -6.526 -11.691 1.00 87.62 387 TRP A O 1
ATOM 3029 N N . THR A 1 388 ? 23.683 -7.170 -9.534 1.00 89.00 388 THR A N 1
ATOM 3030 C CA . THR A 1 388 ? 23.451 -8.596 -9.737 1.00 89.00 388 THR A CA 1
ATOM 3031 C C . THR A 1 388 ? 22.008 -8.876 -9.336 1.00 89.00 388 THR A C 1
ATOM 3033 O O . THR A 1 388 ? 21.651 -8.685 -8.173 1.00 89.00 388 THR A O 1
ATOM 3036 N N . GLY A 1 389 ? 21.172 -9.272 -10.290 1.00 90.81 389 GLY A N 1
ATOM 3037 C CA . GLY A 1 389 ? 19.752 -9.516 -10.050 1.00 90.81 389 GLY A CA 1
ATOM 3038 C C . GLY A 1 389 ? 19.473 -10.850 -9.360 1.00 90.81 389 GLY A C 1
ATOM 3039 O O . GLY A 1 389 ? 20.340 -11.723 -9.276 1.00 90.81 389 GLY A O 1
ATOM 3040 N N . LEU A 1 390 ? 18.231 -11.018 -8.904 1.00 92.88 390 LEU A N 1
ATOM 3041 C CA . LEU A 1 390 ? 17.707 -12.263 -8.340 1.00 92.88 390 LEU A CA 1
ATOM 3042 C C . LEU A 1 390 ? 17.932 -13.495 -9.236 1.00 92.88 390 LEU A C 1
ATOM 3044 O O . LEU A 1 390 ? 18.115 -14.599 -8.722 1.00 92.88 390 LEU A O 1
ATOM 3048 N N . GLU A 1 391 ? 17.946 -13.325 -10.562 1.00 92.00 391 GLU A N 1
ATOM 3049 C CA . GLU A 1 391 ? 18.211 -14.390 -11.542 1.00 92.00 391 GLU A CA 1
ATOM 3050 C C . GLU A 1 391 ? 19.522 -15.152 -11.263 1.00 92.00 391 GLU A C 1
ATOM 3052 O O . GLU A 1 391 ? 19.623 -16.348 -11.544 1.00 92.00 391 GLU A O 1
ATOM 3057 N N . ALA A 1 392 ? 20.506 -14.483 -10.652 1.00 90.06 392 ALA A N 1
ATOM 3058 C CA . ALA A 1 392 ? 21.808 -15.046 -10.319 1.00 90.06 392 ALA A CA 1
ATOM 3059 C C . ALA A 1 392 ? 21.833 -15.794 -8.971 1.00 90.06 392 ALA A C 1
ATOM 3061 O O . ALA A 1 392 ? 22.856 -16.388 -8.625 1.00 90.06 392 ALA A O 1
ATOM 3062 N N . PHE A 1 393 ? 20.729 -15.795 -8.211 1.00 90.12 393 PHE A N 1
ATOM 3063 C CA . PHE A 1 393 ? 20.633 -16.375 -6.866 1.00 90.12 393 PHE A CA 1
ATOM 3064 C C . PHE A 1 393 ? 19.512 -17.431 -6.784 1.00 90.12 393 PHE A C 1
ATOM 3066 O O . PHE A 1 393 ? 18.428 -17.144 -6.275 1.00 90.12 393 PHE A O 1
ATOM 3073 N N . PRO A 1 394 ? 19.742 -18.682 -7.235 1.00 90.25 394 PRO A N 1
ATOM 3074 C CA . PRO A 1 394 ? 18.685 -19.693 -7.354 1.00 90.25 394 PRO A CA 1
ATOM 3075 C C . PRO A 1 394 ? 17.927 -19.992 -6.053 1.00 90.25 394 PRO A C 1
ATOM 3077 O O . PRO A 1 394 ? 16.711 -20.176 -6.084 1.00 90.25 394 PRO A O 1
ATOM 3080 N N . THR A 1 395 ? 18.627 -20.023 -4.914 1.00 89.38 395 THR A N 1
ATOM 3081 C CA . THR A 1 395 ? 18.009 -20.272 -3.601 1.00 89.38 395 THR A CA 1
ATOM 3082 C C . THR A 1 395 ? 17.068 -19.136 -3.212 1.00 89.38 395 THR A C 1
ATOM 3084 O O . THR A 1 395 ? 15.902 -19.388 -2.928 1.00 89.38 395 THR A O 1
ATOM 3087 N N . LEU A 1 396 ? 17.536 -17.886 -3.286 1.00 91.00 396 LEU A N 1
ATOM 3088 C CA . LEU A 1 396 ? 16.718 -16.711 -2.980 1.00 91.00 396 LEU A CA 1
ATOM 3089 C C . LEU A 1 396 ? 15.547 -16.578 -3.959 1.00 91.00 396 LEU A C 1
ATOM 3091 O O . LEU A 1 396 ? 14.418 -16.310 -3.557 1.00 91.00 396 LEU A O 1
ATOM 3095 N N . ARG A 1 397 ? 15.783 -16.846 -5.250 1.00 94.25 397 ARG A N 1
ATOM 3096 C CA . ARG A 1 397 ? 14.729 -16.872 -6.271 1.00 94.25 397 ARG A CA 1
ATOM 3097 C C . ARG A 1 397 ? 13.615 -17.842 -5.890 1.00 94.25 397 ARG A C 1
ATOM 3099 O O . ARG A 1 397 ? 12.444 -17.493 -6.017 1.00 94.25 397 ARG A O 1
ATOM 3106 N N . ALA A 1 398 ? 13.953 -19.035 -5.403 1.00 94.25 398 ALA A N 1
ATOM 3107 C CA . ALA A 1 398 ? 12.956 -20.006 -4.961 1.00 94.25 398 ALA A CA 1
ATOM 3108 C C . ALA A 1 398 ? 12.104 -19.486 -3.786 1.00 94.25 398 ALA A C 1
ATOM 3110 O O . ALA A 1 398 ? 10.910 -19.785 -3.735 1.00 94.25 398 ALA A O 1
ATOM 3111 N N . GLU A 1 399 ? 12.675 -18.680 -2.884 1.00 94.31 399 GLU A N 1
ATOM 3112 C CA . GLU A 1 399 ? 11.943 -18.046 -1.777 1.00 94.31 399 GLU A CA 1
ATOM 3113 C C . GLU A 1 399 ? 10.949 -16.988 -2.275 1.00 94.31 399 GLU A C 1
ATOM 3115 O O . GLU A 1 399 ? 9.778 -17.024 -1.888 1.00 94.31 399 GLU A O 1
ATOM 3120 N N . PHE A 1 400 ? 11.361 -16.114 -3.201 1.00 95.56 400 PHE A N 1
ATOM 3121 C CA . PHE A 1 400 ? 10.458 -15.145 -3.839 1.00 95.56 400 PHE A CA 1
ATOM 3122 C C . PHE A 1 400 ? 9.337 -15.831 -4.632 1.00 95.56 400 PHE A C 1
ATOM 3124 O O . PHE A 1 400 ? 8.176 -15.442 -4.516 1.00 95.56 400 PHE A O 1
ATOM 3131 N N . VAL A 1 401 ? 9.650 -16.890 -5.388 1.00 96.12 401 VAL A N 1
ATOM 3132 C CA . VAL A 1 401 ? 8.651 -17.695 -6.115 1.00 96.12 401 VAL A CA 1
ATOM 3133 C C . VAL A 1 401 ? 7.647 -18.325 -5.148 1.00 96.12 401 VAL A C 1
ATOM 3135 O O . VAL A 1 401 ? 6.441 -18.323 -5.407 1.00 96.12 401 VAL A O 1
ATOM 3138 N N . ALA A 1 402 ? 8.124 -18.873 -4.027 1.00 93.50 402 ALA A N 1
ATOM 3139 C CA . ALA A 1 402 ? 7.261 -19.465 -3.013 1.00 93.50 402 ALA A CA 1
ATOM 3140 C C . ALA A 1 402 ? 6.338 -18.416 -2.373 1.00 93.50 402 ALA A C 1
ATOM 3142 O O . ALA A 1 402 ? 5.143 -18.679 -2.226 1.00 93.50 402 ALA A O 1
ATOM 3143 N N . LEU A 1 403 ? 6.865 -17.229 -2.055 1.00 92.69 403 LEU A N 1
ATOM 3144 C CA . LEU A 1 403 ? 6.077 -16.117 -1.526 1.00 92.69 403 LEU A CA 1
ATOM 3145 C C . LEU A 1 403 ? 5.007 -15.657 -2.523 1.00 92.69 403 LEU A C 1
ATOM 3147 O O . LEU A 1 403 ? 3.834 -15.571 -2.166 1.00 92.69 403 LEU A O 1
ATOM 3151 N N . ALA A 1 404 ? 5.377 -15.429 -3.784 1.00 93.88 404 ALA A N 1
ATOM 3152 C CA . ALA A 1 404 ? 4.447 -14.999 -4.826 1.00 93.88 404 ALA A CA 1
ATOM 3153 C C . ALA A 1 404 ? 3.278 -15.987 -4.999 1.00 93.88 404 ALA A C 1
ATOM 3155 O O . ALA A 1 404 ? 2.111 -15.595 -5.060 1.00 93.88 404 ALA A O 1
ATOM 3156 N N . ARG A 1 405 ? 3.571 -17.294 -4.980 1.00 91.94 405 ARG A N 1
ATOM 3157 C CA . ARG A 1 405 ? 2.544 -18.347 -5.032 1.00 91.94 405 ARG A CA 1
ATOM 3158 C C . ARG A 1 405 ? 1.670 -18.382 -3.778 1.00 91.94 405 ARG A C 1
ATOM 3160 O O . ARG A 1 405 ? 0.472 -18.638 -3.897 1.00 91.94 405 ARG A O 1
ATOM 3167 N N . ALA A 1 406 ? 2.233 -18.124 -2.597 1.00 87.81 406 ALA A N 1
ATOM 3168 C CA . ALA A 1 406 ? 1.464 -18.039 -1.355 1.00 87.81 406 ALA A CA 1
ATOM 3169 C C . ALA A 1 406 ? 0.473 -16.862 -1.385 1.00 87.81 406 ALA A C 1
ATOM 3171 O O . ALA A 1 406 ? -0.703 -17.054 -1.071 1.00 87.81 406 ALA A O 1
ATOM 3172 N N . LEU A 1 407 ? 0.909 -15.688 -1.854 1.00 87.06 407 LEU A N 1
ATOM 3173 C CA . LEU A 1 407 ? 0.055 -14.507 -2.032 1.00 87.06 407 LEU A CA 1
ATOM 3174 C C . LEU A 1 407 ? -1.072 -14.759 -3.042 1.00 87.06 407 LEU A C 1
ATOM 3176 O O . LEU A 1 407 ? -2.236 -14.447 -2.776 1.00 87.06 407 LEU A O 1
ATOM 3180 N N . ALA A 1 408 ? -0.754 -15.392 -4.174 1.00 86.75 408 ALA A N 1
ATOM 3181 C CA . ALA A 1 408 ? -1.750 -15.763 -5.176 1.00 86.75 408 ALA A CA 1
ATOM 3182 C C . ALA A 1 408 ? -2.793 -16.750 -4.618 1.00 86.75 408 ALA A C 1
ATOM 3184 O O . ALA A 1 408 ? -3.990 -16.603 -4.876 1.00 86.75 408 ALA A O 1
ATOM 3185 N N . ALA A 1 409 ? -2.363 -17.732 -3.819 1.00 85.94 409 ALA A N 1
ATOM 3186 C CA . ALA A 1 409 ? -3.260 -18.689 -3.175 1.00 85.94 409 ALA A CA 1
ATOM 3187 C C . ALA A 1 409 ? -4.171 -18.025 -2.128 1.00 85.94 409 ALA A C 1
ATOM 3189 O O . ALA A 1 409 ? -5.365 -18.330 -2.077 1.00 85.94 409 ALA A O 1
ATOM 3190 N N . GLU A 1 410 ? -3.645 -17.098 -1.320 1.00 81.69 410 GLU A N 1
ATOM 3191 C CA . GLU A 1 410 ? -4.452 -16.347 -0.354 1.00 81.69 410 GLU A CA 1
ATOM 3192 C C . GLU A 1 410 ? -5.491 -15.466 -1.057 1.00 81.69 410 GLU A 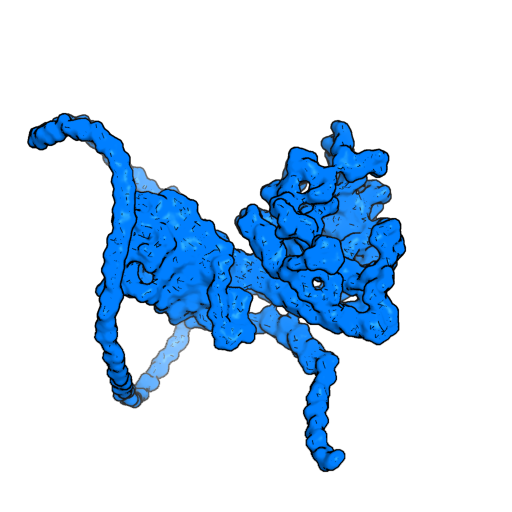C 1
ATOM 3194 O O . GLU A 1 410 ? -6.664 -15.474 -0.671 1.00 81.69 410 GLU A O 1
ATOM 3199 N N . SER A 1 411 ? -5.087 -14.778 -2.127 1.00 78.50 411 SER A N 1
ATOM 3200 C CA . SER A 1 411 ? -5.979 -13.975 -2.968 1.00 78.50 411 SER A CA 1
ATOM 3201 C C . SER A 1 411 ? -7.085 -14.821 -3.605 1.00 78.50 411 SER A C 1
ATOM 3203 O O . SER A 1 411 ? -8.258 -14.455 -3.547 1.00 78.50 411 SER A O 1
ATOM 3205 N N . ALA A 1 412 ? -6.760 -15.999 -4.144 1.00 81.06 412 ALA A N 1
ATOM 3206 C CA . ALA A 1 412 ? -7.761 -16.914 -4.692 1.00 81.06 412 ALA A CA 1
ATOM 3207 C C . ALA A 1 412 ? -8.740 -17.415 -3.615 1.00 81.06 412 ALA A C 1
ATOM 3209 O O . ALA A 1 412 ? -9.951 -17.464 -3.841 1.00 81.06 412 ALA A O 1
ATOM 3210 N N . ALA A 1 413 ? -8.239 -17.739 -2.419 1.00 78.31 413 ALA A N 1
ATOM 3211 C CA . ALA A 1 413 ? -9.076 -18.144 -1.293 1.00 78.31 413 ALA A CA 1
ATOM 3212 C C . ALA A 1 413 ? -9.986 -17.002 -0.806 1.00 78.31 413 ALA A C 1
ATOM 3214 O O . ALA A 1 413 ? -11.124 -17.255 -0.412 1.00 78.31 413 ALA A O 1
ATOM 3215 N N . ALA A 1 414 ? -9.506 -15.756 -0.837 1.00 72.44 414 ALA A N 1
ATOM 3216 C CA . ALA A 1 414 ? -10.302 -14.563 -0.561 1.00 72.44 414 ALA A CA 1
ATOM 3217 C C . ALA A 1 414 ? -11.460 -14.405 -1.554 1.00 72.44 414 ALA A C 1
ATOM 3219 O O . ALA A 1 414 ? -12.607 -14.279 -1.132 1.00 72.44 414 ALA A O 1
ATOM 3220 N N . VAL A 1 415 ? -11.192 -14.518 -2.856 1.00 71.62 415 VAL A N 1
ATOM 3221 C CA . VAL A 1 415 ? -12.234 -14.454 -3.896 1.00 71.62 415 VAL A CA 1
ATOM 3222 C C . VAL A 1 415 ? -13.263 -15.579 -3.737 1.00 71.62 415 VAL A C 1
ATOM 3224 O O . VAL A 1 415 ? -14.464 -15.330 -3.833 1.00 71.62 415 VAL A O 1
ATOM 3227 N N . ALA A 1 416 ? -12.821 -16.804 -3.441 1.00 74.81 416 ALA A N 1
ATOM 3228 C CA . ALA A 1 416 ? -13.725 -17.936 -3.235 1.00 74.81 416 ALA A CA 1
ATOM 3229 C C . ALA A 1 416 ? -14.684 -17.717 -2.049 1.00 74.81 416 ALA A C 1
ATOM 3231 O O . ALA A 1 416 ? -15.851 -18.096 -2.132 1.00 74.81 416 ALA A O 1
ATOM 3232 N N . ARG A 1 417 ? -14.230 -17.061 -0.968 1.00 70.44 417 ARG A N 1
ATOM 3233 C CA . ARG A 1 417 ? -15.095 -16.705 0.170 1.00 70.44 417 ARG A CA 1
ATOM 3234 C C . ARG A 1 417 ? -16.204 -15.730 -0.231 1.00 70.44 417 ARG A C 1
ATOM 3236 O O . ARG A 1 417 ? -17.337 -15.939 0.189 1.00 70.44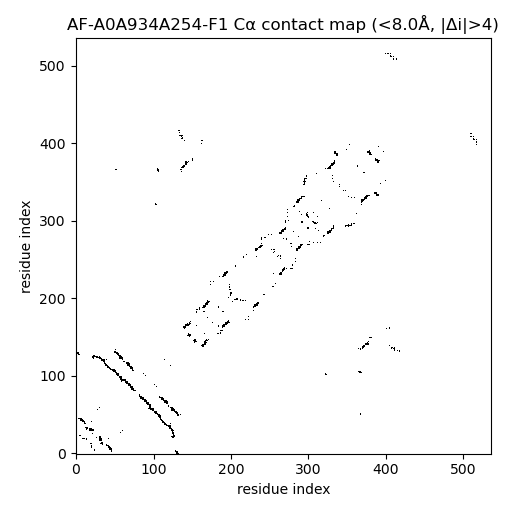 417 ARG A O 1
ATOM 3243 N N . CYS A 1 418 ? -15.918 -14.735 -1.080 1.00 58.81 418 CYS A N 1
ATOM 3244 C CA . CYS A 1 418 ? -16.947 -13.824 -1.608 1.00 58.81 418 CYS A CA 1
ATOM 3245 C C . CYS A 1 418 ? -18.052 -14.561 -2.361 1.00 58.81 418 CYS A C 1
ATOM 3247 O O . CYS A 1 418 ? -19.220 -14.209 -2.257 1.00 58.81 418 CYS A O 1
ATOM 3249 N N . GLN A 1 419 ? -17.674 -15.555 -3.163 1.00 63.97 419 GLN A N 1
ATOM 3250 C CA . GLN A 1 419 ? -18.616 -16.271 -4.023 1.00 63.97 419 GLN A CA 1
ATOM 3251 C C . GLN A 1 419 ? -19.513 -17.233 -3.234 1.00 63.97 419 GLN A C 1
ATOM 3253 O O . GLN A 1 419 ? -20.554 -17.646 -3.733 1.00 63.97 419 GLN A O 1
ATOM 3258 N N . GLN A 1 420 ? -19.104 -17.603 -2.017 1.00 56.78 420 GLN A N 1
ATOM 3259 C CA . GLN A 1 420 ? -19.838 -18.521 -1.147 1.00 56.78 420 GLN A CA 1
ATOM 3260 C C . GLN A 1 420 ? -20.772 -17.821 -0.162 1.00 56.78 420 GLN A C 1
ATOM 3262 O O . GLN A 1 420 ? -21.660 -18.481 0.368 1.00 56.78 420 GLN A O 1
ATOM 3267 N N . THR A 1 421 ? -20.612 -16.519 0.089 1.00 45.69 421 THR A N 1
ATOM 3268 C CA . THR A 1 421 ? -21.644 -15.735 0.775 1.00 45.69 421 THR A CA 1
ATOM 3269 C C . THR A 1 421 ? -22.810 -15.541 -0.193 1.00 45.69 421 THR A C 1
ATOM 3271 O O . THR A 1 421 ? -22.628 -14.818 -1.174 1.00 45.69 421 THR A O 1
ATOM 3274 N N . PRO A 1 422 ? -23.987 -16.167 0.026 1.00 41.94 422 PRO A N 1
ATOM 3275 C CA . PRO A 1 422 ? -25.174 -15.804 -0.734 1.00 41.94 422 PRO A CA 1
ATOM 3276 C C . PRO A 1 422 ? -25.395 -14.311 -0.517 1.00 41.94 422 PRO A C 1
ATOM 3278 O O . PRO A 1 422 ? -25.186 -13.839 0.605 1.00 41.94 422 PRO A O 1
ATOM 3281 N N . ASP A 1 423 ? -25.809 -13.584 -1.553 1.00 37.72 423 ASP A N 1
ATOM 3282 C CA . ASP A 1 423 ? -26.365 -12.249 -1.377 1.00 37.72 423 ASP A CA 1
ATOM 3283 C C . ASP A 1 423 ? -27.452 -12.358 -0.304 1.00 37.72 423 ASP A C 1
ATOM 3285 O O . ASP A 1 423 ? -28.566 -12.822 -0.559 1.00 37.72 423 ASP A O 1
ATOM 3289 N N . ALA A 1 424 ? -27.123 -11.974 0.930 1.00 36.94 424 ALA A N 1
ATOM 3290 C CA . ALA A 1 424 ? -28.127 -11.583 1.886 1.00 36.94 424 ALA A CA 1
ATOM 3291 C C . ALA A 1 424 ? -28.743 -10.360 1.229 1.00 36.94 424 ALA A C 1
ATOM 3293 O O . ALA A 1 424 ? -28.162 -9.277 1.273 1.00 36.94 424 ALA A O 1
ATOM 3294 N N . GLY A 1 425 ? -29.834 -10.583 0.494 1.00 30.52 425 GLY A N 1
ATOM 3295 C CA . GLY A 1 425 ? -30.615 -9.536 -0.119 1.00 30.52 425 GLY A CA 1
ATOM 3296 C C . GLY A 1 425 ? -30.951 -8.543 0.975 1.00 30.52 425 GLY A C 1
ATOM 3297 O O . GLY A 1 425 ? -31.888 -8.744 1.743 1.00 30.52 425 GLY A O 1
ATOM 3298 N N . LEU A 1 426 ? -30.157 -7.480 1.059 1.00 33.12 426 LEU A N 1
ATOM 3299 C CA . LEU A 1 426 ? -30.580 -6.244 1.665 1.00 33.12 426 LEU A CA 1
ATOM 3300 C C . LEU A 1 426 ? -31.706 -5.790 0.751 1.00 33.12 426 LEU A C 1
ATOM 3302 O O . LEU A 1 426 ? -31.472 -5.185 -0.295 1.00 33.12 426 LEU A O 1
ATOM 3306 N N . ALA A 1 427 ? -32.932 -6.174 1.106 1.00 28.14 427 ALA A N 1
ATOM 3307 C CA . ALA A 1 427 ? -34.094 -5.460 0.638 1.00 28.14 427 ALA A CA 1
ATOM 3308 C C . ALA A 1 427 ? -33.772 -3.980 0.860 1.00 28.14 427 ALA A C 1
ATOM 3310 O O . ALA A 1 427 ? -33.454 -3.572 1.981 1.00 28.14 427 ALA A O 1
ATOM 3311 N N . ALA A 1 428 ? -33.759 -3.204 -0.225 1.00 27.56 428 ALA A N 1
ATOM 3312 C CA . ALA A 1 428 ? -33.764 -1.759 -0.110 1.00 27.56 428 ALA A CA 1
ATOM 3313 C C . ALA A 1 428 ? -34.857 -1.403 0.911 1.00 27.56 428 ALA A C 1
ATOM 3315 O O . ALA A 1 428 ? -35.939 -1.996 0.830 1.00 27.56 428 ALA A O 1
ATOM 3316 N N . PRO A 1 429 ? -34.595 -0.523 1.894 1.00 31.33 429 PRO A N 1
ATOM 3317 C CA . PRO A 1 429 ? -35.644 -0.111 2.808 1.00 31.33 429 PRO A CA 1
ATOM 3318 C C . PRO A 1 429 ? -36.803 0.406 1.960 1.00 31.33 429 PRO A C 1
ATOM 3320 O O . PRO A 1 429 ? -36.616 1.281 1.112 1.00 31.33 429 PRO A O 1
ATOM 3323 N N . ASP A 1 430 ? -37.963 -0.222 2.137 1.00 28.25 430 ASP A N 1
ATOM 3324 C CA . ASP A 1 430 ? -39.186 0.103 1.424 1.00 28.25 430 ASP A CA 1
ATOM 3325 C C . ASP A 1 430 ? -39.441 1.606 1.574 1.00 28.25 430 ASP A C 1
ATOM 3327 O O . ASP A 1 430 ? -39.592 2.132 2.682 1.00 28.25 430 ASP A O 1
ATOM 3331 N N . ALA A 1 431 ? -39.391 2.324 0.455 1.00 31.84 431 ALA A N 1
ATOM 3332 C CA . ALA A 1 431 ? -39.598 3.760 0.399 1.00 31.84 431 ALA A CA 1
ATOM 3333 C C . ALA A 1 431 ? -41.101 4.060 0.470 1.00 31.84 431 ALA A C 1
ATOM 3335 O O . ALA A 1 431 ? -41.684 4.625 -0.453 1.00 31.84 431 ALA A O 1
ATOM 3336 N N . SER A 1 432 ? -41.736 3.686 1.578 1.00 27.95 432 SER A N 1
ATOM 3337 C CA . SER A 1 432 ? -43.109 4.068 1.886 1.00 27.95 432 SER A CA 1
ATOM 3338 C C . SER A 1 432 ? -43.245 4.414 3.366 1.00 27.95 432 SER A C 1
ATOM 3340 O O . SER A 1 432 ? -43.747 3.636 4.176 1.00 27.95 432 SER A O 1
ATOM 3342 N N . TRP A 1 433 ? -42.817 5.624 3.722 1.00 28.36 433 TRP A N 1
ATOM 3343 C CA . TRP A 1 433 ? -43.366 6.298 4.894 1.00 28.36 433 TRP A CA 1
ATOM 3344 C C . TRP A 1 433 ? -44.776 6.803 4.546 1.00 28.36 433 TRP A C 1
ATOM 3346 O O . TRP A 1 433 ? -44.936 7.453 3.507 1.00 28.36 433 TRP A O 1
ATOM 3356 N N . PRO A 1 434 ? -45.805 6.541 5.370 1.00 28.36 434 PRO A N 1
ATOM 3357 C CA . PRO A 1 434 ? -47.085 7.212 5.216 1.00 28.36 434 PRO A CA 1
ATOM 3358 C C . PRO A 1 434 ? -46.907 8.699 5.542 1.00 28.36 434 PRO A C 1
ATOM 3360 O O . PRO A 1 434 ? -46.325 9.060 6.563 1.00 28.36 434 PRO A O 1
ATOM 3363 N N . ALA A 1 435 ? -47.398 9.562 4.653 1.00 28.22 435 ALA A N 1
ATOM 3364 C CA . ALA A 1 435 ? -47.486 10.992 4.903 1.00 28.22 435 ALA A CA 1
ATOM 3365 C C . ALA A 1 435 ? -48.441 11.234 6.080 1.00 28.22 435 ALA A C 1
ATOM 3367 O O . ALA A 1 435 ? -49.653 11.088 5.924 1.00 28.22 435 ALA A O 1
ATOM 3368 N N . ASP A 1 436 ? -47.902 11.597 7.244 1.00 28.81 436 ASP A N 1
ATOM 3369 C CA . ASP A 1 436 ? -48.707 12.151 8.326 1.00 28.81 436 ASP A CA 1
ATOM 3370 C C . ASP A 1 436 ? -48.795 13.671 8.161 1.00 28.81 436 ASP A C 1
ATOM 3372 O O . ASP A 1 436 ? -47.816 14.417 8.254 1.00 28.81 436 ASP A O 1
ATOM 3376 N N . SER A 1 437 ? -50.004 14.113 7.839 1.00 34.69 437 SER A N 1
ATOM 3377 C CA . SER A 1 437 ? -50.420 15.499 7.782 1.00 34.69 437 SER A CA 1
ATOM 3378 C C . SER A 1 437 ? -50.707 16.005 9.195 1.00 34.69 437 SER A C 1
ATOM 3380 O O . SER A 1 437 ? -51.839 15.929 9.670 1.00 34.69 437 SER A O 1
ATOM 3382 N N . SER A 1 438 ? -49.715 16.605 9.845 1.00 30.05 438 SER A N 1
ATOM 3383 C CA . SER A 1 438 ? -49.975 17.530 10.947 1.00 30.05 438 SER A CA 1
ATOM 3384 C C . SER A 1 438 ? -49.021 18.723 10.885 1.00 30.05 438 SER A C 1
ATOM 3386 O O . SER A 1 438 ? -47.815 18.641 11.085 1.00 30.05 438 SER A O 1
ATOM 3388 N N . THR A 1 439 ? -49.592 19.869 10.529 1.00 30.25 439 THR A N 1
ATOM 3389 C CA . THR A 1 439 ? -48.967 21.190 10.626 1.00 30.25 439 THR A CA 1
ATOM 3390 C C . THR A 1 439 ? -48.623 21.514 12.084 1.00 30.25 439 THR A C 1
ATOM 3392 O O . THR A 1 439 ? -49.506 21.368 12.934 1.00 30.25 439 THR A O 1
ATOM 3395 N N . PRO A 1 440 ? -47.414 22.014 12.396 1.00 28.77 440 PRO A N 1
ATOM 3396 C CA . PRO A 1 440 ? -47.106 22.495 13.738 1.00 28.77 440 PRO A CA 1
ATOM 3397 C C . PRO A 1 440 ? -47.814 23.841 14.005 1.00 28.77 440 PRO A C 1
ATOM 3399 O O . PRO A 1 440 ? -47.897 24.673 13.095 1.00 28.77 440 PRO A O 1
ATOM 3402 N N . PRO A 1 441 ? -48.333 24.086 15.224 1.00 30.06 441 PRO A N 1
ATOM 3403 C CA . PRO A 1 441 ? -48.890 25.384 15.593 1.00 30.06 441 PRO A CA 1
ATOM 3404 C C . PRO A 1 441 ? -47.773 26.421 15.839 1.00 30.06 441 PRO A C 1
ATOM 3406 O O . PRO A 1 441 ? -46.633 26.043 16.120 1.00 30.06 441 PRO A O 1
ATOM 3409 N N . PRO A 1 442 ? -48.072 27.730 15.722 1.00 28.72 442 PRO A N 1
ATOM 3410 C CA . PRO A 1 442 ? -47.079 28.787 15.888 1.00 28.72 442 PRO A CA 1
ATOM 3411 C C . PRO A 1 442 ? -46.629 28.940 17.348 1.00 28.72 442 PRO A C 1
ATOM 3413 O O . PRO A 1 442 ? -47.404 28.746 18.282 1.00 28.72 442 PRO A O 1
ATOM 3416 N N . LEU A 1 443 ? -45.355 29.305 17.515 1.00 29.78 443 LEU A N 1
ATOM 3417 C CA . LEU A 1 443 ? -44.720 29.639 18.790 1.00 29.78 443 LEU A CA 1
ATOM 3418 C C . LEU A 1 443 ? -45.310 30.940 19.353 1.00 29.78 443 LEU A C 1
ATOM 3420 O O . LEU A 1 443 ? -45.061 32.009 18.795 1.00 29.78 443 LEU A O 1
ATOM 3424 N N . ASP A 1 444 ? -46.033 30.844 20.469 1.00 27.30 444 ASP A N 1
ATOM 3425 C CA . ASP A 1 444 ? -46.416 31.991 21.293 1.00 27.30 444 ASP A CA 1
ATOM 3426 C C . ASP A 1 444 ? -45.448 32.192 22.473 1.00 27.30 444 ASP A C 1
ATOM 3428 O O . ASP A 1 444 ? -44.926 31.250 23.067 1.00 27.30 444 ASP A O 1
ATOM 3432 N N . ALA A 1 445 ? -45.224 33.481 22.734 1.00 29.08 445 ALA A N 1
ATOM 3433 C CA . ALA A 1 445 ? -44.521 34.180 23.808 1.00 29.08 445 ALA A CA 1
ATOM 3434 C C . ALA A 1 445 ? -43.971 33.382 25.013 1.00 29.08 445 ALA A C 1
ATOM 3436 O O . ALA A 1 445 ? -44.697 32.744 25.770 1.00 29.08 445 ALA A O 1
ATOM 3437 N N . ALA A 1 446 ? -42.675 33.588 25.273 1.00 30.58 446 ALA A N 1
ATOM 3438 C CA . ALA A 1 446 ? -42.015 33.260 26.531 1.00 30.58 446 ALA A CA 1
ATOM 3439 C C . ALA A 1 446 ? -42.520 34.157 27.679 1.00 30.58 446 ALA A C 1
ATOM 3441 O O . ALA A 1 446 ? -42.403 35.384 27.619 1.00 30.58 446 ALA A O 1
ATOM 3442 N N . GLU A 1 447 ? -43.032 33.537 28.743 1.00 29.52 447 GLU A N 1
ATOM 3443 C CA . GLU A 1 447 ? -43.204 34.171 30.049 1.00 29.52 447 GLU A CA 1
ATOM 3444 C C . GLU A 1 447 ? -41.850 34.302 30.762 1.00 29.52 447 GLU A C 1
ATOM 3446 O O . GLU A 1 447 ? -41.056 33.364 30.845 1.00 29.52 447 GLU A O 1
ATOM 3451 N N . ALA A 1 448 ? -41.602 35.503 31.277 1.00 28.41 448 ALA A N 1
ATOM 3452 C CA . ALA A 1 448 ? -40.449 35.868 32.081 1.00 28.41 448 ALA A CA 1
ATOM 3453 C C . ALA A 1 448 ? -40.588 35.386 33.534 1.00 28.41 448 ALA A C 1
ATOM 3455 O O . ALA A 1 448 ? -41.658 35.516 34.125 1.00 28.41 448 ALA A O 1
ATOM 3456 N N . LEU A 1 449 ? -39.474 34.978 34.151 1.00 28.58 449 LEU A N 1
ATOM 3457 C CA . LEU A 1 449 ? -39.276 35.027 35.605 1.00 28.58 449 LEU A CA 1
ATOM 3458 C C . LEU A 1 449 ? -37.858 35.548 35.943 1.00 28.58 449 LEU A C 1
ATOM 3460 O O . LEU A 1 449 ? -36.971 35.468 35.094 1.00 28.58 449 LEU A O 1
ATOM 3464 N N . PRO A 1 450 ? -37.655 36.170 37.125 1.00 29.11 450 PRO A N 1
ATOM 3465 C CA . PRO A 1 450 ? -36.868 37.404 37.230 1.00 29.11 450 PRO A CA 1
ATOM 3466 C C . PRO A 1 450 ? -35.565 37.311 38.049 1.00 29.11 450 PRO A C 1
ATOM 3468 O O . PRO A 1 450 ? -35.495 36.548 39.006 1.00 29.11 450 PRO A O 1
ATOM 3471 N N . GLY A 1 451 ? -34.630 38.236 37.756 1.00 26.81 451 GLY A N 1
ATOM 3472 C CA . GLY A 1 451 ? -33.559 38.733 38.648 1.00 26.81 451 GLY A CA 1
ATOM 3473 C C . GLY A 1 451 ? -32.363 37.785 38.842 1.00 26.81 451 GLY A C 1
ATOM 3474 O O . GLY A 1 451 ? -32.547 36.584 38.904 1.00 26.81 451 GLY A O 1
ATOM 3475 N N . GLN A 1 452 ? -31.101 38.200 38.954 1.00 29.00 452 GLN A N 1
ATOM 3476 C CA . GLN A 1 452 ? -30.467 39.502 39.160 1.00 29.00 452 GLN A CA 1
ATOM 3477 C C . GLN A 1 452 ? -29.027 39.465 38.599 1.00 29.00 452 GLN A C 1
ATOM 3479 O O . GLN A 1 452 ? -28.370 38.431 38.638 1.00 29.00 452 GLN A O 1
ATOM 3484 N N . ASP A 1 453 ? -28.592 40.637 38.136 1.00 27.98 453 ASP A N 1
ATOM 3485 C CA . ASP A 1 453 ? -27.241 41.210 38.147 1.00 27.98 453 ASP A CA 1
ATOM 3486 C C . ASP A 1 453 ? -26.083 40.533 37.395 1.00 27.98 453 ASP A C 1
ATOM 3488 O O . ASP A 1 453 ? -25.442 39.578 37.827 1.00 27.98 453 ASP A O 1
ATOM 3492 N N . ALA A 1 454 ? -25.746 41.187 36.279 1.00 27.77 454 ALA A N 1
ATOM 3493 C CA . ALA A 1 454 ? -24.445 41.148 35.640 1.00 27.77 454 ALA A CA 1
ATOM 3494 C C . ALA A 1 454 ? -23.460 42.039 36.416 1.00 27.77 454 ALA A C 1
ATOM 3496 O O . ALA A 1 454 ? -23.685 43.239 36.574 1.00 27.77 454 ALA A O 1
ATOM 3497 N N . GLY A 1 455 ? -22.357 41.438 36.855 1.00 27.08 455 GLY A N 1
ATOM 3498 C CA . GLY A 1 455 ? -21.154 42.111 37.329 1.00 27.08 455 GLY A CA 1
ATOM 3499 C C . GLY A 1 455 ? -19.947 41.601 36.543 1.00 27.08 455 GLY A C 1
ATOM 3500 O O . GLY A 1 455 ? -19.839 40.410 36.267 1.00 27.08 455 GLY A O 1
ATOM 3501 N N . GLU A 1 456 ? -19.103 42.540 36.138 1.00 27.72 456 GLU A N 1
ATOM 3502 C CA . GLU A 1 456 ? -17.948 42.444 35.242 1.00 27.72 456 GLU A CA 1
ATOM 3503 C C . GLU A 1 456 ? -16.933 41.321 35.542 1.00 27.72 456 GLU A C 1
ATOM 3505 O O . GLU A 1 456 ? -16.652 40.987 36.692 1.00 27.72 456 GLU A O 1
ATOM 3510 N N . LEU A 1 457 ? -16.299 40.814 34.476 1.00 29.27 457 LEU A N 1
ATOM 3511 C CA . LEU A 1 457 ? -14.995 40.136 34.528 1.00 29.27 457 LEU A CA 1
ATOM 3512 C C . LEU A 1 457 ? -13.897 41.138 34.925 1.00 29.27 457 LEU A C 1
ATOM 3514 O O . LEU A 1 457 ? -13.951 42.294 34.497 1.00 29.27 457 LEU A O 1
ATOM 3518 N N . PRO A 1 458 ? -12.847 40.684 35.633 1.00 31.61 458 PRO A N 1
ATOM 3519 C CA . PRO A 1 458 ? -11.549 40.693 34.950 1.00 31.61 458 PRO A CA 1
ATOM 3520 C C . PRO A 1 458 ? -10.598 39.523 35.284 1.00 31.61 458 PRO A C 1
ATOM 3522 O O . PRO A 1 458 ? -10.596 38.970 36.378 1.00 31.61 458 PRO A O 1
ATOM 3525 N N . ASP A 1 459 ? -9.780 39.215 34.275 1.00 24.55 459 ASP A N 1
ATOM 3526 C CA . ASP A 1 459 ? -8.363 38.822 34.251 1.00 24.55 459 ASP A CA 1
ATOM 3527 C C . ASP A 1 459 ? -7.712 37.896 35.307 1.00 24.55 459 ASP A C 1
ATOM 3529 O O . ASP A 1 459 ? -7.539 38.228 36.473 1.00 24.55 459 ASP A O 1
ATOM 3533 N N . ALA A 1 460 ? -7.122 36.838 34.732 1.00 24.77 460 ALA A N 1
ATOM 3534 C CA . ALA A 1 460 ? -5.734 36.375 34.867 1.00 24.77 460 ALA A CA 1
ATOM 3535 C C . ALA A 1 460 ? -5.203 35.717 36.163 1.00 24.77 460 ALA A C 1
ATOM 3537 O O . ALA A 1 460 ? -5.284 36.237 37.268 1.00 24.77 460 ALA A O 1
ATOM 3538 N N . ALA A 1 461 ? -4.425 34.657 35.887 1.00 25.02 461 ALA A N 1
ATOM 3539 C CA . ALA A 1 461 ? -3.156 34.267 36.514 1.00 25.02 461 ALA A CA 1
ATOM 3540 C C . ALA A 1 461 ? -3.134 33.078 37.503 1.00 25.02 461 ALA A C 1
ATOM 3542 O O . ALA A 1 461 ? -3.628 33.129 38.620 1.00 25.02 461 ALA A O 1
ATOM 3543 N N . THR A 1 462 ? -2.349 32.077 37.070 1.00 25.27 462 THR A N 1
ATOM 3544 C CA . THR A 1 462 ? -1.297 31.348 37.812 1.00 25.27 462 THR A CA 1
ATOM 3545 C C . THR A 1 462 ? -1.660 30.376 38.938 1.00 25.27 462 THR A C 1
ATOM 3547 O O . THR A 1 462 ? -2.177 30.769 39.972 1.00 25.27 462 THR A O 1
ATOM 3550 N N . GLY A 1 463 ? -1.107 29.162 38.815 1.00 23.48 463 GLY A N 1
ATOM 3551 C CA . GLY A 1 463 ? -0.128 28.699 39.805 1.00 23.48 463 GLY A CA 1
ATOM 3552 C C . GLY A 1 463 ? -0.533 27.530 40.705 1.00 23.48 463 GLY A C 1
ATOM 3553 O O . GLY A 1 463 ? -1.061 27.750 41.781 1.00 23.48 463 GLY A O 1
ATOM 3554 N N . ASP A 1 464 ? -0.159 26.325 40.267 1.00 24.86 464 ASP A N 1
ATOM 3555 C CA . ASP A 1 464 ? 0.793 25.428 40.949 1.00 24.86 464 ASP A CA 1
ATOM 3556 C C . ASP A 1 464 ? 0.487 24.892 42.377 1.00 24.86 464 ASP A C 1
ATOM 3558 O O . ASP A 1 464 ? 0.320 25.655 43.324 1.00 24.86 464 ASP A O 1
ATOM 3562 N N . ARG A 1 465 ? 0.644 23.556 42.499 1.00 26.30 465 ARG A N 1
ATOM 3563 C CA . ARG A 1 465 ? 1.260 22.769 43.602 1.00 26.30 465 ARG A CA 1
ATOM 3564 C C . ARG A 1 465 ? 0.428 21.816 44.480 1.00 26.30 465 ARG A C 1
ATOM 3566 O O . ARG A 1 465 ? -0.406 22.213 45.281 1.00 26.30 465 ARG A O 1
ATOM 3573 N N . ASP A 1 466 ? 0.877 20.559 44.371 1.00 24.70 466 ASP A N 1
ATOM 3574 C CA . ASP A 1 466 ? 1.370 19.671 45.437 1.00 24.70 466 ASP A CA 1
ATOM 3575 C C . ASP A 1 466 ? 0.395 18.847 46.309 1.00 24.70 466 ASP A C 1
ATOM 3577 O O . ASP A 1 466 ? -0.227 19.331 47.246 1.00 24.70 466 ASP A O 1
ATOM 3581 N N . ALA A 1 467 ? 0.472 17.529 46.062 1.00 24.55 467 ALA A N 1
ATOM 3582 C CA . ALA A 1 467 ? 1.046 16.519 46.969 1.00 24.55 467 ALA A CA 1
ATOM 3583 C C . ALA A 1 467 ? 0.140 15.504 47.701 1.00 24.55 467 ALA A C 1
ATOM 3585 O O . ALA A 1 467 ? -0.951 15.784 48.179 1.00 24.55 467 ALA A O 1
ATOM 3586 N N . GLU A 1 468 ? 0.778 14.334 47.844 1.00 24.97 468 GLU A N 1
ATOM 3587 C CA . GLU A 1 468 ? 0.612 13.243 48.816 1.00 24.97 468 GLU A CA 1
ATOM 3588 C C . GLU A 1 468 ? -0.228 12.012 48.430 1.00 24.97 468 GLU A C 1
ATOM 3590 O O . GLU A 1 468 ? -1.383 12.080 48.025 1.00 24.97 468 GLU A O 1
ATOM 3595 N N . GLY A 1 469 ? 0.437 10.852 48.545 1.00 23.77 469 GLY A N 1
ATOM 3596 C CA . GLY A 1 469 ? -0.086 9.513 48.286 1.00 23.77 469 GLY A CA 1
ATOM 3597 C C . GLY A 1 469 ? -0.570 8.777 49.552 1.00 23.77 469 GLY A C 1
ATOM 3598 O O . GLY A 1 469 ? -1.218 9.376 50.400 1.00 23.77 469 GLY A O 1
ATOM 3599 N N . PRO A 1 470 ? -0.300 7.463 49.673 1.00 35.53 470 PRO A N 1
ATOM 3600 C CA . PRO A 1 470 ? -1.301 6.380 49.671 1.00 35.53 470 PRO A CA 1
ATOM 3601 C C . PRO A 1 470 ? -1.473 5.769 51.099 1.00 35.53 470 PRO A C 1
ATOM 3603 O O . PRO A 1 470 ? -0.854 6.330 52.007 1.00 35.53 470 PRO A O 1
ATOM 3606 N N . PRO A 1 471 ? -2.230 4.661 51.390 1.00 34.78 471 PRO A N 1
ATOM 3607 C CA . PRO A 1 471 ? -1.852 3.299 50.936 1.00 34.78 471 PRO A CA 1
ATOM 3608 C C . PRO A 1 471 ? -2.896 2.118 50.977 1.00 34.78 471 PRO A C 1
ATOM 3610 O O . PRO A 1 471 ? -4.000 2.241 51.489 1.00 34.78 471 PRO A O 1
ATOM 3613 N N . HIS A 1 472 ? -2.445 0.951 50.463 1.00 25.34 472 HIS A N 1
ATOM 3614 C CA . HIS A 1 472 ? -2.660 -0.473 50.864 1.00 25.34 472 HIS A CA 1
ATOM 3615 C C . HIS A 1 472 ? -4.069 -1.128 51.022 1.00 25.34 472 HIS A C 1
ATOM 3617 O O . HIS A 1 472 ? -4.831 -0.740 51.896 1.00 25.34 472 HIS A O 1
ATOM 3623 N N . HIS A 1 473 ? -4.350 -2.255 50.324 1.00 23.78 473 HIS A N 1
ATOM 3624 C CA . HIS A 1 473 ? -4.179 -3.664 50.796 1.00 23.78 473 HIS A CA 1
ATOM 3625 C C . HIS A 1 473 ? -4.936 -4.736 49.955 1.00 23.78 473 HIS A C 1
ATOM 3627 O O . HIS A 1 473 ? -6.132 -4.636 49.714 1.00 23.78 473 HIS A O 1
ATOM 3633 N N . ASP A 1 474 ? -4.165 -5.756 49.563 1.00 22.62 474 ASP A N 1
ATOM 3634 C CA . ASP A 1 474 ? -4.346 -7.222 49.436 1.00 22.62 474 ASP A CA 1
ATOM 3635 C C . ASP A 1 474 ? -5.695 -7.989 49.446 1.00 22.62 474 ASP A C 1
ATOM 3637 O O . ASP A 1 474 ? -6.572 -7.775 50.277 1.00 22.62 474 ASP A O 1
ATOM 3641 N N . ALA A 1 475 ? -5.623 -9.099 48.675 1.00 23.14 475 ALA A N 1
ATOM 3642 C CA . ALA A 1 475 ? -6.133 -10.470 48.914 1.00 23.14 475 ALA A CA 1
ATOM 3643 C C . ALA A 1 475 ? -7.612 -10.784 48.593 1.00 23.14 475 ALA A C 1
ATOM 3645 O O . ALA A 1 475 ? -8.478 -9.942 48.748 1.00 23.14 475 ALA A O 1
ATOM 3646 N N . SER A 1 476 ? -8.048 -12.003 48.242 1.00 22.61 476 SER A N 1
ATOM 3647 C CA . SER A 1 476 ? -7.524 -13.274 47.692 1.00 22.61 476 SER A CA 1
ATOM 3648 C C . SER A 1 476 ? -8.713 -14.277 47.723 1.00 22.61 476 SER A C 1
ATOM 3650 O O . SER A 1 476 ? -9.655 -14.072 48.484 1.00 22.61 476 SER A O 1
ATOM 3652 N N . GLY A 1 477 ? -8.663 -15.379 46.954 1.00 22.56 477 GLY A N 1
ATOM 3653 C CA . GLY A 1 477 ? -9.481 -16.600 47.174 1.00 22.56 477 GLY A CA 1
ATOM 3654 C C . GLY A 1 477 ? -10.662 -16.800 46.206 1.00 22.56 477 GLY A C 1
ATOM 3655 O O . GLY A 1 477 ? -11.580 -15.995 46.183 1.00 22.56 477 GLY A O 1
ATOM 3656 N N . SER A 1 478 ? -10.610 -17.763 45.267 1.00 22.91 478 SER A N 1
ATOM 3657 C CA . SER A 1 478 ? -10.959 -19.207 45.404 1.00 22.91 478 SER A CA 1
ATOM 3658 C C . SER A 1 478 ? -12.478 -19.427 45.536 1.00 22.91 478 SER A C 1
ATOM 3660 O O . SER A 1 478 ? -13.090 -18.744 46.337 1.00 22.91 478 SER A O 1
ATOM 3662 N N . SER A 1 479 ? -13.209 -20.376 44.945 1.00 22.77 479 SER A N 1
ATOM 3663 C CA . SER A 1 479 ? -13.053 -21.549 44.061 1.00 22.77 479 SER A CA 1
ATOM 3664 C C . SER A 1 479 ? -14.326 -22.408 44.297 1.00 22.77 479 SER A C 1
ATOM 3666 O O . SER A 1 479 ? -14.953 -22.241 45.341 1.00 22.77 479 SER A O 1
ATOM 3668 N N . SER A 1 480 ? -14.595 -23.404 43.441 1.00 23.22 480 SER A N 1
ATOM 3669 C CA . SER A 1 480 ? -15.607 -24.495 43.531 1.00 23.22 480 SER A CA 1
ATOM 3670 C C . SER A 1 480 ? -16.970 -24.177 42.887 1.00 23.22 480 SER A C 1
ATOM 3672 O O . SER A 1 480 ? -17.611 -23.202 43.250 1.00 23.22 480 SER A O 1
ATOM 3674 N N . ALA A 1 481 ? -17.368 -24.798 41.767 1.00 23.50 481 ALA A N 1
ATOM 3675 C CA . ALA A 1 481 ? -17.556 -26.218 41.406 1.00 23.50 481 ALA A CA 1
ATOM 3676 C C . ALA A 1 481 ? -18.893 -26.786 41.908 1.00 23.50 481 ALA A C 1
ATOM 3678 O O . ALA A 1 481 ? -19.065 -26.957 43.108 1.00 23.50 481 ALA A O 1
ATOM 3679 N N . PHE A 1 482 ? -19.783 -27.140 40.974 1.00 23.69 482 PHE A N 1
ATOM 3680 C CA . PHE A 1 482 ? -20.761 -28.215 41.142 1.00 23.69 482 PHE A CA 1
ATOM 3681 C C . PHE A 1 482 ? -21.012 -28.927 39.811 1.00 23.69 482 PHE A C 1
ATOM 3683 O O . PHE A 1 482 ? -21.006 -28.326 38.739 1.00 23.69 482 PHE A O 1
ATOM 3690 N N . ASP A 1 483 ? -21.167 -30.234 39.957 1.00 22.50 483 ASP A N 1
ATOM 3691 C CA . ASP A 1 483 ? -21.082 -31.299 38.974 1.00 22.50 483 ASP A CA 1
ATOM 3692 C C . ASP A 1 483 ? -22.471 -31.809 38.545 1.00 22.50 483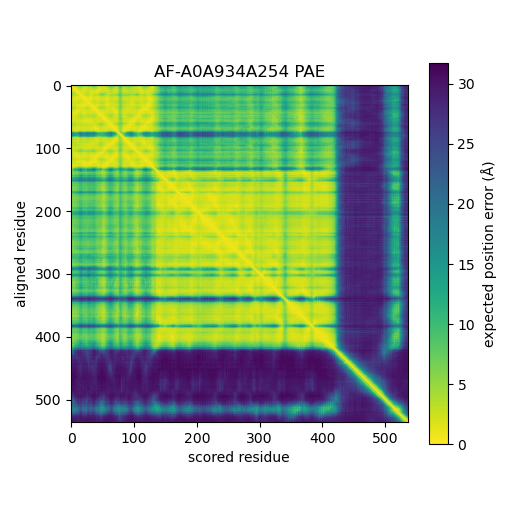 ASP A C 1
ATOM 3694 O O . ASP A 1 483 ? -23.425 -31.769 39.319 1.00 22.50 483 ASP A O 1
ATOM 3698 N N . ALA A 1 484 ? -22.465 -32.430 37.361 1.00 23.34 484 ALA A N 1
ATOM 3699 C CA . ALA A 1 484 ? -23.152 -33.671 36.981 1.00 23.34 484 ALA A CA 1
ATOM 3700 C C . ALA A 1 484 ? -24.669 -33.737 36.650 1.00 23.34 484 ALA A C 1
ATOM 3702 O O . ALA A 1 484 ? -25.533 -33.570 37.503 1.00 23.34 484 ALA A O 1
ATOM 3703 N N . ALA A 1 485 ? -24.890 -34.281 35.433 1.00 23.53 485 ALA A N 1
ATOM 3704 C CA . ALA A 1 485 ? -25.817 -35.377 35.069 1.00 23.53 485 ALA A CA 1
ATOM 3705 C C . ALA A 1 485 ? -27.333 -35.055 34.996 1.00 23.53 485 ALA A C 1
ATOM 3707 O O . ALA A 1 485 ? -27.855 -34.306 35.800 1.00 23.53 485 ALA A O 1
ATOM 3708 N N . ALA A 1 486 ? -28.165 -35.618 34.110 1.00 23.92 486 ALA A N 1
ATOM 3709 C CA . ALA A 1 486 ? -28.037 -36.640 33.071 1.00 23.92 486 ALA A CA 1
ATOM 3710 C C . ALA A 1 486 ? -29.348 -36.700 32.237 1.00 23.92 486 ALA A C 1
ATOM 3712 O O . ALA A 1 486 ? -30.422 -36.464 32.776 1.00 23.92 486 ALA A O 1
ATOM 3713 N N . LEU A 1 487 ? -29.202 -37.110 30.967 1.00 24.16 487 LEU A N 1
ATOM 3714 C CA . LEU A 1 487 ? -30.051 -37.998 30.142 1.00 24.16 487 LEU A CA 1
ATOM 3715 C C . LEU A 1 487 ? -31.546 -37.698 29.885 1.00 24.16 487 LEU A C 1
ATOM 3717 O O . LEU A 1 487 ? -32.375 -37.672 30.788 1.00 24.16 487 LEU A O 1
ATOM 3721 N N . GLY A 1 488 ? -31.888 -37.701 28.590 1.00 24.23 488 GLY A N 1
ATOM 3722 C CA . GLY A 1 488 ? -33.238 -37.922 28.068 1.00 24.23 488 GLY A CA 1
ATOM 3723 C C . GLY A 1 488 ? -33.305 -37.760 26.546 1.00 24.23 488 GLY A C 1
ATOM 3724 O O . GLY A 1 488 ? -33.572 -36.666 26.065 1.00 24.23 488 GLY A O 1
ATOM 3725 N N . GLU A 1 489 ? -33.042 -38.835 25.796 1.00 24.17 489 GLU A N 1
ATOM 3726 C CA . GLU A 1 489 ? -33.320 -38.940 24.355 1.00 24.17 489 GLU A CA 1
ATOM 3727 C C . GLU A 1 489 ? -34.820 -39.184 24.117 1.00 24.17 489 GLU A C 1
ATOM 3729 O O . GLU A 1 489 ? -35.390 -40.085 24.733 1.00 24.17 489 GLU A O 1
ATOM 3734 N N . VAL A 1 490 ? -35.434 -38.436 23.190 1.00 25.06 490 VAL A N 1
ATOM 3735 C CA . VAL A 1 490 ? -36.624 -38.846 22.419 1.00 25.06 490 VAL A CA 1
ATOM 3736 C C . VAL A 1 490 ? -36.495 -38.280 20.996 1.00 25.06 490 VAL A C 1
ATOM 3738 O O . VAL A 1 490 ? -36.198 -37.100 20.819 1.00 25.06 490 VAL A O 1
ATOM 3741 N N . GLU A 1 491 ? -36.684 -39.159 20.010 1.00 23.36 491 GLU A N 1
ATOM 3742 C CA . GLU A 1 491 ? -36.599 -38.953 18.556 1.00 23.36 491 GLU A CA 1
ATOM 3743 C C . GLU A 1 491 ? -37.552 -37.872 18.013 1.00 23.36 491 GLU A C 1
ATOM 3745 O O . GLU A 1 491 ? -38.686 -37.734 18.473 1.00 23.36 491 GLU A O 1
ATOM 3750 N N . VAL A 1 492 ? -37.109 -37.161 16.967 1.00 24.66 492 VAL A N 1
ATOM 3751 C CA . VAL A 1 492 ? -37.922 -36.243 16.153 1.00 24.66 492 VAL A CA 1
ATOM 3752 C C . VAL A 1 492 ? -37.757 -36.608 14.673 1.00 24.66 492 VAL A C 1
ATOM 3754 O O . VAL A 1 492 ? -36.636 -36.728 14.181 1.00 24.66 492 VAL A O 1
ATOM 3757 N N . GLU A 1 493 ? -38.890 -36.794 13.990 1.00 24.09 493 GLU A N 1
ATOM 3758 C CA . GLU A 1 493 ? -39.034 -36.913 12.532 1.00 24.09 493 GLU A CA 1
ATOM 3759 C C . GLU A 1 493 ? -38.479 -35.671 11.798 1.00 24.09 493 GLU A C 1
ATOM 3761 O O . GLU A 1 493 ? -38.667 -34.542 12.250 1.00 24.09 493 GLU A O 1
ATOM 3766 N N . GLU A 1 494 ? -37.833 -35.857 10.638 1.00 32.53 494 GLU A N 1
ATOM 3767 C CA . GLU A 1 494 ? -37.390 -34.751 9.769 1.00 32.53 494 GLU A CA 1
ATOM 3768 C C . GLU A 1 494 ? -38.568 -33.872 9.307 1.00 32.53 494 GLU A C 1
ATOM 3770 O O . GLU A 1 494 ? -39.619 -34.405 8.935 1.00 32.53 494 GLU A O 1
ATOM 3775 N N . PRO A 1 495 ? -38.413 -32.529 9.265 1.00 30.47 495 PRO A N 1
ATOM 3776 C CA . PRO A 1 495 ? -38.097 -31.894 7.974 1.00 30.47 495 PRO A CA 1
ATOM 3777 C C . PRO A 1 495 ? -37.330 -30.548 8.044 1.00 30.47 495 PRO A C 1
ATOM 3779 O O . PRO A 1 495 ? -37.487 -29.754 8.966 1.00 30.47 495 PRO A O 1
ATOM 3782 N N . GLY A 1 496 ? -36.625 -30.216 6.954 1.00 23.25 496 GLY A N 1
ATOM 3783 C CA . GLY A 1 496 ? -36.388 -28.826 6.531 1.00 23.25 496 GLY A CA 1
ATOM 3784 C C . GLY A 1 496 ? -35.059 -28.196 6.961 1.00 23.25 496 GLY A C 1
ATOM 3785 O O . GLY A 1 496 ? -34.844 -27.871 8.123 1.00 23.25 496 GLY A O 1
ATOM 3786 N N . CYS A 1 497 ? -34.183 -27.936 5.985 1.00 23.77 497 CYS A N 1
ATOM 3787 C CA . CYS A 1 497 ? -32.966 -27.145 6.165 1.00 23.77 497 CYS A CA 1
ATOM 3788 C C . CYS A 1 497 ? -33.296 -25.687 6.533 1.00 23.77 497 CYS A C 1
ATOM 3790 O O . CYS A 1 497 ? -33.448 -24.834 5.660 1.00 23.77 497 CYS A O 1
ATOM 3792 N N . GLY A 1 498 ? -33.371 -25.399 7.829 1.00 21.09 498 GLY A N 1
ATOM 3793 C CA . GLY A 1 498 ? -33.135 -24.075 8.392 1.00 21.09 498 GLY A CA 1
ATOM 3794 C C . GLY A 1 498 ? -31.734 -24.041 8.996 1.00 21.09 498 GLY A C 1
ATOM 3795 O O . GLY A 1 498 ? -31.465 -24.756 9.957 1.00 21.09 498 GLY A O 1
ATOM 3796 N N . CYS A 1 499 ? -30.831 -23.229 8.447 1.00 23.73 499 CYS A N 1
ATOM 3797 C CA . CYS A 1 499 ? -29.553 -22.941 9.096 1.00 23.73 499 CYS A CA 1
ATOM 3798 C C . CYS A 1 499 ? -29.643 -21.595 9.817 1.00 23.73 499 CYS A C 1
ATOM 3800 O O . CYS A 1 499 ? -29.622 -20.538 9.191 1.00 23.73 499 CYS A O 1
ATOM 3802 N N . SER A 1 500 ? -29.707 -21.656 11.147 1.00 23.08 500 SER A N 1
ATOM 3803 C CA . SER A 1 500 ? -29.255 -20.596 12.043 1.00 23.08 500 SER A CA 1
ATOM 3804 C C . SER A 1 500 ? -27.733 -20.476 11.928 1.00 23.08 500 SER A C 1
ATOM 3806 O O . SER A 1 500 ? -27.010 -21.437 12.198 1.00 23.08 500 SER A O 1
ATOM 3808 N N . ALA A 1 501 ? -27.229 -19.315 11.518 1.00 28.03 501 ALA A N 1
ATOM 3809 C CA . ALA A 1 501 ? -25.797 -19.053 11.449 1.00 28.03 501 ALA A CA 1
ATOM 3810 C C . ALA A 1 501 ? -25.247 -18.671 12.835 1.00 28.03 501 ALA A C 1
ATOM 3812 O O . ALA A 1 501 ? -25.022 -17.506 13.131 1.00 28.03 501 ALA A O 1
ATOM 3813 N N . THR A 1 502 ? -25.012 -19.675 13.675 1.00 29.77 502 THR A N 1
ATOM 3814 C CA . THR A 1 502 ? -24.056 -19.618 14.789 1.00 29.77 502 THR A CA 1
ATOM 3815 C C . THR A 1 502 ? -23.131 -20.823 14.650 1.00 29.77 502 THR A C 1
ATOM 3817 O O . THR A 1 502 ? -23.299 -21.866 15.273 1.00 29.77 502 THR A O 1
ATOM 3820 N N . GLY A 1 503 ? -22.168 -20.711 13.736 1.00 23.45 503 GLY A N 1
ATOM 3821 C CA . GLY A 1 503 ? -21.148 -21.728 13.498 1.00 23.45 503 GLY A CA 1
ATOM 3822 C C . GLY A 1 503 ? -19.803 -21.070 13.192 1.00 23.45 503 GLY A C 1
ATOM 3823 O O . GLY A 1 503 ? -19.782 -20.017 12.551 1.00 23.45 503 GLY A O 1
ATOM 3824 N N . PRO A 1 504 ? -18.676 -21.645 13.650 1.00 27.67 504 PRO A N 1
ATOM 3825 C CA . PRO A 1 504 ? -17.367 -21.029 13.505 1.00 27.67 504 PRO A CA 1
ATOM 3826 C C . PRO A 1 504 ? -16.967 -20.993 12.027 1.00 27.67 504 PRO A C 1
ATOM 3828 O O . PRO A 1 504 ? -16.864 -22.028 11.363 1.00 27.67 504 PRO A O 1
ATOM 3831 N N . VAL A 1 505 ? -16.705 -19.792 11.510 1.00 32.03 505 VAL A N 1
ATOM 3832 C CA . VAL A 1 505 ? -16.074 -19.606 10.200 1.00 32.03 505 VAL A CA 1
ATOM 3833 C C . VAL A 1 505 ? -14.709 -20.283 10.260 1.00 32.03 505 VAL A C 1
ATOM 3835 O O . VAL A 1 505 ? -13.816 -19.838 10.973 1.00 32.03 505 VAL A O 1
ATOM 3838 N N . THR A 1 506 ? -14.545 -21.397 9.552 1.00 29.73 506 THR A N 1
ATOM 3839 C CA . THR A 1 506 ? -13.283 -22.140 9.545 1.00 29.73 506 THR A CA 1
ATOM 3840 C C . THR A 1 506 ? -12.274 -21.389 8.657 1.00 29.73 506 THR A C 1
ATOM 3842 O O . THR A 1 506 ? -12.475 -21.335 7.444 1.00 29.73 506 THR A O 1
ATOM 3845 N N . PRO A 1 507 ? -11.171 -20.819 9.186 1.00 36.06 507 PRO A N 1
ATOM 3846 C CA . PRO A 1 507 ? -10.285 -19.928 8.423 1.00 36.06 507 PRO A CA 1
ATOM 3847 C C . PRO A 1 507 ? -9.213 -20.684 7.611 1.00 36.06 507 PRO A C 1
ATOM 3849 O O . PRO A 1 507 ? -8.243 -20.097 7.134 1.00 36.06 507 PRO A O 1
ATOM 3852 N N . LEU A 1 508 ? -9.339 -22.007 7.473 1.00 35.56 508 LEU A N 1
ATOM 3853 C CA . LEU A 1 508 ? -8.176 -22.868 7.265 1.00 35.56 508 LEU A CA 1
ATOM 3854 C C . LEU A 1 508 ? -7.505 -22.739 5.892 1.00 35.56 508 LEU A C 1
ATOM 3856 O O . LEU A 1 508 ? -6.296 -22.904 5.835 1.00 35.56 508 LEU A O 1
ATOM 3860 N N . LEU A 1 509 ? -8.206 -22.413 4.800 1.00 37.69 509 LEU A N 1
ATOM 3861 C CA . LEU A 1 509 ? -7.629 -22.527 3.446 1.00 37.69 509 LEU A CA 1
ATOM 3862 C C . LEU A 1 509 ? -6.474 -21.547 3.145 1.00 37.69 509 LEU A C 1
ATOM 3864 O O . LEU A 1 509 ? -5.538 -21.929 2.449 1.00 37.69 509 LEU A O 1
ATOM 3868 N N . GLY A 1 510 ? -6.482 -20.329 3.701 1.00 39.41 510 GLY A N 1
ATOM 3869 C CA . GLY A 1 510 ? -5.395 -19.351 3.498 1.00 39.41 510 GLY A CA 1
ATOM 3870 C C . GLY A 1 510 ? -4.128 -19.651 4.310 1.00 39.41 510 GLY A C 1
ATOM 3871 O O . GLY A 1 510 ? -3.021 -19.320 3.892 1.00 39.41 510 GLY A O 1
ATOM 3872 N N . LEU A 1 511 ? -4.274 -20.342 5.446 1.00 46.62 511 LEU A N 1
ATOM 3873 C CA . LEU A 1 511 ? -3.166 -20.669 6.347 1.00 46.62 511 LEU A CA 1
ATOM 3874 C C . LEU A 1 511 ? -2.212 -21.720 5.755 1.00 46.62 511 LEU A C 1
ATOM 3876 O O . LEU A 1 511 ? -1.038 -21.735 6.114 1.00 46.62 511 LEU A O 1
ATOM 3880 N N . TRP A 1 512 ? -2.665 -22.565 4.818 1.00 45.75 512 TRP A N 1
ATOM 3881 C CA . TRP A 1 512 ? -1.825 -23.614 4.216 1.00 45.75 512 TRP A CA 1
ATOM 3882 C C . TRP A 1 512 ? -0.738 -23.068 3.283 1.00 45.75 512 TRP A C 1
ATOM 3884 O O . TRP A 1 512 ? 0.361 -23.616 3.275 1.00 45.75 512 TRP A O 1
ATOM 3894 N N . GLY A 1 513 ? -1.006 -21.992 2.530 1.00 49.62 513 GLY A N 1
ATOM 3895 C CA . GLY A 1 513 ? -0.011 -21.372 1.641 1.00 49.62 513 GLY A CA 1
ATOM 3896 C C . GLY A 1 513 ? 1.156 -20.767 2.424 1.00 49.62 513 GLY A C 1
ATOM 3897 O O . GLY A 1 513 ? 2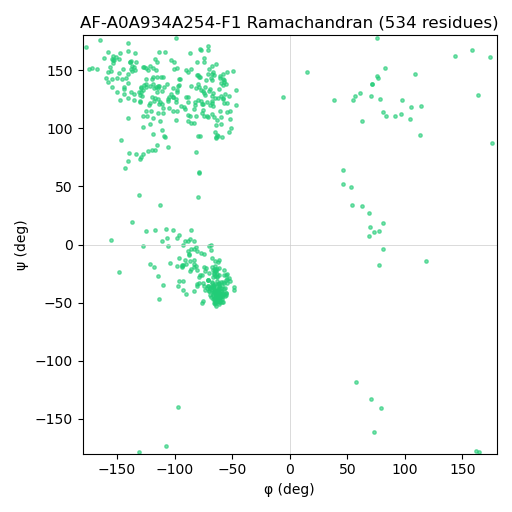.320 -21.068 2.160 1.00 49.62 513 GLY A O 1
ATOM 3898 N N . TRP A 1 514 ? 0.833 -20.009 3.472 1.00 52.69 514 TRP A N 1
ATOM 3899 C CA . TRP A 1 514 ? 1.810 -19.424 4.391 1.00 52.69 514 TRP A CA 1
ATOM 3900 C C . TRP A 1 514 ? 2.517 -20.466 5.261 1.00 52.69 514 TRP A C 1
ATOM 3902 O O . TRP A 1 514 ? 3.724 -20.373 5.472 1.00 52.69 514 TRP A O 1
ATOM 3912 N N . ALA A 1 515 ? 1.813 -21.507 5.718 1.00 52.16 515 ALA A N 1
ATOM 3913 C CA . ALA A 1 515 ? 2.433 -22.617 6.440 1.00 52.16 515 ALA A CA 1
ATOM 3914 C C . ALA A 1 515 ? 3.387 -23.429 5.549 1.00 52.16 515 ALA A C 1
ATOM 3916 O O . ALA A 1 515 ? 4.420 -23.889 6.035 1.00 52.16 515 ALA A O 1
ATOM 3917 N N . ALA A 1 516 ? 3.085 -23.585 4.255 1.00 50.75 516 ALA A N 1
ATOM 3918 C CA . ALA A 1 516 ? 3.977 -24.223 3.289 1.00 50.75 516 ALA A CA 1
ATOM 3919 C C . ALA A 1 516 ? 5.244 -23.387 3.048 1.00 50.75 516 ALA A C 1
ATOM 3921 O O . ALA A 1 516 ? 6.344 -23.940 3.072 1.00 50.75 516 ALA A O 1
ATOM 3922 N N . TRP A 1 517 ? 5.106 -22.065 2.914 1.00 48.16 517 TRP A N 1
ATOM 3923 C CA . TRP A 1 517 ? 6.235 -21.132 2.843 1.00 48.16 517 TRP A CA 1
ATOM 3924 C C . TRP A 1 517 ? 7.092 -21.169 4.127 1.00 48.16 517 TRP A C 1
ATOM 3926 O O . TRP A 1 517 ? 8.284 -21.477 4.073 1.00 48.16 517 TRP A O 1
ATOM 3936 N N . ALA A 1 518 ? 6.476 -21.047 5.307 1.00 55.41 518 ALA A N 1
ATOM 3937 C CA . ALA A 1 518 ? 7.167 -21.161 6.596 1.00 55.41 518 ALA A CA 1
ATOM 3938 C C . ALA A 1 518 ? 7.784 -22.560 6.837 1.00 55.41 518 ALA A C 1
ATOM 3940 O O . ALA A 1 518 ? 8.755 -22.715 7.586 1.00 55.41 518 ALA A O 1
ATOM 3941 N N . SER A 1 519 ? 7.227 -23.614 6.226 1.00 48.16 519 SER A N 1
ATOM 3942 C CA . SER A 1 519 ? 7.765 -24.978 6.282 1.00 48.16 519 SER A CA 1
ATOM 3943 C C . SER A 1 519 ? 8.949 -25.192 5.337 1.00 48.16 519 SER A C 1
ATOM 3945 O O . SER A 1 519 ? 9.815 -26.002 5.675 1.00 48.16 519 SER A O 1
ATOM 3947 N N . LEU A 1 520 ? 8.993 -24.535 4.172 1.00 52.69 520 LEU A N 1
ATOM 3948 C CA . LEU A 1 520 ? 10.152 -24.568 3.273 1.00 52.69 520 LEU A CA 1
ATOM 3949 C C . LEU A 1 520 ? 11.378 -23.984 3.987 1.00 52.69 520 LEU A C 1
ATOM 3951 O O . LEU A 1 520 ? 12.430 -24.622 4.011 1.00 52.69 520 LEU A O 1
ATOM 3955 N N . ARG A 1 521 ? 11.201 -22.867 4.701 1.00 53.81 521 ARG A N 1
ATOM 3956 C CA . ARG A 1 521 ? 12.277 -22.212 5.458 1.00 53.81 521 ARG A CA 1
ATOM 3957 C C . ARG A 1 521 ? 12.788 -23.043 6.640 1.00 53.81 521 ARG A C 1
ATOM 3959 O O . ARG A 1 521 ? 13.993 -23.201 6.821 1.00 53.81 521 ARG A O 1
ATOM 3966 N N . ARG A 1 522 ? 11.889 -23.697 7.391 1.00 49.06 522 ARG A N 1
ATOM 3967 C CA . ARG A 1 522 ? 12.273 -24.627 8.479 1.00 49.06 522 ARG A CA 1
ATOM 3968 C C . ARG A 1 522 ? 13.090 -25.838 8.011 1.00 49.06 522 ARG A C 1
ATOM 3970 O O . ARG A 1 522 ? 13.749 -26.462 8.839 1.00 49.06 522 ARG A O 1
ATOM 3977 N N . ARG A 1 523 ? 13.039 -26.194 6.722 1.00 42.59 523 ARG A N 1
ATOM 3978 C CA . ARG A 1 523 ? 13.846 -27.278 6.132 1.00 42.59 523 ARG A CA 1
ATOM 3979 C C . ARG A 1 523 ? 15.171 -26.795 5.529 1.00 42.59 523 ARG A C 1
ATOM 3981 O O . ARG A 1 523 ? 16.042 -27.634 5.329 1.00 42.59 523 ARG A O 1
ATOM 3988 N N . ALA A 1 524 ? 15.317 -25.496 5.256 1.00 37.75 524 ALA A N 1
ATOM 3989 C CA . ALA A 1 524 ? 16.517 -24.900 4.664 1.00 37.75 524 ALA A CA 1
ATOM 3990 C C . ALA A 1 524 ? 17.588 -24.509 5.701 1.00 37.75 524 ALA A C 1
ATOM 3992 O O . ALA A 1 524 ? 18.767 -24.467 5.366 1.00 37.75 524 ALA A O 1
ATOM 3993 N N . LEU A 1 525 ? 17.211 -24.293 6.967 1.00 32.78 525 LEU A N 1
ATOM 3994 C CA . LEU A 1 525 ? 18.163 -24.077 8.061 1.00 32.78 525 LEU A CA 1
ATOM 3995 C C . LEU A 1 525 ? 18.829 -25.409 8.466 1.00 32.78 525 LEU A C 1
ATOM 3997 O O . LEU A 1 525 ? 18.124 -26.328 8.905 1.00 32.78 525 LEU A O 1
ATOM 4001 N N . PRO A 1 526 ? 20.168 -25.554 8.393 1.00 31.88 526 PRO A N 1
ATOM 4002 C CA . PRO A 1 526 ? 20.845 -26.677 9.023 1.00 31.88 526 PRO A CA 1
ATOM 4003 C C . PRO A 1 526 ? 20.558 -26.624 10.524 1.00 31.88 526 PRO A C 1
ATOM 4005 O O . PRO A 1 526 ? 20.769 -25.595 11.167 1.00 31.88 526 PRO A O 1
ATOM 4008 N N . ARG A 1 527 ? 20.087 -27.731 11.114 1.00 33.03 527 ARG A N 1
ATOM 4009 C CA . ARG A 1 527 ? 20.054 -27.855 12.577 1.00 33.03 527 ARG A CA 1
ATOM 4010 C C . ARG A 1 527 ? 21.468 -27.593 13.081 1.00 33.03 527 ARG A C 1
ATOM 4012 O O . ARG A 1 527 ? 22.356 -28.396 12.799 1.00 33.03 527 ARG A O 1
ATOM 4019 N N . ALA A 1 528 ? 21.661 -26.500 13.817 1.00 31.98 528 ALA A N 1
ATOM 4020 C CA . ALA A 1 528 ? 22.879 -26.273 14.574 1.00 31.98 528 ALA A CA 1
ATOM 4021 C C . ALA A 1 528 ? 23.115 -27.520 15.432 1.00 31.98 528 ALA A C 1
ATOM 4023 O O . ALA A 1 528 ? 22.346 -27.827 16.345 1.00 31.98 528 ALA A O 1
ATOM 4024 N N . ALA A 1 529 ? 24.120 -28.310 15.062 1.00 32.81 529 ALA A N 1
ATOM 4025 C CA . ALA A 1 529 ? 24.528 -29.452 15.847 1.00 32.81 529 ALA A CA 1
ATOM 4026 C C . ALA A 1 529 ? 25.082 -28.896 17.159 1.00 32.81 529 ALA A C 1
ATOM 4028 O O . ALA A 1 529 ? 26.140 -28.270 17.171 1.00 32.81 529 ALA A O 1
ATOM 4029 N N . GLU A 1 530 ? 24.354 -29.101 18.257 1.00 33.50 530 GLU A N 1
ATOM 4030 C CA . GLU A 1 530 ? 24.860 -28.880 19.607 1.00 33.50 530 GLU A CA 1
ATOM 4031 C C . GLU A 1 530 ? 26.094 -29.765 19.816 1.00 33.50 530 GLU A C 1
ATOM 4033 O O . GLU A 1 530 ? 26.021 -30.939 20.193 1.00 33.50 530 GLU A O 1
ATOM 4038 N N . GLY A 1 531 ? 27.262 -29.195 19.530 1.00 30.16 531 GLY A N 1
ATOM 4039 C CA . GLY A 1 531 ? 28.547 -29.769 19.864 1.00 30.16 531 GLY A CA 1
ATOM 4040 C C . GLY A 1 531 ? 28.681 -29.821 21.378 1.00 30.16 531 GLY A C 1
ATOM 4041 O O . GLY A 1 531 ? 29.083 -28.851 22.014 1.00 30.16 531 GLY A O 1
ATOM 4042 N N . ARG A 1 532 ? 28.370 -30.978 21.970 1.00 35.56 532 ARG A N 1
ATOM 4043 C CA . ARG A 1 532 ? 28.801 -31.320 23.328 1.00 35.56 532 ARG A CA 1
ATOM 4044 C C . ARG A 1 532 ? 30.328 -31.365 23.356 1.00 35.56 532 ARG A C 1
ATOM 4046 O O . ARG A 1 532 ? 30.930 -32.403 23.087 1.00 35.56 532 ARG A O 1
ATOM 4053 N N . GLY A 1 533 ? 30.951 -30.248 23.713 1.00 30.45 533 GLY A N 1
ATOM 4054 C CA . GLY A 1 533 ? 32.353 -30.206 24.109 1.00 30.45 533 GLY A CA 1
ATOM 4055 C C . GLY A 1 533 ? 32.550 -31.017 25.389 1.00 30.45 533 GLY A C 1
ATOM 4056 O O . GLY A 1 533 ? 32.195 -30.575 26.479 1.00 30.45 533 GLY A O 1
ATOM 4057 N N . ARG A 1 534 ? 33.102 -32.228 25.264 1.00 35.94 534 ARG A N 1
ATOM 4058 C CA . ARG A 1 534 ? 33.753 -32.928 26.378 1.00 35.94 534 ARG A CA 1
ATOM 4059 C C . ARG A 1 534 ? 35.149 -32.336 26.543 1.00 35.94 534 ARG A C 1
ATOM 4061 O O . ARG A 1 534 ? 35.914 -32.311 25.586 1.00 35.94 534 ARG A O 1
ATOM 4068 N N . GLY A 1 535 ? 35.449 -31.866 27.749 1.00 35.97 535 GLY A N 1
ATOM 4069 C CA . GLY A 1 535 ? 36.728 -31.250 28.075 1.00 35.97 535 GLY A CA 1
ATOM 4070 C C . GLY A 1 535 ? 37.920 -32.207 28.055 1.00 35.97 535 GLY A C 1
ATOM 4071 O O . GLY A 1 535 ? 37.785 -33.403 28.328 1.00 35.97 535 GLY A O 1
ATOM 4072 N N . ARG A 1 536 ? 39.091 -31.628 27.802 1.00 32.47 536 ARG A N 1
ATOM 4073 C CA . ARG A 1 536 ? 40.268 -31.650 28.676 1.00 32.47 536 ARG A CA 1
ATOM 4074 C C . ARG A 1 536 ? 41.236 -30.560 28.252 1.00 32.47 536 ARG A C 1
ATOM 4076 O O . ARG A 1 536 ? 41.329 -30.334 27.028 1.00 32.47 536 ARG A O 1
#

Mean predicted aligned error: 13.91 Å

Nearest PDB structures (foldseek):
  6tnt-assembly1_L  TM=8.329E-01  e=5.006E-08  Homo sapiens
  6tlj-assembly1_L  TM=7.858E-01  e=5.617E-08  Homo sapiens
  5l9u-assembly1_L  TM=7.997E-01  e=1.496E-07  Homo sapiens
  6orh-assembly1_A  TM=7.856E-01  e=3.983E-07  Streptococcus pneumoniae TIGR4
  4a42-assembly2_B  TM=8.029E-01  e=1.415E-06  Clostridium perfringens

Solvent-accessible surface area (backbone atoms only — not comparable to full-atom values): 30575 Å² total; per-residue (Å²): 124,46,79,55,76,62,72,44,65,48,54,74,52,49,40,86,86,23,37,59,61,33,18,64,67,88,39,81,88,43,36,16,28,37,74,38,50,50,73,43,39,44,35,41,30,50,83,46,77,39,42,32,39,32,38,37,40,28,35,38,40,66,58,62,38,61,30,29,36,38,35,26,30,37,78,40,86,85,46,99,66,68,48,75,43,81,78,45,76,52,73,48,78,45,40,51,76,40,75,45,76,45,80,62,36,28,41,34,31,36,42,33,48,32,34,66,37,48,70,23,49,45,33,31,14,33,50,49,38,28,30,43,83,66,61,48,30,75,39,28,26,35,51,49,30,34,14,73,85,42,50,85,20,76,40,58,80,82,43,39,90,44,31,41,33,39,24,35,42,30,88,75,38,65,69,50,38,50,56,50,47,58,48,32,48,77,54,66,19,30,25,33,40,28,53,35,58,48,39,23,41,90,93,40,75,72,45,74,39,95,55,24,66,65,44,39,55,56,51,47,64,70,42,56,90,51,48,89,49,42,63,27,37,36,55,53,78,34,38,62,81,66,50,52,42,68,56,50,43,54,54,48,50,57,49,40,74,76,40,68,89,50,37,35,36,42,37,32,42,37,56,28,66,80,68,73,48,58,53,35,64,87,75,40,31,30,45,33,52,45,35,76,48,80,32,69,54,30,24,41,56,72,97,85,41,70,46,50,36,65,60,41,49,50,58,57,55,69,75,54,54,77,90,76,33,33,30,40,44,38,48,56,51,38,44,59,65,83,80,52,75,69,76,50,41,56,57,40,49,52,23,27,52,58,25,48,53,52,52,50,52,49,42,69,33,33,48,40,26,44,24,43,36,31,44,24,46,65,46,31,71,51,97,92,49,36,37,44,13,22,77,80,34,68,70,58,40,52,52,54,43,44,49,34,48,24,36,52,48,32,31,51,48,23,55,53,53,60,74,66,52,72,82,75,76,74,70,71,80,78,92,70,79,82,87,80,90,74,83,82,79,82,91,76,81,87,82,86,85,82,88,83,85,93,76,82,88,82,83,88,84,85,82,88,87,87,88,85,86,86,85,90,86,87,87,81,83,91,84,87,90,90,81,83,88,80,91,84,90,79,91,78,83,89,80,79,98,75,83,79,91,81,72,83,83,78,73,60,79,46,52,52,39,53,48,48,47,59,48,53,53,69,68,69,57,78,77,80,74,83,75,80,80,75,87,131

pLDDT: mean 77.8, std 26.24, range [21.09, 98.69]

Foldseek 3Di:
DDWAQFPDKDKPAFDDPLGCCLQAPPFLVGKTFRVDFPFIKMKGFSVDFAFWFKKKFQFADPPKAKWKKWKWFQPDPPDPDGDTDTQDMDIDIDHHRDIDMGTDQWTGRMMMITIHHDPGTGMTNYMIIDHQLQFFQAFDAAEQCQPVQFFNNDRLVVCLLQGQEYEHEQPVHLVSVVVVLVVSVVSNHAYAYACQCLQAPPVGSQDGDPCSLVSLVVSLVSCVVSQVSHQAYEHDEQCLVGYALVSVLVVLCSVCVSVVPHFYEYEHELVCLVVVDDRVLASGQEYYYDADDQLQQWRDDPDPDIDHVVSSVSSSVSPYDLVRHAYEYAQEAKDFPPCDDPPVVVVSLVSSLNSVVVNLSVSNTGSSYNYYHYPHAPWDQDPVGTMHHNVVPVVSVVLSSLSSVLSNQSNVVSVVVVVPPDPPPPPDPPPDDDDDDDDDDDDDDDDDDDDDDDDDDDDDDDDDDYDDDDDDDDDDDDDDDDDYDDDDDDDDDDDDDDDDPPDDPDPPRSVVSVVVSVVVVVVPDDPPPPPPDDDD